Protein AF-0000000074166575 (afdb_homodimer)

Secondary structure (DSSP, 8-state):
--HHHHHHHHHHTT-EEETTEEEEEETTEEEEE-SS-EEEE-HHHHHHGGGSHHHHHHHIIIIII--TT-HHHHHHHHHTTTTTS-HHHHHHHHHH-EEEEETTEEEEEEE-SSTT-EEEEEEEGGGTTS-GGGSEEE--TTHHHHHTTB-TT--B-SSTTSS-PPPSEEEEEE-HHHHHHHHHHHSTTHHHHHHHHHTT------HHHHHHH--GGGGGGGG--HHHHHHHHHHHSSTTT-SSEE---SBTTB--SS-----SSEE-S--HHHHHHHHHHHHHHTSPPEEEEEEE-HHHHHHHHHHHHHHHTT-GGGS-TT-TTSTT-HHHHHHHHHHHEETTEETT--SSGGGGTTSTT-----/--HHHHHHHHHHTT-EEETTEEEEEETTEEEEE-SS-EEEE-HHHHHGGGGSHHHHHHHIIIIII--TT-HHHHHHHHHTTTTTS-HHHHHHHHHH-EEEEETTEEEEEEE-SSTT-EEEEEEEGGGTTS-GGGSEEE--TTHHHHHTTB-TT--B-S-TTSS----SEEEEEE-HHHHHHHHHHHSTTHHHHHHHHHTT------HHHHHHH--GGGGGGGG--HHHHHHHHHHHSSTTT-SSEE---SBTTB--SS-----SSEE-S--HHHHHHHHHHHHHHTSPPEEEEEEE-HHHHHHHHHHHHHHHTT-GGGS-TT-TTSTT-HHHHHHHHHHHEETTEETT--SSGGGGTTSS------

Solvent-accessible surface area (backbone atoms only — not comparable to full-atom values): 39426 Å² total; per-residue (Å²): 130,53,64,34,57,49,50,53,52,37,22,66,63,85,31,43,81,46,86,62,27,35,30,34,63,52,96,90,32,30,41,41,34,41,96,87,42,80,47,77,28,46,74,73,57,49,41,70,46,36,78,35,68,51,46,22,46,44,44,32,49,62,64,72,64,32,57,84,93,33,44,65,44,54,48,57,36,56,55,62,34,56,88,79,41,57,60,70,59,36,53,56,37,22,74,81,42,32,72,41,72,57,83,64,29,27,37,34,36,26,63,32,92,52,87,54,38,58,25,32,33,39,28,30,45,91,49,67,82,53,59,69,89,79,28,55,74,42,69,56,42,75,57,36,53,68,57,56,42,28,27,81,86,67,44,74,44,90,52,63,47,30,82,51,76,42,72,65,43,30,39,41,82,21,44,73,69,47,45,53,47,28,46,36,48,49,37,67,59,36,59,52,45,34,40,28,44,75,70,71,58,57,75,62,42,23,43,54,62,56,28,66,68,38,57,81,90,44,34,58,31,56,68,46,47,71,69,57,46,44,23,46,41,60,30,50,44,27,56,91,45,19,39,39,14,50,68,45,26,49,39,99,87,40,75,58,95,52,75,34,45,81,32,90,30,61,29,38,45,82,47,71,67,54,51,57,46,38,33,54,50,30,60,59,66,69,51,66,74,42,82,43,69,34,64,36,25,53,68,53,53,51,23,54,52,36,35,49,48,28,44,41,64,70,40,51,84,76,49,50,80,84,44,52,82,42,48,47,13,39,50,44,34,24,29,47,40,59,71,35,39,54,98,41,29,61,49,55,38,50,75,53,70,81,72,62,66,74,71,72,67,80,66,78,80,115,132,53,64,34,58,48,51,52,54,36,22,66,62,85,32,42,81,47,86,64,30,36,29,34,64,53,96,91,32,31,42,41,34,40,96,88,41,80,47,77,27,47,76,74,57,49,40,69,47,36,78,34,69,54,46,22,46,44,43,34,49,62,64,72,65,32,58,81,95,33,43,66,44,53,48,57,37,57,57,62,35,54,87,80,42,57,60,69,60,36,54,56,38,21,74,80,44,33,73,41,74,58,83,66,30,27,37,32,37,27,64,30,92,51,87,54,36,56,25,32,33,39,29,30,46,90,49,66,82,54,60,69,88,79,28,53,75,42,71,56,42,73,56,35,52,68,58,56,42,27,26,82,83,66,43,74,44,91,53,64,48,31,82,52,75,41,70,65,44,32,40,40,81,20,44,72,69,48,44,54,48,28,47,36,50,48,38,69,60,36,59,52,44,34,41,28,46,75,70,72,61,57,75,60,43,22,42,54,62,56,28,65,69,37,56,80,88,46,35,58,32,57,69,46,46,71,69,56,46,44,23,46,41,60,30,51,42,27,59,89,46,18,38,39,14,49,65,45,27,48,39,99,86,41,75,56,96,51,75,35,44,82,32,89,30,60,29,38,46,83,48,72,67,54,51,56,46,38,32,52,51,31,61,58,66,69,50,66,72,41,83,44,68,33,66,37,26,53,68,52,53,51,23,54,51,37,34,51,48,27,45,40,64,70,40,53,85,76,49,52,79,82,44,51,82,43,48,48,14,39,50,44,32,24,29,48,40,58,70,35,40,52,99,39,29,63,49,56,38,49,75,54,73,80,72,62,64,74,71,71,69,78,65,77,81,116

InterPro domains:
  IPR041181 DR2241 stabilising domain [PF18069] (87-198)
  IPR041346 DR2241, 4Fe-4S iron-sulfur cluster binding domain [PF18009] (199-280)
  IPR055772 Domain of unknown function DUF7348 [PF24039] (4-66)

Foldseek 3Di:
DALLVVQLVQQDPVWDDDLQWTWHADPQAIFTTGPVDTDHDHSVVSSVCSLPLRSLQRCCLCPVVNDPLALLSVVVCVQLVVPNDGSVVSLVCQCVWGWDDAQQKIKTWHDDPDRSFIWIKIFGNVCPPPDQVQAAEDAALVVLLVQQQAACVRHGDPDLQFNRGHHRYMYTRYGSVRVVSNVCSSPNCQSVQLSCVVVVRRAADAPCRVQCPDDDLLVLLNQQDQVLVLVLCQLAQEVNHGLAFEPHANDPVHHRPHGRYDHSGHDRYDDPVSSVVSSVSSVVVVDDDDDDDADDDPLLVVLVVQLVVCVSSVNLVVDDQPPLVRSNRPVVVVVLCVPAQDPQGGNNPHPDVVVPPPPPPPPPPD/DALLVVQLVQQDPVWDDDLQWTWHADDQAIFTTGPVDTDHDHSVVSSVCSLPLRSLQRCCLCPVVNDPLALLSVVVCVQLCVVNDGSVVSLVCQCVWGWDDAQQKIKTWHDDPDRSFIWIKIFGNVCPPPDQVQAAEDAALVVLLVQQQAACVRHGDPDLQFNRGHHRYMYTRYGSVRVVSNCCSSPNCQSVQLSCVVVVNRAADAPCNVQCPDDDLLVLLNVQDQVLVLVLCQLAQEVNHGLAFEPHANDPPHHRPHGRYDHSGHDRYDDPVSSVVSSVSSVVVVDDDDDDDADDDPLLVVLVVQLVVCVSSVNLVVDDQPPCVRSNRPVVVVVLCVPAQDPQGGNNPHPDVVVPPPPPPPPPPD

Radius of gyration: 37.26 Å; Cα contacts (8 Å, |Δi|>4): 1292; chains: 2; bounding box: 88×114×81 Å

pLDDT: mean 93.64, std 10.97, range [21.59, 98.81]

Sequence (732 aa):
MSVADALVDAAGADGIDFDGLTVAAGDDGYQFRTPDTDAVLTAADLREHADSPYVTNWYYWEHDIGGHDTPRRAFLRWLEGGDDRPVPERYDALDSGHTRHWGELAVTVTHGDAAGSRRYDVRHADDVDADTDTLATYTDPRDARELVKHDDDDGYRPLSTAPSLPHGWAFTDLDGGALVDTIDYVYPATVANWHREREGSLDVDHWADVADRQTGIYGIVSDLDEDALEWAAEACCVDSQCLKRREWDRDEDDALDVPRGDGEFPCREPCSLFVAAARKFTTLEREDTREYTFELTPAEKEQIEDIIGAVADDRTDDIREADVYEGANRYRTRFLRAKRMDDHGLSGTPTYPEDHDDDDDDGDHHMSVADALVDAAGADGIDFDGLTVAAGDDGYQFRTPDTDAVLTAADLREHADSPYVTNWYYWEHDIGGHDTPRRAFLRWLEGGDDRPVPERYDALDSGHTRHWGELAVTVTHGDAAGSRRYDVRHADDVDADTDTLATYTDPRDARELVKHDDDDGYRPLSTAPSLPHGWAFTDLDGGALVDTIDYVYPATVANWHREREGSLDVDHWADVADRQTGIYGIVSDLDEDALEWAAEACCVDSQCLKRREWDRDEDDALDVPRGDGEFPCREPCSLFVAAARKFTTLEREDTREYTFELTPAEKEQIEDIIGAVADDRTDDIREADVYEGANRYRTRFLRAKRMDDHGLSGTPTYPEDHDDDDDDGDHH

Nearest PDB structures (foldseek):
  2jh3-assembly1_C  TM=8.469E-01  e=3.448E-14  Deinococcus radiodurans
  2jh3-assembly2_D  TM=7.159E-01  e=1.005E-13  Deinococcus radiodurans
  8chv-assembly1_D  TM=2.233E-01  e=3.964E+00  Homo sapiens
  1ei5-assembly1_A  TM=3.226E-01  e=6.961E+00  Brucella anthropi
  2jh3-assembly1_C  TM=8.453E-01  e=2.343E-14  Deinococcus radiodurans

Structure (mmCIF, N/CA/C/O backbone):
data_AF-0000000074166575-model_v1
#
loop_
_entity.id
_entity.type
_entity.pdbx_description
1 polymer 'Uncharacterized protein'
#
loop_
_atom_site.group_PDB
_atom_site.id
_atom_site.type_symbol
_atom_site.label_atom_id
_atom_site.label_alt_id
_atom_site.label_comp_id
_atom_site.label_asym_id
_atom_site.label_entity_id
_atom_site.label_seq_id
_atom_site.pdbx_PDB_ins_code
_atom_site.Cartn_x
_atom_site.Cartn_y
_atom_site.Cartn_z
_atom_site.occupancy
_atom_site.B_iso_or_equiv
_atom_site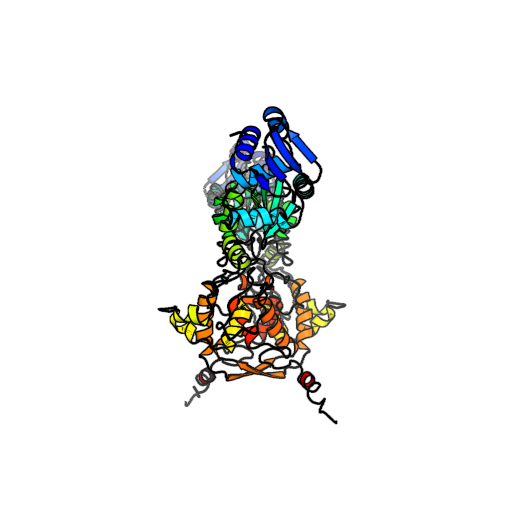.auth_seq_id
_atom_site.auth_comp_id
_atom_site.auth_asym_id
_atom_site.auth_atom_id
_atom_site.pdbx_PDB_model_num
ATOM 1 N N . MET A 1 1 ? 28.484 44.938 8.938 1 78.62 1 MET A N 1
ATOM 2 C CA . MET A 1 1 ? 28.781 45.625 10.18 1 78.62 1 MET A CA 1
ATOM 3 C C . MET A 1 1 ? 28.969 44.656 11.328 1 78.62 1 MET A C 1
ATOM 5 O O . MET A 1 1 ? 28.219 43.688 11.445 1 78.62 1 MET A O 1
ATOM 9 N N . SER A 1 2 ? 29.969 44.75 12.023 1 91.31 2 SER A N 1
ATOM 10 C CA . SER A 1 2 ? 30.25 43.875 13.141 1 91.31 2 SER A CA 1
ATOM 11 C C . SER A 1 2 ? 29.234 44.062 14.273 1 91.31 2 SER A C 1
ATOM 13 O O . SER A 1 2 ? 28.578 45.094 14.344 1 91.31 2 SER A O 1
ATOM 15 N N . VAL A 1 3 ? 29.109 43.094 15.117 1 94.88 3 VAL A N 1
ATOM 16 C CA . VAL A 1 3 ? 28.188 43.156 16.25 1 94.88 3 VAL A CA 1
ATOM 17 C C . VAL A 1 3 ? 28.562 44.312 17.156 1 94.88 3 VAL A C 1
ATOM 19 O O . VAL A 1 3 ? 27.688 45.062 17.625 1 94.88 3 VAL A O 1
ATOM 22 N N . ALA A 1 4 ? 29.844 44.5 17.312 1 95.19 4 ALA A N 1
ATOM 23 C CA . ALA A 1 4 ? 30.344 45.562 18.188 1 95.19 4 ALA A CA 1
ATOM 24 C C . ALA A 1 4 ? 29.969 46.938 17.625 1 95.19 4 ALA A C 1
ATOM 26 O O . ALA A 1 4 ? 29.531 47.812 18.359 1 95.19 4 ALA A O 1
ATOM 27 N N . ASP A 1 5 ? 30.203 47.062 16.359 1 94.88 5 ASP A N 1
ATOM 28 C CA . ASP A 1 5 ? 29.891 48.344 15.727 1 94.88 5 ASP A CA 1
ATOM 29 C C . ASP A 1 5 ? 28.391 48.625 15.773 1 94.88 5 ASP A C 1
ATOM 31 O O . ASP A 1 5 ? 27.969 49.75 16.047 1 94.88 5 ASP A O 1
ATOM 35 N N . ALA A 1 6 ? 27.672 47.594 15.547 1 95.44 6 ALA A N 1
ATOM 36 C CA . ALA A 1 6 ? 26.219 47.75 15.578 1 95.44 6 ALA A CA 1
ATOM 37 C C . ALA A 1 6 ? 25.734 48.125 16.969 1 95.44 6 ALA A C 1
ATOM 39 O O . ALA A 1 6 ? 24.812 48.906 17.125 1 95.44 6 ALA A O 1
ATOM 40 N N . LEU A 1 7 ? 26.312 47.562 17.984 1 95.94 7 LEU A N 1
ATOM 41 C CA . LEU A 1 7 ? 25.969 47.781 19.375 1 95.94 7 LEU A CA 1
ATOM 42 C C . LEU A 1 7 ? 26.172 49.25 19.75 1 95.94 7 LEU A C 1
ATOM 44 O O . LEU A 1 7 ? 25.266 49.906 20.281 1 95.94 7 LEU A O 1
ATOM 48 N N . VAL A 1 8 ? 27.281 49.781 19.359 1 94.5 8 VAL A N 1
ATOM 49 C CA . VAL A 1 8 ? 27.609 51.156 19.703 1 94.5 8 VAL A CA 1
ATOM 50 C C . VAL A 1 8 ? 26.703 52.094 18.906 1 94.5 8 VAL A C 1
ATOM 52 O O . VAL A 1 8 ? 26.219 53.094 19.453 1 94.5 8 VAL A O 1
ATOM 55 N N . ASP A 1 9 ? 26.578 51.812 17.688 1 94.5 9 ASP A N 1
ATOM 56 C CA . ASP A 1 9 ? 25.734 52.625 16.828 1 94.5 9 ASP A CA 1
ATOM 57 C C . ASP A 1 9 ? 24.312 52.719 17.375 1 94.5 9 ASP A C 1
ATOM 59 O O . ASP A 1 9 ? 23.75 53.812 17.469 1 94.5 9 ASP A O 1
ATOM 63 N N . ALA A 1 10 ? 23.766 51.625 17.75 1 95.19 10 ALA A N 1
ATOM 64 C CA . ALA A 1 10 ? 22.391 51.562 18.25 1 95.19 10 ALA A CA 1
ATOM 65 C C . ALA A 1 10 ? 22.281 52.25 19.609 1 95.19 10 ALA A C 1
ATOM 67 O O . ALA A 1 10 ? 21.281 52.906 19.891 1 95.19 10 ALA A O 1
ATOM 68 N N . ALA A 1 11 ? 23.25 52.062 20.406 1 93.19 11 ALA A N 1
ATOM 69 C CA . ALA A 1 11 ? 23.281 52.688 21.734 1 93.19 11 ALA A CA 1
ATOM 70 C C . ALA A 1 11 ? 23.266 54.188 21.609 1 93.19 11 ALA A C 1
ATOM 72 O O . ALA A 1 11 ? 22.625 54.875 22.422 1 93.19 11 ALA A O 1
ATOM 73 N N . GLY A 1 12 ? 23.969 54.719 20.656 1 90.31 12 GLY A N 1
ATOM 74 C CA . GLY A 1 12 ? 24.062 56.156 20.469 1 90.31 12 GLY A CA 1
ATOM 75 C C . GLY A 1 12 ? 22.844 56.75 19.781 1 90.31 12 GLY A C 1
ATOM 76 O O . GLY A 1 12 ? 22.625 57.938 19.844 1 90.31 12 GLY A O 1
ATOM 77 N N . ALA A 1 13 ? 22.219 55.969 19.156 1 92.31 13 ALA A N 1
ATOM 78 C CA . ALA A 1 13 ? 21.031 56.438 18.422 1 92.31 13 ALA A CA 1
ATOM 79 C C . ALA A 1 13 ? 19.781 56.344 19.312 1 92.31 13 ALA A C 1
ATOM 81 O O . ALA A 1 13 ? 19.578 57.219 20.172 1 92.31 13 ALA A O 1
ATOM 82 N N . ASP A 1 14 ? 18.984 55.312 19.266 1 91.19 14 ASP A N 1
ATOM 83 C CA . ASP A 1 14 ? 17.688 55.219 19.922 1 91.19 14 ASP A CA 1
ATOM 84 C C . ASP A 1 14 ? 17.766 54.312 21.156 1 91.19 14 ASP A C 1
ATOM 86 O O . ASP A 1 14 ? 16.781 54.156 21.891 1 91.19 14 ASP A O 1
ATOM 90 N N . GLY A 1 15 ? 18.969 53.812 21.312 1 95.69 15 GLY A N 1
ATOM 91 C CA . GLY A 1 15 ? 19.109 52.875 22.406 1 95.69 15 GLY A CA 1
ATOM 92 C C . GLY A 1 15 ? 18.609 51.469 22.078 1 95.69 15 GLY A C 1
ATOM 93 O O . GLY A 1 15 ? 18.078 51.25 20.984 1 95.69 15 GLY A O 1
ATOM 94 N N . ILE A 1 16 ? 18.859 50.562 22.938 1 97.06 16 ILE A N 1
ATOM 95 C CA . ILE A 1 16 ? 18.453 49.156 22.766 1 97.06 16 ILE A CA 1
ATOM 96 C C . ILE A 1 16 ? 17.594 48.719 23.953 1 97.06 16 ILE A C 1
ATOM 98 O O . ILE A 1 16 ? 17.953 48.969 25.109 1 97.06 16 ILE A O 1
ATOM 102 N N . ASP A 1 17 ? 16.453 48.312 23.812 1 97 17 ASP A N 1
ATOM 103 C CA . ASP A 1 17 ? 15.602 47.594 24.75 1 97 17 ASP A CA 1
ATOM 104 C C . ASP A 1 17 ? 15.039 46.312 24.141 1 97 17 ASP A C 1
ATOM 106 O O . ASP A 1 17 ? 14.055 46.375 23.391 1 97 17 ASP A O 1
ATOM 110 N N . PHE A 1 18 ? 15.734 45.156 24.484 1 96.38 18 PHE A N 1
ATOM 111 C CA . PHE A 1 18 ? 15.398 43.938 23.766 1 96.38 18 PHE A CA 1
ATOM 112 C C . PHE A 1 18 ? 15.711 42.719 24.625 1 96.38 18 PHE A C 1
ATOM 114 O O . PHE A 1 18 ? 16.875 42.406 24.906 1 96.38 18 PHE A O 1
ATOM 121 N N . ASP A 1 19 ? 14.703 41.938 25 1 95.69 19 ASP A N 1
ATOM 122 C CA . ASP A 1 19 ? 14.789 40.656 25.672 1 95.69 19 ASP A CA 1
ATOM 123 C C . ASP A 1 19 ? 15.719 40.719 26.875 1 95.69 19 ASP A C 1
ATOM 125 O O . ASP A 1 19 ? 16.609 39.875 27.031 1 95.69 19 ASP A O 1
ATOM 129 N N . GLY A 1 20 ? 15.57 41.781 27.656 1 95.06 20 GLY A N 1
ATOM 130 C CA . GLY A 1 20 ? 16.312 41.875 28.891 1 95.06 20 GLY A CA 1
ATOM 131 C C . GLY A 1 20 ? 17.578 42.719 28.766 1 95.06 20 GLY A C 1
ATOM 132 O O . GLY A 1 20 ? 18.234 43 29.766 1 95.06 20 GLY A O 1
ATOM 133 N N . LEU A 1 21 ? 17.922 43.094 27.516 1 97.38 21 LEU A N 1
ATOM 134 C CA . LEU A 1 21 ? 19.047 44 27.266 1 97.38 21 LEU A CA 1
ATOM 135 C C . LEU A 1 21 ? 18.562 45.438 27.141 1 97.38 21 LEU A C 1
ATOM 137 O O . LEU A 1 21 ? 17.656 45.719 26.359 1 97.38 21 LEU A O 1
ATOM 141 N N . THR A 1 22 ? 19.219 46.312 27.922 1 97.94 22 THR A N 1
ATOM 142 C CA . THR A 1 22 ? 18.984 47.719 27.734 1 97.94 22 THR A CA 1
ATOM 143 C C . THR A 1 22 ? 20.328 48.469 27.641 1 97.94 22 THR A C 1
ATOM 145 O O . THR A 1 22 ? 21.219 48.281 28.453 1 97.94 22 THR A O 1
ATOM 148 N N . VAL A 1 23 ? 20.438 49.25 26.625 1 97.62 23 VAL A N 1
ATOM 149 C CA . VAL A 1 23 ? 21.625 50.094 26.422 1 97.62 23 VAL A CA 1
ATOM 150 C C . VAL A 1 23 ? 21.188 51.5 26.047 1 97.62 23 VAL A C 1
ATOM 152 O O . VAL A 1 23 ? 20.375 51.688 25.125 1 97.62 23 VAL A O 1
ATOM 155 N N . ALA A 1 24 ? 21.641 52.438 26.688 1 95.12 24 ALA A N 1
ATOM 156 C CA . ALA A 1 24 ? 21.281 53.812 26.375 1 95.12 24 ALA A CA 1
ATOM 157 C C . ALA A 1 24 ? 22.469 54.781 26.609 1 95.12 24 ALA A C 1
ATOM 159 O O . ALA A 1 24 ? 23.266 54.562 27.5 1 95.12 24 ALA A O 1
ATOM 160 N N . ALA A 1 25 ? 22.5 55.781 25.781 1 92.94 25 ALA A N 1
ATOM 161 C CA . ALA A 1 25 ? 23.516 56.781 25.938 1 92.94 25 ALA A CA 1
ATOM 162 C C . ALA A 1 25 ? 23.188 57.719 27.094 1 92.94 25 ALA A C 1
ATOM 164 O O . ALA A 1 25 ? 22.031 58.094 27.297 1 92.94 25 ALA A O 1
ATOM 165 N N . GLY A 1 26 ? 24.219 58.031 27.922 1 87.94 26 GLY A N 1
ATOM 166 C CA . GLY A 1 26 ? 24.094 58.969 29 1 87.94 26 GLY A CA 1
ATOM 167 C C . GLY A 1 26 ? 25.234 59.969 29.047 1 87.94 26 GLY A C 1
ATOM 168 O O . GLY A 1 26 ? 26.109 59.969 28.172 1 87.94 26 GLY A O 1
ATOM 169 N N . ASP A 1 27 ? 25.281 60.844 30.062 1 88.5 27 ASP A N 1
ATOM 170 C CA . ASP A 1 27 ? 26.266 61.938 30.203 1 88.5 27 ASP A CA 1
ATOM 171 C C . ASP A 1 27 ? 27.656 61.344 30.406 1 88.5 27 ASP A C 1
ATOM 173 O O . ASP A 1 27 ? 28.641 61.906 29.891 1 88.5 27 ASP A O 1
ATOM 177 N N . ASP A 1 28 ? 27.797 60.281 31.094 1 90.12 28 ASP A N 1
ATOM 178 C CA . ASP A 1 28 ? 29.094 59.75 31.5 1 90.12 28 ASP A CA 1
ATOM 179 C C . ASP A 1 28 ? 29.484 58.531 30.641 1 90.12 28 ASP A C 1
ATOM 181 O O . ASP A 1 28 ? 30.5 57.875 30.891 1 90.12 28 ASP A O 1
ATOM 185 N N . GLY A 1 29 ? 28.625 58.219 29.609 1 93.38 29 GLY A N 1
ATOM 186 C CA . GLY A 1 29 ? 28.859 57.062 28.781 1 93.38 29 GLY A CA 1
ATOM 187 C C . GLY A 1 29 ? 27.578 56.344 28.391 1 93.38 29 GLY A C 1
ATOM 188 O O . GLY A 1 29 ? 26.562 56.969 28.109 1 93.38 29 GLY A O 1
ATOM 189 N N . TYR A 1 30 ? 27.719 54.969 28.281 1 96.31 30 TYR A N 1
ATOM 190 C CA . TYR A 1 30 ? 26.578 54.156 27.922 1 96.31 30 TYR A CA 1
ATOM 191 C C . TYR A 1 30 ? 26.125 53.312 29.094 1 96.31 30 TYR A C 1
ATOM 193 O O . TYR A 1 30 ? 26.922 52.562 29.688 1 96.31 30 TYR A O 1
ATOM 201 N N . GLN A 1 31 ? 24.875 53.469 29.484 1 96.56 31 GLN A N 1
ATOM 202 C CA . GLN A 1 31 ? 24.312 52.562 30.484 1 96.56 31 GLN A CA 1
ATOM 203 C C . GLN A 1 31 ? 23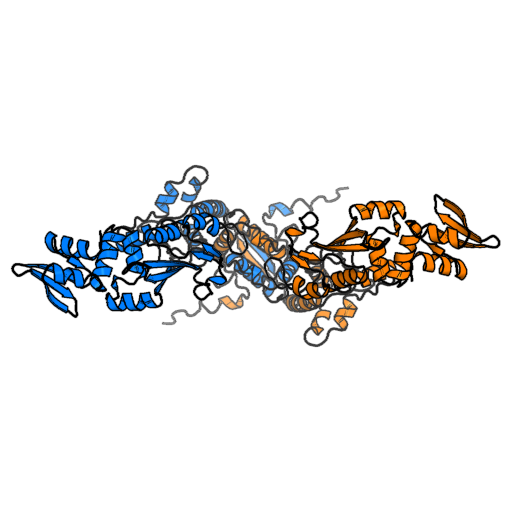.984 51.188 29.891 1 96.56 31 GLN A C 1
ATOM 205 O O . GLN A 1 31 ? 23.203 51.094 28.938 1 96.56 31 GLN A O 1
ATOM 210 N N . PHE A 1 32 ? 24.641 50.094 30.312 1 96.94 32 PHE A N 1
ATOM 211 C CA . PHE A 1 32 ? 24.453 48.719 29.875 1 96.94 32 PHE A CA 1
ATOM 212 C C . PHE A 1 32 ? 23.812 47.875 30.984 1 96.94 32 PHE A C 1
ATOM 214 O O . PHE A 1 32 ? 24.375 47.75 32.062 1 96.94 32 PHE A O 1
ATOM 221 N N . ARG A 1 33 ? 22.562 47.344 30.688 1 97.5 33 ARG A N 1
ATOM 222 C CA . ARG A 1 33 ? 21.844 46.594 31.703 1 97.5 33 ARG A CA 1
ATOM 223 C C . ARG A 1 33 ? 21.344 45.281 31.156 1 97.5 33 ARG A C 1
ATOM 225 O O . ARG A 1 33 ? 20.797 45.219 30.047 1 97.5 33 ARG A O 1
ATOM 232 N N . THR A 1 34 ? 21.625 44.156 31.828 1 97 34 THR A N 1
ATOM 233 C CA . THR A 1 34 ? 21.031 42.844 31.734 1 97 34 THR A CA 1
ATOM 234 C C . THR A 1 34 ? 20.531 42.375 33.094 1 97 34 THR A C 1
ATOM 236 O O . THR A 1 34 ? 20.75 43.062 34.125 1 97 34 THR A O 1
ATOM 239 N N . PRO A 1 35 ? 19.781 41.344 33.219 1 94.5 35 PRO A N 1
ATOM 240 C CA . PRO A 1 35 ? 19.344 40.875 34.562 1 94.5 35 PRO A CA 1
ATOM 241 C C . PRO A 1 35 ? 20.5 40.688 35.531 1 94.5 35 PRO A C 1
ATOM 243 O O . PRO A 1 35 ? 20.328 40.844 36.75 1 94.5 35 PRO A O 1
ATOM 246 N N . ASP A 1 36 ? 21.734 40.5 34.969 1 92.69 36 ASP A N 1
ATOM 247 C CA . ASP A 1 36 ? 22.859 40.188 35.844 1 92.69 36 ASP A CA 1
ATOM 248 C C . ASP A 1 36 ? 23.875 41.312 35.875 1 92.69 36 ASP A C 1
ATOM 250 O O . ASP A 1 36 ? 24.812 41.312 36.688 1 92.69 36 ASP A O 1
ATOM 254 N N . THR A 1 37 ? 23.75 42.219 34.969 1 93.44 37 THR A N 1
ATOM 255 C CA . THR A 1 37 ? 24.766 43.281 34.812 1 93.44 37 THR A CA 1
ATOM 256 C C . THR A 1 37 ? 24.109 44.656 34.75 1 93.44 37 THR A C 1
ATOM 258 O O . THR A 1 37 ? 23.094 44.844 34.094 1 93.44 37 THR A O 1
ATOM 261 N N . ASP A 1 38 ? 24.594 45.625 35.531 1 95.94 38 ASP A N 1
ATOM 262 C CA . ASP A 1 38 ? 24.234 47.031 35.5 1 95.94 38 ASP A CA 1
ATOM 263 C C . ASP A 1 38 ? 25.469 47.938 35.625 1 95.94 38 ASP A C 1
ATOM 265 O O . ASP A 1 38 ? 26.047 48.062 36.688 1 95.94 38 ASP A O 1
ATOM 269 N N . ALA A 1 39 ? 25.906 48.5 34.438 1 96 39 ALA A N 1
ATOM 270 C CA . ALA A 1 39 ? 27.172 49.25 34.438 1 96 39 ALA A CA 1
ATOM 271 C C . ALA A 1 39 ? 27.109 50.406 33.469 1 96 39 ALA A C 1
ATOM 273 O O . ALA A 1 39 ? 26.328 50.406 32.5 1 96 39 ALA A O 1
ATOM 274 N N . VAL A 1 40 ? 27.844 51.406 33.75 1 96.12 40 VAL A N 1
ATOM 275 C CA . VAL A 1 40 ? 28.078 52.531 32.844 1 96.12 40 VAL A CA 1
ATOM 276 C C . VAL A 1 40 ? 29.406 52.312 32.125 1 96.12 40 VAL A C 1
ATOM 278 O O . VAL A 1 40 ? 30.453 52.156 32.75 1 96.12 40 VAL A O 1
ATOM 281 N N . LEU A 1 41 ? 29.312 52.281 30.828 1 95.75 41 LEU A N 1
ATOM 282 C CA . LEU A 1 41 ? 30.469 51.875 30.047 1 95.75 41 LEU A CA 1
ATOM 283 C C . LEU A 1 41 ? 30.859 52.938 29.047 1 95.75 41 LEU A C 1
ATOM 285 O O . LEU A 1 41 ? 30.016 53.688 28.547 1 95.75 41 LEU A O 1
ATOM 289 N N . THR A 1 42 ? 32.188 53.062 28.734 1 94.75 42 THR A N 1
ATOM 290 C CA . THR A 1 42 ? 32.656 53.844 27.594 1 94.75 42 THR A CA 1
ATOM 291 C C . THR A 1 42 ? 32.312 53.094 26.281 1 94.75 42 THR A C 1
ATOM 293 O O . THR A 1 42 ? 31.922 51.938 26.297 1 94.75 42 THR A O 1
ATOM 296 N N . ALA A 1 43 ? 32.5 53.812 25.203 1 92.81 43 ALA A N 1
ATOM 297 C CA . ALA A 1 43 ? 32.281 53.188 23.906 1 92.81 43 ALA A CA 1
ATOM 298 C C . ALA A 1 43 ? 33.219 52 23.703 1 92.81 43 ALA A C 1
ATOM 300 O O . ALA A 1 43 ? 32.781 50.969 23.141 1 92.81 43 ALA A O 1
ATOM 301 N N . ALA A 1 44 ? 34.438 52.094 24.062 1 94.12 44 ALA A N 1
ATOM 302 C CA . ALA A 1 44 ? 35.406 51.031 23.938 1 94.12 44 ALA A CA 1
ATOM 303 C C . ALA A 1 44 ? 35 49.812 24.766 1 94.12 44 ALA A C 1
ATOM 305 O O . ALA A 1 44 ? 35.125 48.688 24.312 1 94.12 44 ALA A O 1
ATOM 306 N N . ASP A 1 45 ? 34.531 50.062 26 1 94.75 45 ASP A N 1
ATOM 307 C CA . ASP A 1 45 ? 34.156 49 26.906 1 94.75 45 ASP A CA 1
ATOM 308 C C . ASP A 1 45 ? 32.875 48.312 26.406 1 94.75 45 ASP A C 1
ATOM 310 O O . ASP A 1 45 ? 32.688 47.094 26.594 1 94.75 45 ASP A O 1
ATOM 314 N N . LEU A 1 46 ? 32.031 49.125 25.891 1 95.75 46 LEU A N 1
ATOM 315 C CA . LEU A 1 46 ? 30.766 48.625 25.359 1 95.75 46 LEU A CA 1
ATOM 316 C C . LEU A 1 46 ? 31.031 47.594 24.25 1 95.75 46 LEU A C 1
ATOM 318 O O . LEU A 1 46 ? 30.375 46.562 24.156 1 95.75 46 LEU A O 1
ATOM 322 N N . ARG A 1 47 ? 32.031 47.812 23.391 1 95.69 47 ARG A N 1
ATOM 323 C CA . ARG A 1 47 ? 32.406 46.938 22.312 1 95.69 47 ARG A CA 1
ATOM 324 C C . ARG A 1 47 ? 32.875 45.562 22.859 1 95.69 47 ARG A C 1
ATOM 326 O O . ARG A 1 47 ? 32.656 44.531 22.219 1 95.69 47 ARG A O 1
ATOM 333 N N . GLU A 1 48 ? 33.344 45.562 24.016 1 93.81 48 GLU A N 1
ATOM 334 C CA . GLU A 1 48 ? 33.875 44.344 24.625 1 93.81 48 GLU A CA 1
ATOM 335 C C . GLU A 1 48 ? 32.719 43.438 25.078 1 93.81 48 GLU A C 1
ATOM 337 O O . GLU A 1 48 ? 32.906 42.25 25.312 1 93.81 48 GLU A O 1
ATOM 342 N N . HIS A 1 49 ? 31.547 44 25.188 1 94.88 49 HIS A N 1
ATOM 343 C CA . HIS A 1 49 ? 30.391 43.219 25.594 1 94.88 49 HIS A CA 1
ATOM 344 C C . HIS A 1 49 ? 29.656 42.656 24.391 1 94.88 49 HIS A C 1
ATOM 346 O O . HIS A 1 49 ? 28.562 42.094 24.531 1 94.88 49 HIS A O 1
ATOM 352 N N . ALA A 1 50 ? 30.281 42.75 23.219 1 94.38 50 ALA A N 1
ATOM 353 C CA . ALA A 1 50 ? 29.656 42.281 21.969 1 94.38 50 ALA A CA 1
ATOM 354 C C . ALA A 1 50 ? 29.422 40.781 21.984 1 94.38 50 ALA A C 1
ATOM 356 O O . ALA A 1 50 ? 28.547 40.281 21.266 1 94.38 50 ALA A O 1
ATOM 357 N N . ASP A 1 51 ? 30.109 40.094 22.844 1 93.44 51 ASP A N 1
ATOM 358 C CA . ASP A 1 51 ? 30.016 38.625 22.875 1 93.44 51 ASP A CA 1
ATOM 359 C C . ASP A 1 51 ? 28.953 38.188 23.875 1 93.44 51 ASP A C 1
ATOM 361 O O . ASP A 1 51 ? 28.672 36.969 23.984 1 93.44 51 ASP A O 1
ATOM 365 N N . SER A 1 52 ? 28.359 39.188 24.594 1 94.88 52 SER A N 1
ATOM 366 C CA . SER A 1 52 ? 27.281 38.844 25.516 1 94.88 52 SER A CA 1
ATOM 367 C C . SER A 1 52 ? 26.125 38.156 24.797 1 94.88 52 SER A C 1
ATOM 369 O O . SER A 1 52 ? 25.75 38.562 23.688 1 94.88 52 SER A O 1
ATOM 371 N N . PRO A 1 53 ? 25.578 37.062 25.438 1 95.81 53 PRO A N 1
ATOM 372 C CA . PRO A 1 53 ? 24.422 36.406 24.828 1 95.81 53 PRO A CA 1
ATOM 373 C C . PRO A 1 53 ? 23.281 37.375 24.562 1 95.81 53 PRO A C 1
ATOM 375 O O . PRO A 1 53 ? 22.562 37.25 23.562 1 95.81 53 PRO A O 1
ATOM 378 N N . TYR A 1 54 ? 23.094 38.344 25.391 1 97.12 54 TYR A N 1
ATOM 379 C CA . TYR A 1 54 ? 22.031 39.344 25.203 1 97.12 54 TYR A CA 1
ATOM 380 C C . TYR A 1 54 ? 22.297 40.188 23.969 1 97.12 54 TYR A C 1
ATOM 382 O O . TYR A 1 54 ? 21.375 40.531 23.234 1 97.12 54 TYR A O 1
ATOM 390 N N . VAL A 1 55 ? 23.547 40.531 23.766 1 97.12 55 VAL A N 1
ATOM 391 C CA . VAL A 1 55 ? 23.906 41.406 22.641 1 97.12 55 VAL A CA 1
ATOM 392 C C . VAL A 1 55 ? 23.828 40.625 21.344 1 97.12 55 VAL A C 1
ATOM 394 O O . VAL A 1 55 ? 23.266 41.094 20.359 1 97.12 55 VAL A O 1
ATOM 397 N N . THR A 1 56 ? 24.391 39.406 21.312 1 97 56 THR A N 1
ATOM 398 C CA . THR A 1 56 ? 24.344 38.594 20.109 1 97 56 THR A CA 1
ATOM 399 C C . THR A 1 56 ? 22.891 38.25 19.766 1 97 56 THR A C 1
ATOM 401 O O . THR A 1 56 ? 22.531 38.125 18.594 1 97 56 THR A O 1
ATOM 404 N N . ASN A 1 57 ? 22.047 38 20.797 1 97 57 ASN A N 1
ATOM 405 C CA . ASN A 1 57 ? 20.625 37.781 20.578 1 97 57 ASN A CA 1
ATOM 406 C C . ASN A 1 57 ? 19.953 38.969 19.906 1 97 57 ASN A C 1
ATOM 408 O O . ASN A 1 57 ? 19.25 38.812 18.922 1 97 57 ASN A O 1
ATOM 412 N N . TRP A 1 58 ? 20.219 40.094 20.5 1 96.75 58 TRP A N 1
ATOM 413 C CA . TRP A 1 58 ? 19.688 41.344 19.906 1 96.75 58 TRP A CA 1
ATOM 414 C C . TRP A 1 58 ? 20.125 41.469 18.453 1 96.75 58 TRP A C 1
ATOM 416 O O . TRP A 1 58 ? 19.297 41.781 17.578 1 96.75 58 TRP A O 1
ATOM 426 N N . TYR A 1 59 ? 21.344 41.281 18.188 1 96.88 59 TYR A N 1
ATOM 427 C CA . TYR A 1 59 ? 21.891 41.469 16.844 1 96.88 59 TYR A CA 1
ATOM 428 C C . TYR A 1 59 ? 21.25 40.5 15.867 1 96.88 59 TYR A C 1
ATOM 430 O O . TYR A 1 59 ? 20.875 40.875 14.758 1 96.88 59 TYR A O 1
ATOM 438 N N . TYR A 1 60 ? 21.109 39.25 16.25 1 96.56 60 TYR A N 1
ATOM 439 C CA . TYR A 1 60 ? 20.5 38.219 15.406 1 96.56 60 TYR A CA 1
ATOM 440 C C . TYR A 1 60 ? 19.094 38.625 14.984 1 96.56 60 TYR A C 1
ATOM 442 O O . TYR A 1 60 ? 18.75 38.562 13.805 1 96.56 60 TYR A O 1
ATOM 450 N N . TRP A 1 61 ? 18.312 39.031 15.922 1 96.56 61 TRP A N 1
ATOM 451 C CA . TRP A 1 61 ? 16.906 39.281 15.641 1 96.56 61 TRP A CA 1
ATOM 452 C C . TRP A 1 61 ? 16.734 40.625 14.93 1 96.56 61 TRP A C 1
ATOM 454 O O . TRP A 1 61 ? 15.914 40.75 14.016 1 96.56 61 TRP A O 1
ATOM 464 N N . GLU A 1 62 ? 17.516 41.594 15.266 1 95.56 62 GLU A N 1
ATOM 465 C CA . GLU A 1 62 ? 17.297 42.938 14.742 1 95.56 62 GLU A CA 1
ATOM 466 C C . GLU A 1 62 ? 18.062 43.125 13.43 1 95.56 62 GLU A C 1
ATOM 468 O O . GLU A 1 62 ? 17.609 43.906 12.57 1 95.56 62 GLU A O 1
ATOM 473 N N . HIS A 1 63 ? 19.109 42.469 13.242 1 93.94 63 HIS A N 1
ATOM 474 C CA . HIS A 1 63 ? 19.938 42.75 12.078 1 93.94 63 HIS A CA 1
ATOM 475 C C . HIS A 1 63 ? 19.906 41.562 11.109 1 93.94 63 HIS A C 1
ATOM 477 O O . HIS A 1 63 ? 19.734 41.75 9.898 1 93.94 63 HIS A O 1
ATOM 483 N N . ASP A 1 64 ? 20.125 40.406 11.617 1 93.94 64 ASP A N 1
ATOM 484 C CA . ASP A 1 64 ? 20.172 39.25 10.719 1 93.94 64 ASP A CA 1
ATOM 485 C C . ASP A 1 64 ? 18.766 38.906 10.195 1 93.94 64 ASP A C 1
ATOM 487 O O . ASP A 1 64 ? 18.594 38.625 9.008 1 93.94 64 ASP A O 1
ATOM 491 N N . ILE A 1 65 ? 17.781 38.844 11.125 1 95.5 65 ILE A N 1
ATOM 492 C CA . ILE A 1 65 ? 16.438 38.438 10.75 1 95.5 65 ILE A CA 1
ATOM 493 C C . ILE A 1 65 ? 15.609 39.656 10.328 1 95.5 65 ILE A C 1
ATOM 495 O O . ILE A 1 65 ? 15.078 39.688 9.211 1 95.5 65 ILE A O 1
ATOM 499 N N . GLY A 1 66 ? 15.664 40.656 11.172 1 95.5 66 GLY A N 1
ATOM 500 C CA . GLY A 1 66 ? 14.812 41.812 10.922 1 95.5 66 GLY A CA 1
ATOM 501 C C . GLY A 1 66 ? 13.352 41.438 10.773 1 95.5 66 GLY A C 1
ATOM 502 O O . GLY A 1 66 ? 12.852 40.531 11.438 1 95.5 66 GLY A O 1
ATOM 503 N N . GLY A 1 67 ? 12.523 42.281 10.094 1 94.69 67 GLY A N 1
ATOM 504 C CA . GLY A 1 67 ? 11.148 42.031 9.703 1 94.69 67 GLY A CA 1
ATOM 505 C C . GLY A 1 67 ? 10.188 41.969 10.883 1 94.69 67 GLY A C 1
ATOM 506 O O . GLY A 1 67 ? 9.469 41 11.055 1 94.69 67 GLY A O 1
ATOM 507 N N . HIS A 1 68 ? 10.188 42.969 11.672 1 94 68 HIS A N 1
ATOM 508 C CA . HIS A 1 68 ? 9.25 43.062 12.789 1 94 68 HIS A CA 1
ATOM 509 C C . HIS A 1 68 ? 7.82 42.844 12.32 1 94 68 HIS A C 1
ATOM 511 O O . HIS A 1 68 ? 7.426 43.312 11.25 1 94 68 HIS A O 1
ATOM 517 N N . ASP A 1 69 ? 7.094 42.062 13.039 1 93.75 69 ASP A N 1
ATOM 518 C CA . ASP A 1 69 ? 5.668 41.781 12.859 1 93.75 69 ASP A CA 1
ATOM 519 C C . ASP A 1 69 ? 5.422 40.938 11.617 1 93.75 69 ASP A C 1
ATOM 521 O O . ASP A 1 69 ? 4.289 40.844 11.141 1 93.75 69 ASP A O 1
ATOM 525 N N . THR A 1 70 ? 6.453 40.375 11.039 1 97.38 70 THR A N 1
ATOM 526 C CA . THR A 1 70 ? 6.301 39.469 9.906 1 97.38 70 THR A CA 1
ATOM 527 C C . THR A 1 70 ? 6.094 38.031 10.383 1 97.38 70 THR A C 1
ATOM 529 O O . THR A 1 70 ? 6.543 37.656 11.469 1 97.38 70 THR A O 1
ATOM 532 N N . PRO A 1 71 ? 5.414 37.188 9.547 1 98.06 71 PRO A N 1
ATOM 533 C CA . PRO A 1 71 ? 5.238 35.781 9.891 1 98.06 71 PRO A CA 1
ATOM 534 C C . PRO A 1 71 ? 6.562 35.062 10.078 1 98.06 71 PRO A C 1
ATOM 536 O O . PRO A 1 71 ? 6.699 34.219 10.984 1 98.06 71 PRO A O 1
ATOM 539 N N . ARG A 1 72 ? 7.559 35.344 9.242 1 98.06 72 ARG A N 1
ATOM 540 C CA . ARG A 1 72 ? 8.859 34.688 9.312 1 98.06 72 ARG A CA 1
ATOM 541 C C . ARG A 1 72 ? 9.508 34.906 10.68 1 98.06 72 ARG A C 1
ATOM 543 O O . ARG A 1 72 ? 9.898 33.938 11.336 1 98.06 72 ARG A O 1
ATOM 550 N N . ARG A 1 73 ? 9.633 36.156 11.125 1 97.38 73 ARG A N 1
ATOM 551 C CA . ARG A 1 73 ? 10.273 36.469 12.398 1 97.38 73 ARG A CA 1
ATOM 552 C C . ARG A 1 73 ? 9.516 35.844 13.562 1 97.38 73 ARG A C 1
ATOM 554 O O . ARG A 1 73 ? 10.133 35.25 14.461 1 97.38 73 ARG A O 1
ATOM 561 N N . ALA A 1 74 ? 8.172 36.031 13.531 1 97.31 74 ALA A N 1
ATOM 562 C CA . ALA A 1 74 ? 7.348 35.469 14.602 1 97.31 74 ALA A CA 1
ATOM 563 C C . ALA A 1 74 ? 7.539 33.969 14.711 1 97.31 74 ALA A C 1
ATOM 565 O O . ALA A 1 74 ? 7.648 33.438 15.812 1 97.31 74 ALA A O 1
ATOM 566 N N . PHE A 1 75 ? 7.57 33.281 13.617 1 98.38 75 PHE A N 1
ATOM 567 C CA . PHE A 1 75 ? 7.723 31.828 13.57 1 98.38 75 PHE A CA 1
ATOM 568 C C . PHE A 1 75 ? 9.078 31.406 14.125 1 98.38 75 PHE A C 1
ATOM 570 O O . PHE A 1 75 ? 9.164 30.484 14.938 1 98.38 75 PHE A O 1
ATOM 577 N N . LEU A 1 76 ? 10.109 32.031 13.602 1 98.06 76 LEU A N 1
ATOM 578 C CA . LEU A 1 76 ? 11.453 31.703 14.07 1 98.06 76 LEU A CA 1
ATOM 579 C C . LEU A 1 76 ? 11.57 31.938 15.578 1 98.06 76 LEU A C 1
ATOM 581 O O . LEU A 1 76 ? 12.211 31.141 16.281 1 98.06 76 LEU A O 1
ATOM 585 N N . ARG A 1 77 ? 11.016 33.031 16.094 1 96.56 77 ARG A N 1
ATOM 586 C CA . ARG A 1 77 ? 11.031 33.281 17.531 1 96.56 77 ARG A CA 1
ATOM 587 C C . ARG A 1 77 ? 10.273 32.219 18.297 1 96.56 77 ARG A C 1
ATOM 589 O O . ARG A 1 77 ? 10.719 31.766 19.359 1 96.56 77 ARG A O 1
ATOM 596 N N . TRP A 1 78 ? 9.133 31.828 17.703 1 96.88 78 TRP A N 1
ATOM 597 C CA . TRP A 1 78 ? 8.336 30.766 18.312 1 96.88 78 TRP A CA 1
ATOM 598 C C . TRP A 1 78 ? 9.133 29.469 18.391 1 96.88 78 TRP A C 1
ATOM 600 O O . TRP A 1 78 ? 9.094 28.766 19.391 1 96.88 78 TRP A O 1
ATOM 610 N N . LEU A 1 79 ? 9.906 29.094 17.391 1 96.81 79 LEU A N 1
ATOM 611 C CA . LEU A 1 79 ? 10.688 27.859 17.312 1 96.81 79 LEU A CA 1
ATOM 612 C C . LEU A 1 79 ? 11.695 27.781 18.453 1 96.81 79 LEU A C 1
ATOM 614 O O . LEU A 1 79 ? 12.008 26.703 18.938 1 96.81 79 LEU A O 1
ATOM 618 N N . GLU A 1 80 ? 12.242 28.938 18.859 1 93.88 80 GLU A N 1
ATOM 619 C CA . GLU A 1 80 ? 13.281 28.922 19.875 1 93.88 80 GLU A CA 1
ATOM 620 C C . GLU A 1 80 ? 12.695 29.188 21.266 1 93.88 80 GLU A C 1
ATOM 622 O O . GLU A 1 80 ? 13.43 29.281 22.25 1 93.88 80 GLU A O 1
ATOM 627 N N . GLY A 1 81 ? 11.352 29.406 21.344 1 90.69 81 GLY A N 1
ATOM 628 C CA . GLY A 1 81 ? 10.719 29.719 22.609 1 90.69 81 GLY A CA 1
ATOM 629 C C . GLY A 1 81 ? 10.969 31.125 23.078 1 90.69 81 GLY A C 1
ATOM 630 O O . GLY A 1 81 ? 11.141 31.375 24.281 1 90.69 81 GLY A O 1
ATOM 631 N N . GLY A 1 82 ? 11.07 32 22.219 1 83.69 82 GLY A N 1
ATOM 632 C CA . GLY A 1 82 ? 11.461 33.375 22.484 1 83.69 82 GLY A CA 1
ATOM 633 C C . GLY A 1 82 ? 10.555 34.062 23.5 1 83.69 82 GLY A C 1
ATOM 634 O O . GLY A 1 82 ? 11.008 34.906 24.266 1 83.69 82 GLY A O 1
ATOM 635 N N . ASP A 1 83 ? 9.367 33.688 23.562 1 82.75 83 ASP A N 1
ATOM 636 C CA . ASP A 1 83 ? 8.438 34.344 24.469 1 82.75 83 ASP A CA 1
ATOM 637 C C . ASP A 1 83 ? 8.383 33.656 25.812 1 82.75 83 ASP A C 1
ATOM 639 O O . ASP A 1 83 ? 7.938 34.219 26.812 1 82.75 83 ASP A O 1
ATOM 643 N N . ASP A 1 84 ? 8.891 32.531 25.859 1 84.88 84 ASP A N 1
ATOM 644 C CA . ASP A 1 84 ? 8.688 31.703 27.031 1 84.88 84 ASP A CA 1
ATOM 645 C C . ASP A 1 84 ? 9.969 31.609 27.859 1 84.88 84 ASP A C 1
ATOM 647 O O . ASP A 1 84 ? 9.914 31.359 29.062 1 84.88 84 ASP A O 1
ATOM 651 N N . ARG A 1 85 ? 11.117 31.828 27.219 1 89.12 85 ARG A N 1
ATOM 652 C CA . ARG A 1 85 ? 12.391 31.578 27.891 1 89.12 85 ARG A CA 1
ATOM 653 C C . ARG A 1 85 ? 13.266 32.844 27.844 1 89.12 85 ARG A C 1
ATOM 655 O O . ARG A 1 85 ? 13.336 33.531 26.828 1 89.12 85 ARG A O 1
ATOM 662 N N . PRO A 1 86 ? 13.953 33.031 29.031 1 93 86 PRO A N 1
ATOM 663 C CA . PRO A 1 86 ? 14.969 34.094 28.969 1 93 86 PRO A CA 1
ATOM 664 C C . PRO A 1 86 ? 16.141 33.719 28.062 1 93 86 PRO A C 1
ATOM 666 O O . PRO A 1 86 ? 16.328 32.531 27.734 1 93 86 PRO A O 1
ATOM 669 N N . VAL A 1 87 ? 16.938 34.719 27.688 1 95.81 87 VAL A N 1
ATOM 670 C CA . VAL A 1 87 ? 17.984 34.562 26.688 1 95.81 87 VAL A CA 1
ATOM 671 C C . VAL A 1 87 ? 18.984 33.5 27.109 1 95.81 87 VAL A C 1
ATOM 673 O O . VAL A 1 87 ? 19.312 32.594 26.328 1 95.81 87 VAL A O 1
ATOM 676 N N . PRO A 1 88 ? 19.453 33.469 28.391 1 94.56 88 PRO A N 1
ATOM 677 C CA . PRO A 1 88 ? 20.438 32.469 28.75 1 94.56 88 PRO A CA 1
ATOM 678 C C . PRO A 1 88 ? 19.891 31.047 28.656 1 94.56 88 PRO A C 1
ATOM 680 O O . PRO A 1 88 ? 20.594 30.141 28.203 1 94.56 88 PRO A O 1
ATOM 683 N N . GLU A 1 89 ? 18.656 30.875 29.062 1 94.81 89 GLU A N 1
ATOM 684 C CA . GLU A 1 89 ? 18.031 29.562 28.969 1 94.81 89 GLU A CA 1
ATOM 685 C C . GLU A 1 89 ? 17.859 29.125 27.516 1 94.81 89 GLU A C 1
ATOM 687 O O . GLU A 1 89 ? 18.031 27.953 27.188 1 94.81 89 GLU A O 1
ATOM 692 N N . ARG A 1 90 ? 17.469 30.031 26.656 1 95.5 90 ARG A N 1
ATOM 693 C CA . ARG A 1 90 ? 17.344 29.734 25.234 1 95.5 90 ARG A CA 1
ATOM 694 C C . ARG A 1 90 ? 18.688 29.344 24.625 1 95.5 90 ARG A C 1
ATOM 696 O O . ARG A 1 90 ? 18.766 28.375 23.875 1 95.5 90 ARG A O 1
ATOM 703 N N . TYR A 1 91 ? 19.703 30.047 24.984 1 95.81 91 TYR A N 1
ATOM 704 C CA . TYR A 1 91 ? 21.031 29.766 24.469 1 95.81 91 TYR A CA 1
ATOM 705 C C . TYR A 1 91 ? 21.516 28.391 24.922 1 95.81 91 TYR A C 1
ATOM 707 O O . TYR A 1 91 ? 22.156 27.656 24.172 1 95.81 91 TYR A O 1
ATOM 715 N N . ASP A 1 92 ? 21.203 28.078 26.219 1 95.56 92 ASP A N 1
ATOM 716 C CA . ASP A 1 92 ? 21.531 26.75 26.719 1 95.56 92 ASP A CA 1
ATOM 717 C C . ASP A 1 92 ? 20.844 25.672 25.891 1 95.56 92 ASP A C 1
ATOM 719 O O . ASP A 1 92 ? 21.469 24.656 25.547 1 95.56 92 ASP A O 1
ATOM 723 N N . ALA A 1 93 ? 19.578 25.891 25.578 1 95.5 93 ALA A N 1
ATOM 724 C CA . ALA A 1 93 ? 18.812 24.938 24.781 1 95.5 93 ALA A CA 1
ATOM 725 C C . ALA A 1 93 ? 19.406 24.781 23.391 1 95.5 93 ALA A C 1
ATOM 727 O O . ALA A 1 93 ? 19.359 23.688 22.812 1 95.5 93 ALA A O 1
ATOM 728 N N . LEU A 1 94 ? 20 25.844 22.797 1 96.44 94 LEU A N 1
ATOM 729 C CA . LEU A 1 94 ? 20.562 25.812 21.453 1 96.44 94 LEU A CA 1
ATOM 730 C C . LEU A 1 94 ? 21.844 24.969 21.422 1 96.44 94 LEU A C 1
ATOM 732 O O . LEU A 1 94 ? 22.266 24.531 20.344 1 96.44 94 LEU A O 1
ATOM 736 N N . ASP A 1 95 ? 22.516 24.828 22.578 1 95.62 95 ASP A N 1
ATOM 737 C CA . ASP A 1 95 ? 23.766 24.062 22.641 1 95.62 95 ASP A CA 1
ATOM 738 C C . ASP A 1 95 ? 23.547 22.625 22.172 1 95.62 95 ASP A C 1
ATOM 740 O O . ASP A 1 95 ? 24.328 22.094 21.391 1 95.62 95 ASP A O 1
ATOM 744 N N . SER A 1 96 ? 22.438 22.094 22.656 1 93.81 96 SER A N 1
ATOM 745 C CA . SER A 1 96 ? 22.141 20.719 22.312 1 93.81 96 SER A CA 1
ATOM 746 C C . SER A 1 96 ? 21.062 20.641 21.234 1 93.81 96 SER A C 1
ATOM 748 O O . SER A 1 96 ? 20.812 19.578 20.656 1 93.81 96 SER A O 1
ATOM 750 N N . GLY A 1 97 ? 20.453 21.719 21 1 96.5 97 GLY A N 1
ATOM 751 C CA . GLY A 1 97 ? 19.391 21.766 20.016 1 96.5 97 GLY A CA 1
ATOM 752 C C . GLY A 1 97 ? 18 21.781 20.641 1 96.5 97 GLY A C 1
ATOM 753 O O . GLY A 1 97 ? 17.719 21.031 21.562 1 96.5 97 GLY A O 1
ATOM 754 N N . HIS A 1 98 ? 17.219 22.688 20.219 1 96.94 98 HIS A N 1
ATOM 755 C CA . HIS A 1 98 ? 15.812 22.781 20.625 1 96.94 98 HIS A CA 1
ATOM 756 C C . HIS A 1 98 ? 14.883 22.406 19.484 1 96.94 98 HIS A C 1
ATOM 758 O O . HIS A 1 98 ? 14.953 22.984 18.391 1 96.94 98 HIS A O 1
ATOM 764 N N . THR A 1 99 ? 14 21.406 19.75 1 97.88 99 THR A N 1
ATOM 765 C CA . THR A 1 99 ? 13.156 20.875 18.688 1 97.88 99 THR A CA 1
ATOM 766 C C . THR A 1 99 ? 11.695 21.219 18.938 1 97.88 99 THR A C 1
ATOM 768 O O . THR A 1 99 ? 11.211 21.125 20.062 1 97.88 99 THR A O 1
ATOM 771 N N . ARG A 1 100 ? 10.984 21.703 17.938 1 97.38 100 ARG A N 1
ATOM 772 C CA . ARG A 1 100 ? 9.531 21.844 17.922 1 97.38 100 ARG A CA 1
ATOM 773 C C . ARG A 1 100 ? 8.938 21.172 16.688 1 97.38 100 ARG A C 1
ATOM 775 O O . ARG A 1 100 ? 9.633 20.953 15.695 1 97.38 100 ARG A O 1
ATOM 782 N N . HIS A 1 101 ? 7.684 20.906 16.828 1 98 101 HIS A N 1
ATOM 783 C CA . HIS A 1 101 ? 7.027 20.188 15.734 1 98 101 HIS A CA 1
ATOM 784 C C . HIS A 1 101 ? 6.051 21.094 14.992 1 98 101 HIS A C 1
ATOM 786 O O . HIS A 1 101 ? 5.469 22 15.586 1 98 101 HIS A O 1
ATOM 792 N N . TRP A 1 102 ? 5.941 20.906 13.75 1 98.44 102 TRP A N 1
ATOM 793 C CA . TRP A 1 102 ? 5.035 21.578 12.82 1 98.44 102 TRP A CA 1
ATOM 794 C C . TRP A 1 102 ? 4.438 20.594 11.828 1 98.44 102 TRP A C 1
ATOM 796 O O . TRP A 1 102 ? 5.074 20.234 10.836 1 98.44 102 TRP A O 1
ATOM 806 N N . GLY A 1 103 ? 3.135 20.203 12.133 1 98.12 103 GLY A N 1
ATOM 807 C CA . GLY A 1 103 ? 2.637 19.047 11.406 1 98.12 103 GLY A CA 1
ATOM 808 C C . GLY A 1 103 ? 3.467 17.797 11.625 1 98.12 103 GLY A C 1
ATOM 809 O O . GLY A 1 103 ? 3.684 17.391 12.773 1 98.12 103 GLY A O 1
ATOM 810 N N . GLU A 1 104 ? 3.941 17.266 10.508 1 98.56 104 GLU A N 1
ATOM 811 C CA . GLU A 1 104 ? 4.77 16.062 10.602 1 98.56 104 GLU A CA 1
ATOM 812 C C . GLU A 1 104 ? 6.254 16.406 10.523 1 98.56 104 GLU A C 1
ATOM 814 O O . GLU A 1 104 ? 7.086 15.531 10.273 1 98.56 104 GLU A O 1
ATOM 819 N N . LEU A 1 105 ? 6.586 17.656 10.766 1 98.81 105 LEU A N 1
ATOM 820 C CA . LEU A 1 105 ? 7.977 18.078 10.742 1 98.81 105 LEU A CA 1
ATOM 821 C C . LEU A 1 105 ? 8.523 18.25 12.156 1 98.81 105 LEU A C 1
ATOM 823 O O . LEU A 1 105 ? 7.812 18.734 13.039 1 98.81 105 LEU A O 1
ATOM 827 N N . ALA A 1 106 ? 9.727 17.844 12.312 1 98.81 106 ALA A N 1
ATOM 828 C CA . ALA A 1 106 ? 10.539 18.234 13.461 1 98.81 106 ALA A CA 1
ATOM 829 C C . ALA A 1 106 ? 11.57 19.297 13.07 1 98.81 106 ALA A C 1
ATOM 831 O O . ALA A 1 106 ? 12.398 19.062 12.195 1 98.81 106 ALA A O 1
ATOM 832 N N . VAL A 1 107 ? 11.492 20.391 13.664 1 98.69 107 VAL A N 1
ATOM 833 C CA . VAL A 1 107 ? 12.406 21.484 13.398 1 98.69 107 VAL A CA 1
ATOM 834 C C . VAL A 1 107 ? 13.328 21.703 14.602 1 98.69 107 VAL A C 1
ATOM 836 O O . VAL A 1 107 ? 12.859 21.938 15.711 1 98.69 107 VAL A O 1
ATOM 839 N N . THR A 1 108 ? 14.625 21.562 14.344 1 98.5 108 THR A N 1
ATOM 840 C CA . THR A 1 108 ? 15.609 21.734 15.406 1 98.5 108 THR A CA 1
ATOM 841 C C . THR A 1 108 ? 16.453 22.984 15.164 1 98.5 108 THR A C 1
ATOM 843 O O . THR A 1 108 ? 16.953 23.203 14.062 1 98.5 108 THR A O 1
ATOM 846 N N . VAL A 1 109 ? 16.625 23.828 16.188 1 98.06 109 VAL A N 1
ATOM 847 C CA . VAL A 1 109 ? 17.453 25.031 16.094 1 98.06 109 VAL A CA 1
ATOM 848 C C . VAL A 1 109 ? 18.688 24.859 16.984 1 98.06 109 VAL A C 1
ATOM 850 O O . VAL A 1 109 ? 18.594 24.406 18.109 1 98.06 109 VAL A O 1
ATOM 853 N N . THR A 1 110 ? 19.828 25.156 16.422 1 98 110 THR A N 1
ATOM 854 C CA . THR A 1 110 ? 21.109 25.172 17.125 1 98 110 THR A CA 1
ATOM 855 C C . THR A 1 110 ? 21.875 26.453 16.844 1 98 110 THR A C 1
ATOM 857 O O . THR A 1 110 ? 21.422 27.297 16.047 1 98 110 THR A O 1
ATOM 860 N N . HIS A 1 111 ? 23 26.594 17.594 1 97.31 111 HIS A N 1
ATOM 861 C CA . HIS A 1 111 ? 23.891 27.719 17.281 1 97.31 111 HIS A CA 1
ATOM 862 C C . HIS A 1 111 ? 24.469 27.578 15.883 1 97.31 111 HIS A C 1
ATOM 864 O O . HIS A 1 111 ? 24.828 26.484 15.453 1 97.31 111 HIS A O 1
ATOM 870 N N . GLY A 1 112 ? 24.484 28.703 15.203 1 95.88 112 GLY A N 1
ATOM 871 C CA . GLY A 1 112 ? 25.188 28.719 13.938 1 95.88 112 GLY A CA 1
ATOM 872 C C . GLY A 1 112 ? 26.703 28.844 14.086 1 95.88 112 GLY A C 1
ATOM 873 O O . GLY A 1 112 ? 27.219 28.75 15.195 1 95.88 112 GLY A O 1
ATOM 874 N N . ASP A 1 113 ? 27.312 29.016 12.961 1 91.88 113 ASP A N 1
ATOM 875 C CA . ASP A 1 113 ? 28.781 29.109 12.953 1 91.88 113 ASP A CA 1
ATOM 876 C C . ASP A 1 113 ? 29.25 30.453 13.508 1 91.88 113 ASP A C 1
ATOM 878 O O . ASP A 1 113 ? 30.234 30.516 14.242 1 91.88 113 ASP A O 1
ATOM 882 N N . ALA A 1 114 ? 28.531 31.516 13.094 1 90.81 114 ALA A N 1
ATOM 883 C CA . ALA A 1 114 ? 28.859 32.844 13.609 1 90.81 114 ALA A CA 1
ATOM 884 C C . ALA A 1 114 ? 28.25 33.062 14.992 1 90.81 114 ALA A C 1
ATOM 886 O O . ALA A 1 114 ? 27.172 32.531 15.297 1 90.81 114 ALA A O 1
ATOM 887 N N . ALA A 1 115 ? 28.875 33.812 15.805 1 87.69 115 ALA A N 1
ATOM 888 C CA . ALA A 1 115 ? 28.391 34.094 17.156 1 87.69 115 ALA A CA 1
ATOM 889 C C . ALA A 1 115 ? 26.984 34.688 17.109 1 87.69 115 ALA A C 1
ATOM 891 O O . ALA A 1 115 ? 26.75 35.656 16.406 1 87.69 115 ALA A O 1
ATOM 892 N N . GLY A 1 116 ? 26.156 33.969 17.844 1 92.62 116 GLY A N 1
ATOM 893 C CA . GLY A 1 116 ? 24.797 34.469 17.984 1 92.62 116 GLY A CA 1
ATOM 894 C C . GLY A 1 116 ? 23.891 34.031 16.844 1 92.62 116 GLY A C 1
ATOM 895 O O . GLY A 1 116 ? 22.672 34.25 16.906 1 92.62 116 GLY A O 1
ATOM 896 N N . SER A 1 117 ? 24.484 33.438 15.812 1 95.5 117 SER A N 1
ATOM 897 C CA . SER A 1 117 ? 23.672 33 14.68 1 95.5 117 SER A CA 1
ATOM 898 C C . SER A 1 117 ? 22.953 31.703 15 1 95.5 117 SER A C 1
ATOM 900 O O . SER A 1 117 ? 23.188 31.094 16.047 1 95.5 117 SER A O 1
ATOM 902 N N . ARG A 1 118 ? 22.016 31.375 14.148 1 97.81 118 ARG A N 1
ATOM 903 C CA . ARG A 1 118 ? 21.266 30.125 14.305 1 97.81 118 ARG A CA 1
ATOM 904 C C . ARG A 1 118 ? 21.422 29.25 13.07 1 97.81 118 ARG A C 1
ATOM 906 O O . ARG A 1 118 ? 21.688 29.734 11.977 1 97.81 118 ARG A O 1
ATOM 913 N N . ARG A 1 119 ? 21.297 27.984 13.32 1 97.88 119 ARG A N 1
ATOM 914 C CA . ARG A 1 119 ? 21.188 26.953 12.297 1 97.88 119 ARG A CA 1
ATOM 915 C C . ARG A 1 119 ? 19.953 26.094 12.5 1 97.88 119 ARG A C 1
ATOM 917 O O . ARG A 1 119 ? 19.609 25.75 13.633 1 97.88 119 ARG A O 1
ATOM 924 N N . TYR A 1 120 ? 19.297 25.797 11.391 1 98.5 120 TYR A N 1
ATOM 925 C CA . TYR A 1 120 ? 18.062 25.047 11.477 1 98.5 120 TYR A CA 1
ATOM 926 C C . TYR A 1 120 ? 18.141 23.75 10.688 1 98.5 120 TYR A C 1
ATOM 928 O O . TYR A 1 120 ? 18.719 23.719 9.602 1 98.5 120 TYR A O 1
ATOM 936 N N . ASP A 1 121 ? 17.562 22.734 11.273 1 98.19 121 ASP A N 1
ATOM 937 C CA . ASP A 1 121 ? 17.391 21.438 10.625 1 98.19 121 ASP A CA 1
ATOM 938 C C . ASP A 1 121 ? 15.938 21 10.633 1 98.19 121 ASP A C 1
ATOM 940 O O . ASP A 1 121 ? 15.227 21.203 11.617 1 98.19 121 ASP A O 1
ATOM 944 N N . VAL A 1 122 ? 15.5 20.469 9.516 1 98.69 122 VAL A N 1
ATOM 945 C CA . VAL A 1 122 ? 14.125 19.984 9.367 1 98.69 122 VAL A CA 1
ATOM 946 C C . VAL A 1 122 ? 14.133 18.531 8.906 1 98.69 122 VAL A C 1
ATOM 948 O O . VAL A 1 122 ? 14.906 18.156 8.031 1 98.69 122 VAL A O 1
ATOM 951 N N . ARG A 1 123 ? 13.375 17.719 9.492 1 98.69 123 ARG A N 1
ATOM 952 C CA . ARG A 1 123 ? 13.18 16.344 9.078 1 98.69 123 ARG A CA 1
ATOM 953 C C . ARG A 1 123 ? 11.805 15.836 9.508 1 98.69 123 ARG A C 1
ATOM 955 O O . ARG A 1 123 ? 11.031 16.562 10.133 1 98.69 123 ARG A O 1
ATOM 962 N N . HIS A 1 124 ? 11.422 14.68 9.016 1 98.75 124 HIS A N 1
ATOM 963 C CA . HIS A 1 124 ? 10.164 14.094 9.477 1 98.75 124 HIS A CA 1
ATOM 964 C C . HIS A 1 124 ? 10.188 13.859 10.984 1 98.75 124 HIS A C 1
ATOM 966 O O . HIS A 1 124 ? 11.203 13.445 11.539 1 98.75 124 HIS A O 1
ATOM 972 N N . ALA A 1 125 ? 9.109 14.117 11.664 1 98.5 125 ALA A N 1
ATOM 973 C CA . ALA A 1 125 ? 9 13.977 13.117 1 98.5 125 ALA A CA 1
ATOM 974 C C . ALA A 1 125 ? 9.391 12.57 13.562 1 98.5 125 ALA A C 1
ATOM 976 O O . ALA A 1 125 ? 10 12.391 14.617 1 98.5 125 ALA A O 1
ATOM 977 N N . ASP A 1 126 ? 9.062 11.555 12.766 1 97.75 126 ASP A N 1
ATOM 978 C CA . ASP A 1 126 ? 9.375 10.164 13.094 1 97.75 126 ASP A CA 1
ATOM 979 C C . ASP A 1 126 ? 10.875 9.898 12.977 1 97.75 126 ASP A C 1
ATOM 981 O O . ASP A 1 126 ? 11.375 8.891 13.484 1 97.75 126 ASP A O 1
ATOM 985 N N . ASP A 1 127 ? 11.57 10.758 12.266 1 98.12 127 ASP A N 1
ATOM 986 C CA . ASP A 1 127 ? 13 10.57 12.039 1 98.12 127 ASP A CA 1
ATOM 987 C C . ASP A 1 127 ? 13.828 11.484 12.938 1 98.12 127 ASP A C 1
ATOM 989 O O . ASP A 1 127 ? 15.016 11.703 12.695 1 98.12 127 ASP A O 1
ATOM 993 N N . VAL A 1 128 ? 13.227 12.047 13.953 1 97.31 128 VAL A N 1
ATOM 994 C CA . VAL A 1 128 ? 13.844 13.086 14.773 1 97.31 128 VAL A CA 1
ATOM 995 C C . VAL A 1 128 ? 15.109 12.539 15.43 1 97.31 128 VAL A C 1
ATOM 997 O O . VAL A 1 128 ? 16.094 13.258 15.57 1 97.31 128 VAL A O 1
ATOM 1000 N N . ASP A 1 129 ? 15.156 11.258 15.742 1 96.12 129 ASP A N 1
ATOM 1001 C CA . ASP A 1 129 ? 16.281 10.664 16.453 1 96.12 129 ASP A CA 1
ATOM 1002 C C . ASP A 1 129 ? 17.203 9.906 15.516 1 96.12 129 ASP A C 1
ATOM 1004 O O . ASP A 1 129 ? 18.219 9.336 15.938 1 96.12 129 ASP A O 1
ATOM 1008 N N . ALA A 1 130 ? 16.844 9.875 14.289 1 96.62 130 ALA A N 1
ATOM 1009 C CA . ALA A 1 130 ? 17.656 9.148 13.32 1 96.62 130 ALA A CA 1
ATOM 1010 C C . ALA A 1 130 ? 19 9.836 13.117 1 96.62 130 ALA A C 1
ATOM 1012 O O . ALA A 1 130 ? 19.078 11.07 13.102 1 96.62 130 ALA A O 1
ATOM 1013 N N . ASP A 1 131 ? 20.047 9.055 12.906 1 96.69 131 ASP A N 1
ATOM 1014 C CA . ASP A 1 131 ? 21.344 9.602 12.539 1 96.69 131 ASP A CA 1
ATOM 1015 C C . ASP A 1 131 ? 21.297 10.289 11.172 1 96.69 131 ASP A C 1
ATOM 1017 O O . ASP A 1 131 ? 20.828 9.695 10.195 1 96.69 131 ASP A O 1
ATOM 1021 N N . THR A 1 132 ? 21.781 11.469 11.117 1 95.75 132 THR A N 1
ATOM 1022 C CA . THR A 1 132 ? 21.719 12.258 9.898 1 95.75 132 THR A CA 1
ATOM 1023 C C . THR A 1 132 ? 22.391 11.531 8.742 1 95.75 132 THR A C 1
ATOM 1025 O O . THR A 1 132 ? 21.984 11.672 7.586 1 95.75 132 THR A O 1
ATOM 1028 N N . ASP A 1 133 ? 23.359 10.656 9.055 1 95.25 133 ASP A N 1
ATOM 1029 C CA . ASP A 1 133 ? 24.109 9.938 8.023 1 95.25 133 ASP A CA 1
ATOM 1030 C C . ASP A 1 133 ? 23.219 8.898 7.336 1 95.25 133 ASP A C 1
ATOM 1032 O O . ASP A 1 133 ? 23.547 8.422 6.246 1 95.25 133 ASP A O 1
ATOM 1036 N N . THR A 1 134 ? 22.141 8.562 7.984 1 95.94 134 THR A N 1
ATOM 1037 C CA . THR A 1 134 ? 21.25 7.551 7.434 1 95.94 134 THR A CA 1
ATOM 1038 C C . THR A 1 134 ? 20.141 8.195 6.609 1 95.94 134 THR A C 1
ATOM 1040 O O . THR A 1 134 ? 19.328 7.5 5.988 1 95.94 134 THR A O 1
ATOM 1043 N N . LEU A 1 135 ? 20.078 9.523 6.543 1 98 135 LEU A N 1
ATOM 1044 C CA . LEU A 1 135 ? 19.047 10.273 5.84 1 98 135 LEU A CA 1
ATOM 1045 C C . LEU A 1 135 ? 19.609 10.93 4.582 1 98 135 LEU A C 1
ATOM 1047 O O . LEU A 1 135 ? 20.797 11.258 4.527 1 98 135 LEU A O 1
ATOM 1051 N N . ALA A 1 136 ? 18.812 11.016 3.533 1 97.81 136 ALA A N 1
ATOM 1052 C CA . ALA A 1 136 ? 19.172 11.867 2.4 1 97.81 136 ALA A CA 1
ATOM 1053 C C . ALA A 1 136 ? 19.188 13.336 2.807 1 97.81 136 ALA A C 1
ATOM 1055 O O . ALA A 1 136 ? 18.172 13.891 3.215 1 97.81 136 ALA A O 1
ATOM 1056 N N . THR A 1 137 ? 20.281 14.047 2.695 1 98.31 137 THR A N 1
ATOM 1057 C CA . THR A 1 137 ? 20.438 15.398 3.211 1 98.31 137 THR A CA 1
ATOM 1058 C C . THR A 1 137 ? 20.312 16.422 2.086 1 98.31 137 THR A C 1
ATOM 1060 O O . THR A 1 137 ? 20.812 16.203 0.984 1 98.31 137 THR A O 1
ATOM 1063 N N . TYR A 1 138 ? 19.609 17.516 2.318 1 98.31 138 TYR A N 1
ATOM 1064 C CA . TYR A 1 138 ? 19.406 18.625 1.398 1 98.31 138 TYR A CA 1
ATOM 1065 C C . TYR A 1 138 ? 19.781 19.953 2.057 1 98.31 138 TYR A C 1
ATOM 1067 O O . TYR A 1 138 ? 19.672 20.094 3.279 1 98.31 138 TYR A O 1
ATOM 1075 N N . THR A 1 139 ? 20.203 20.953 1.262 1 97.5 139 THR A N 1
ATOM 1076 C CA . THR A 1 139 ? 20.516 22.266 1.804 1 97.5 139 THR A CA 1
ATOM 1077 C C . THR A 1 139 ? 19.75 23.344 1.044 1 97.5 139 THR A C 1
ATOM 1079 O O . THR A 1 139 ? 19.703 24.5 1.476 1 97.5 139 THR A O 1
ATOM 1082 N N . ASP A 1 140 ? 19.156 23 -0.059 1 98.06 140 ASP A N 1
ATOM 1083 C CA . ASP A 1 140 ? 18.344 23.938 -0.847 1 98.06 140 ASP A CA 1
ATOM 1084 C C . ASP A 1 140 ? 16.844 23.719 -0.579 1 98.06 140 ASP A C 1
ATOM 1086 O O . ASP A 1 140 ? 16.297 22.688 -0.922 1 98.06 140 ASP A O 1
ATOM 1090 N N . PRO A 1 141 ? 16.234 24.781 -0.077 1 98.25 141 PRO A N 1
ATOM 1091 C CA . PRO A 1 141 ? 14.805 24.641 0.216 1 98.25 141 PRO A CA 1
ATOM 1092 C C . PRO A 1 141 ? 14 24.188 -0.995 1 98.25 141 PRO A C 1
ATOM 1094 O O . PRO A 1 141 ? 12.969 23.516 -0.838 1 98.25 141 PRO A O 1
ATOM 1097 N N . ARG A 1 142 ? 14.383 24.484 -2.23 1 97.56 142 ARG A N 1
ATOM 1098 C CA . ARG A 1 142 ? 13.617 24.188 -3.438 1 97.56 142 ARG A CA 1
ATOM 1099 C C . ARG A 1 142 ? 13.484 22.688 -3.656 1 97.56 142 ARG A C 1
ATOM 1101 O O . ARG A 1 142 ? 12.578 22.234 -4.363 1 97.56 142 ARG A O 1
ATOM 1108 N N . ASP A 1 143 ? 14.32 21.891 -3.062 1 97.69 143 ASP A N 1
ATOM 1109 C CA . ASP A 1 143 ? 14.289 20.438 -3.195 1 97.69 143 ASP A CA 1
ATOM 1110 C C . ASP A 1 143 ? 13.055 19.859 -2.523 1 97.69 143 ASP A C 1
ATOM 1112 O O . ASP A 1 143 ? 12.617 18.75 -2.861 1 97.69 143 ASP A O 1
ATOM 1116 N N . ALA A 1 144 ? 12.523 20.641 -1.595 1 98.12 144 ALA A N 1
ATOM 1117 C CA . ALA A 1 144 ? 11.352 20.172 -0.862 1 98.12 144 ALA A CA 1
ATOM 1118 C C . ALA A 1 144 ? 10.141 20.031 -1.786 1 98.12 144 ALA A C 1
ATOM 1120 O O . ALA A 1 144 ? 9.289 19.156 -1.576 1 98.12 144 ALA A O 1
ATOM 1121 N N . ARG A 1 145 ? 10.086 20.844 -2.848 1 95.31 145 ARG A N 1
ATOM 1122 C CA . ARG A 1 145 ? 8.938 20.859 -3.75 1 95.31 145 ARG A CA 1
ATOM 1123 C C . ARG A 1 145 ? 8.711 19.484 -4.379 1 95.31 145 ARG A C 1
ATOM 1125 O O . ARG A 1 145 ? 7.582 18.984 -4.391 1 95.31 145 ARG A O 1
ATOM 1132 N N . GLU A 1 146 ? 9.797 18.906 -4.875 1 95.12 146 GLU A N 1
ATOM 1133 C CA . GLU A 1 146 ? 9.695 17.594 -5.516 1 95.12 146 GLU A CA 1
ATOM 1134 C C . GLU A 1 146 ? 9.586 16.484 -4.48 1 95.12 146 GLU A C 1
ATOM 1136 O O . GLU A 1 146 ? 8.844 15.516 -4.676 1 95.12 146 GLU A O 1
ATOM 1141 N N . LEU A 1 147 ? 10.211 16.641 -3.408 1 96.19 147 LEU A N 1
ATOM 1142 C CA . LEU A 1 147 ? 10.312 15.625 -2.365 1 96.19 147 LEU A CA 1
ATOM 1143 C C . LEU A 1 147 ? 8.938 15.297 -1.793 1 96.19 147 LEU A C 1
ATOM 1145 O O . LEU A 1 147 ? 8.633 14.133 -1.531 1 96.19 147 LEU A O 1
ATOM 1149 N N . VAL A 1 148 ? 8.07 16.297 -1.661 1 96.81 148 VAL A N 1
ATOM 1150 C CA . VAL A 1 148 ? 6.855 16.109 -0.878 1 96.81 148 VAL A CA 1
ATOM 1151 C C . VAL A 1 148 ? 5.691 15.75 -1.806 1 96.81 148 VAL A C 1
ATOM 1153 O O . VAL A 1 148 ? 4.551 15.617 -1.357 1 96.81 148 VAL A O 1
ATOM 1156 N N . LYS A 1 149 ? 5.93 15.539 -3.078 1 95.62 149 LYS A N 1
ATOM 1157 C CA . LYS A 1 149 ? 4.871 15.258 -4.047 1 95.62 149 LYS A CA 1
ATOM 1158 C C . LYS A 1 149 ? 4.34 13.836 -3.883 1 95.62 149 LYS A C 1
ATOM 1160 O O . LYS A 1 149 ? 3.227 13.531 -4.312 1 95.62 149 LYS A O 1
ATOM 1165 N N . HIS A 1 150 ? 5.195 12.93 -3.33 1 95.25 150 HIS A N 1
ATOM 1166 C CA . HIS A 1 150 ? 4.824 11.523 -3.176 1 95.25 150 HIS A CA 1
ATOM 1167 C C . HIS A 1 150 ? 5.082 11.039 -1.753 1 95.25 150 HIS A C 1
ATOM 1169 O O . HIS A 1 150 ? 5.945 11.578 -1.057 1 95.25 150 HIS A O 1
ATOM 1175 N N . ASP A 1 151 ? 4.305 10.086 -1.323 1 94.44 151 ASP A N 1
ATOM 1176 C CA . ASP A 1 151 ? 4.508 9.508 -0 1 94.44 151 ASP A CA 1
ATOM 1177 C C . ASP A 1 151 ? 5.5 8.344 -0.058 1 94.44 151 ASP A C 1
ATOM 1179 O O . ASP A 1 151 ? 6.176 8.148 -1.07 1 94.44 151 ASP A O 1
ATOM 1183 N N . ASP A 1 152 ? 5.695 7.637 1.038 1 92.5 152 ASP A N 1
ATOM 1184 C CA . ASP A 1 152 ? 6.699 6.582 1.146 1 92.5 152 ASP A CA 1
ATOM 1185 C C . ASP A 1 152 ? 6.395 5.43 0.19 1 92.5 152 ASP A C 1
ATOM 1187 O O . ASP A 1 152 ? 7.297 4.691 -0.209 1 92.5 152 ASP A O 1
ATOM 1191 N N . ASP A 1 153 ? 5.133 5.238 -0.237 1 84.94 153 ASP A N 1
ATOM 1192 C CA . ASP A 1 153 ? 4.719 4.168 -1.139 1 84.94 153 ASP A CA 1
ATOM 1193 C C . ASP A 1 153 ? 4.625 4.668 -2.578 1 84.94 153 ASP A C 1
ATOM 1195 O O . ASP A 1 153 ? 3.98 4.039 -3.418 1 84.94 153 ASP A O 1
ATOM 1199 N N . ASP A 1 154 ? 5.086 5.875 -2.855 1 87.69 154 ASP A N 1
ATOM 1200 C CA . ASP A 1 154 ? 5.145 6.527 -4.16 1 87.69 154 ASP A CA 1
ATOM 1201 C C . ASP A 1 154 ? 3.754 6.961 -4.617 1 87.69 154 ASP A C 1
ATOM 1203 O O . ASP A 1 154 ? 3.523 7.164 -5.812 1 87.69 154 ASP A O 1
ATOM 1207 N N . GLY A 1 155 ? 2.818 6.988 -3.744 1 89.44 155 GLY A N 1
ATOM 1208 C CA . GLY A 1 155 ? 1.515 7.562 -4.039 1 89.44 155 GLY A CA 1
ATOM 1209 C C . GLY A 1 155 ? 1.541 9.078 -4.137 1 89.44 155 GLY A C 1
ATOM 1210 O O . GLY A 1 155 ? 2.213 9.742 -3.352 1 89.44 155 GLY A O 1
ATOM 1211 N N . TYR A 1 156 ? 0.896 9.562 -5.062 1 92.56 156 TYR A N 1
ATOM 1212 C CA . TYR A 1 156 ? 0.805 11.008 -5.234 1 92.56 156 TYR A CA 1
ATOM 1213 C C . TYR A 1 156 ? 0.049 11.641 -4.074 1 92.56 156 TYR A C 1
ATOM 1215 O O . TYR A 1 156 ? -0.972 11.117 -3.625 1 92.56 156 TYR A O 1
ATOM 1223 N N . ARG A 1 157 ? 0.569 12.789 -3.602 1 94.88 157 ARG A N 1
ATOM 1224 C CA . ARG A 1 157 ? -0.03 13.523 -2.49 1 94.88 157 ARG A CA 1
ATOM 1225 C C . ARG A 1 157 ? -0.717 14.789 -2.98 1 94.88 157 ARG A C 1
ATOM 1227 O O . ARG A 1 157 ? -0.108 15.859 -3.006 1 94.88 157 ARG A O 1
ATOM 1234 N N . PRO A 1 158 ? -2 14.727 -3.201 1 92.38 158 PRO A N 1
ATOM 1235 C CA . PRO A 1 158 ? -2.684 15.93 -3.695 1 92.38 158 PRO A CA 1
ATOM 1236 C C . PRO A 1 158 ? -2.873 16.984 -2.615 1 92.38 158 PRO A C 1
ATOM 1238 O O . PRO A 1 158 ? -3.004 18.172 -2.926 1 92.38 158 PRO A O 1
ATOM 1241 N N . LEU A 1 159 ? -2.986 16.578 -1.383 1 95.31 159 LEU A N 1
ATOM 1242 C CA . LEU A 1 159 ? -3.104 17.469 -0.23 1 95.31 159 LEU A CA 1
ATOM 1243 C C . LEU A 1 159 ? -1.788 17.547 0.539 1 95.31 159 LEU A C 1
ATOM 1245 O O . LEU A 1 159 ? -1.392 16.562 1.185 1 95.31 159 LEU A O 1
ATOM 1249 N N . SER A 1 160 ? -1.156 18.656 0.52 1 96.19 160 SER A N 1
ATOM 1250 C CA . SER A 1 160 ? 0.155 18.797 1.143 1 96.19 160 SER A CA 1
ATOM 1251 C C . SER A 1 160 ? 0.08 18.578 2.65 1 96.19 160 SER A C 1
ATOM 1253 O O . SER A 1 160 ? 1.059 18.156 3.27 1 96.19 160 SER A O 1
ATOM 1255 N N . THR A 1 161 ? -1.054 18.812 3.215 1 97.5 161 THR A N 1
ATOM 1256 C CA . THR A 1 161 ? -1.179 18.734 4.668 1 97.5 161 THR A CA 1
ATOM 1257 C C . THR A 1 161 ? -1.829 17.406 5.082 1 97.5 161 THR A C 1
ATOM 1259 O O . THR A 1 161 ? -2.287 17.266 6.215 1 97.5 161 THR A O 1
ATOM 1262 N N . ALA A 1 162 ? -1.984 16.469 4.121 1 96.12 162 ALA A N 1
ATOM 1263 C CA . ALA A 1 162 ? -2.326 15.109 4.527 1 96.12 162 ALA A CA 1
ATOM 1264 C C . ALA A 1 162 ? -1.222 14.5 5.387 1 96.12 162 ALA A C 1
ATOM 1266 O O . ALA A 1 162 ? -0.042 14.812 5.203 1 96.12 162 ALA A O 1
ATOM 1267 N N . PRO A 1 163 ? -1.565 13.703 6.352 1 96.56 163 PRO A N 1
ATOM 1268 C CA . PRO A 1 163 ? -0.551 13.078 7.207 1 96.56 163 PRO A CA 1
ATOM 1269 C C . PRO A 1 163 ? 0.163 11.914 6.527 1 96.56 163 PRO A C 1
ATOM 1271 O O . PRO A 1 163 ? 0.108 10.781 7.012 1 96.56 163 PRO A O 1
ATOM 1274 N N . SER A 1 164 ? 0.809 12.18 5.406 1 95.88 164 SER A N 1
ATOM 1275 C CA . SER A 1 164 ? 1.481 11.164 4.609 1 95.88 164 SER A CA 1
ATOM 1276 C C . SER A 1 164 ? 2.83 11.656 4.098 1 95.88 164 SER A C 1
ATOM 1278 O O . SER A 1 164 ? 3.289 11.242 3.033 1 95.88 164 SER A O 1
ATOM 1280 N N . LEU A 1 165 ? 3.4 12.609 4.832 1 97.94 165 LEU A N 1
ATOM 1281 C CA . LEU A 1 165 ? 4.711 13.133 4.457 1 97.94 165 LEU A CA 1
ATOM 1282 C C . LEU A 1 165 ? 5.742 12.008 4.391 1 97.94 165 LEU A C 1
ATOM 1284 O O . LEU A 1 165 ? 5.793 11.156 5.281 1 97.94 165 LEU A O 1
ATOM 1288 N N . PRO A 1 166 ? 6.543 11.969 3.293 1 97.81 166 PRO A N 1
ATOM 1289 C CA . PRO A 1 166 ? 7.531 10.891 3.193 1 97.81 166 PRO A CA 1
ATOM 1290 C C . PRO A 1 166 ? 8.641 11.016 4.234 1 97.81 166 PRO A C 1
ATOM 1292 O O . PRO A 1 166 ? 8.914 12.109 4.73 1 97.81 166 PRO A O 1
ATOM 1295 N N . HIS A 1 167 ? 9.273 9.906 4.621 1 97.81 167 HIS A N 1
ATOM 1296 C CA . HIS A 1 167 ? 10.344 9.82 5.609 1 97.81 167 HIS A CA 1
ATOM 1297 C C . HIS A 1 167 ? 11.719 9.773 4.938 1 97.81 167 HIS A C 1
ATOM 1299 O O . HIS A 1 167 ? 11.812 9.828 3.709 1 97.81 167 HIS A O 1
ATOM 1305 N N . GLY A 1 168 ? 12.773 9.82 5.684 1 97.69 168 GLY A N 1
ATOM 1306 C CA . GLY A 1 168 ? 14.102 9.461 5.199 1 97.69 168 GLY A CA 1
ATOM 1307 C C . GLY A 1 168 ? 14.883 10.648 4.676 1 97.69 168 GLY A C 1
ATOM 1308 O O . GLY A 1 168 ? 15.812 10.484 3.883 1 97.69 168 GLY A O 1
ATOM 1309 N N . TRP A 1 169 ? 14.547 11.82 5.027 1 98.56 169 TRP A N 1
ATOM 1310 C CA . TRP A 1 169 ? 15.25 13 4.531 1 98.56 169 TRP A CA 1
ATOM 1311 C C . TRP A 1 169 ? 15.5 13.992 5.656 1 98.56 169 TRP A C 1
ATOM 1313 O O . TRP A 1 169 ? 14.891 13.906 6.723 1 98.56 169 TRP A O 1
ATOM 1323 N N . ALA A 1 170 ? 16.453 14.883 5.453 1 98.69 170 ALA A N 1
ATOM 1324 C CA . ALA A 1 170 ? 16.719 16 6.355 1 98.69 170 ALA A CA 1
ATOM 1325 C C . ALA A 1 170 ? 17.234 17.219 5.586 1 98.69 170 ALA A C 1
ATOM 1327 O O . ALA A 1 170 ? 18.078 17.094 4.703 1 98.69 170 ALA A O 1
ATOM 1328 N N . PHE A 1 171 ? 16.672 18.328 5.734 1 98.81 171 PHE A N 1
ATOM 1329 C CA . PHE A 1 171 ? 17.266 19.609 5.348 1 98.81 171 PHE A CA 1
ATOM 1330 C C . PHE A 1 171 ? 18.141 20.156 6.461 1 98.81 171 PHE A C 1
ATOM 1332 O O . PHE A 1 171 ? 17.672 20.359 7.586 1 98.81 171 PHE A O 1
ATOM 1339 N N . THR A 1 172 ? 19.375 20.391 6.145 1 98.19 172 THR A N 1
ATOM 1340 C CA . THR A 1 172 ? 20.344 20.766 7.172 1 98.19 172 THR A CA 1
ATOM 1341 C C . THR A 1 172 ? 21 22.094 6.832 1 98.19 172 THR A C 1
ATOM 1343 O O . THR A 1 172 ? 20.906 22.578 5.699 1 98.19 172 THR A O 1
ATOM 1346 N N . ASP A 1 173 ? 21.516 22.734 7.883 1 97 173 ASP A N 1
ATOM 1347 C CA . ASP A 1 173 ? 22.344 23.938 7.762 1 97 173 ASP A CA 1
ATOM 1348 C C . ASP A 1 173 ? 21.547 25.078 7.125 1 97 173 ASP A C 1
ATOM 1350 O O . ASP A 1 173 ? 22.078 25.812 6.281 1 97 173 ASP A O 1
ATOM 1354 N N . LEU A 1 174 ? 20.297 25.188 7.531 1 98.38 174 LEU A N 1
ATOM 1355 C CA . LEU A 1 174 ? 19.469 26.266 7.008 1 98.38 174 LEU A CA 1
ATOM 1356 C C . LEU A 1 174 ? 19.578 27.516 7.867 1 98.38 174 LEU A C 1
ATOM 1358 O O . LEU A 1 174 ? 19.672 27.422 9.094 1 98.38 174 LEU A O 1
ATOM 1362 N N . ASP A 1 175 ? 19.578 28.656 7.238 1 97.56 175 ASP A N 1
ATOM 1363 C CA . ASP A 1 175 ? 19.344 29.875 8.016 1 97.56 175 ASP A CA 1
ATOM 1364 C C . ASP A 1 175 ? 17.844 30.141 8.188 1 97.56 175 ASP A C 1
ATOM 1366 O O . ASP A 1 175 ? 17.016 29.359 7.723 1 97.56 175 ASP A O 1
ATOM 1370 N N . GLY A 1 176 ? 17.484 31.188 8.844 1 97.44 176 GLY A N 1
ATOM 1371 C CA . GLY A 1 176 ? 16.094 31.469 9.164 1 97.44 176 GLY A CA 1
ATOM 1372 C C . GLY A 1 176 ? 15.203 31.578 7.938 1 97.44 176 GLY A C 1
ATOM 1373 O O . GLY A 1 176 ? 14.125 31 7.895 1 97.44 176 GLY A O 1
ATOM 1374 N N . GLY A 1 177 ? 15.625 32.344 6.988 1 97.56 177 GLY A N 1
ATOM 1375 C CA . GLY A 1 177 ? 14.859 32.5 5.758 1 97.56 177 GLY A CA 1
ATOM 1376 C C . GLY A 1 177 ? 14.656 31.188 5.016 1 97.56 177 GLY A C 1
ATOM 1377 O O . GLY A 1 177 ? 13.539 30.875 4.598 1 97.56 177 GLY A O 1
ATOM 1378 N N . ALA A 1 178 ? 15.711 30.438 4.871 1 98.25 178 ALA A N 1
ATOM 1379 C CA . ALA A 1 178 ? 15.656 29.156 4.164 1 98.25 178 ALA A CA 1
ATOM 1380 C C . ALA A 1 178 ? 14.75 28.172 4.887 1 98.25 178 ALA A C 1
ATOM 1382 O O . ALA A 1 178 ? 14.062 27.359 4.246 1 98.25 178 ALA A O 1
ATOM 1383 N N . LEU A 1 179 ? 14.781 28.219 6.191 1 98.69 179 LEU A N 1
ATOM 1384 C CA . LEU A 1 179 ? 13.906 27.344 6.969 1 98.69 179 LEU A CA 1
ATOM 1385 C C . LEU A 1 179 ? 12.438 27.625 6.664 1 98.69 179 LEU A C 1
ATOM 1387 O O . LEU A 1 179 ? 11.672 26.703 6.367 1 98.69 179 LEU A O 1
ATOM 1391 N N . VAL A 1 180 ? 12.086 28.859 6.707 1 98.69 180 VAL A N 1
ATOM 1392 C CA . VAL A 1 180 ? 10.688 29.234 6.5 1 98.69 180 VAL A CA 1
ATOM 1393 C C . VAL A 1 180 ? 10.273 28.906 5.066 1 98.69 180 VAL A C 1
ATOM 1395 O O . VAL A 1 180 ? 9.156 28.453 4.828 1 98.69 180 VAL A O 1
ATOM 1398 N N . ASP A 1 181 ? 11.211 29.094 4.125 1 98.44 181 ASP A N 1
ATOM 1399 C CA . ASP A 1 181 ? 10.953 28.703 2.742 1 98.44 181 ASP A CA 1
ATOM 1400 C C . ASP A 1 181 ? 10.68 27.203 2.639 1 98.44 181 ASP A C 1
ATOM 1402 O O . ASP A 1 181 ? 9.75 26.781 1.952 1 98.44 181 ASP A O 1
ATOM 1406 N N . THR A 1 182 ? 11.523 26.438 3.309 1 98.81 182 THR A N 1
ATOM 1407 C CA . THR A 1 182 ? 11.375 24.984 3.293 1 98.81 182 THR A CA 1
ATOM 1408 C C . THR A 1 182 ? 10 24.578 3.82 1 98.81 182 THR A C 1
ATOM 1410 O O . THR A 1 182 ? 9.297 23.781 3.199 1 98.81 182 THR A O 1
ATOM 1413 N N . ILE A 1 183 ? 9.586 25.188 4.93 1 98.69 183 ILE A N 1
ATOM 1414 C CA . ILE A 1 183 ? 8.289 24.891 5.527 1 98.69 183 ILE A CA 1
ATOM 1415 C C . ILE A 1 183 ? 7.172 25.266 4.551 1 98.69 183 ILE A C 1
ATOM 1417 O O . ILE A 1 183 ? 6.203 24.516 4.395 1 98.69 183 ILE A O 1
ATOM 1421 N N . ASP A 1 184 ? 7.355 26.344 3.865 1 98.38 184 ASP A N 1
ATOM 1422 C CA . ASP A 1 184 ? 6.328 26.797 2.934 1 98.38 184 ASP A CA 1
ATOM 1423 C C . ASP A 1 184 ? 6.219 25.859 1.732 1 98.38 184 ASP A C 1
ATOM 1425 O O . ASP A 1 184 ? 5.137 25.672 1.175 1 98.38 184 ASP A O 1
ATOM 1429 N N . TYR A 1 185 ? 7.332 25.312 1.315 1 98.25 185 TYR A N 1
ATOM 1430 C CA . TYR A 1 185 ? 7.285 24.344 0.227 1 98.25 185 TYR A CA 1
ATOM 1431 C C . TYR A 1 185 ? 6.59 23.062 0.668 1 98.25 185 TYR A C 1
ATOM 1433 O O . TYR A 1 185 ? 5.883 22.438 -0.12 1 98.25 185 TYR A O 1
ATOM 1441 N N . VAL A 1 186 ? 6.699 22.672 1.971 1 98.56 186 VAL A N 1
ATOM 1442 C CA . VAL A 1 186 ? 6.109 21.453 2.5 1 98.56 186 VAL A CA 1
ATOM 1443 C C . VAL A 1 186 ? 4.637 21.688 2.832 1 98.56 186 VAL A C 1
ATOM 1445 O O . VAL A 1 186 ? 3.771 20.891 2.443 1 98.56 186 VAL A O 1
ATOM 1448 N N . TYR A 1 187 ? 4.406 22.812 3.559 1 98.38 187 TYR A N 1
ATOM 1449 C CA . TYR A 1 187 ? 3.066 23.219 3.971 1 98.38 187 TYR A CA 1
ATOM 1450 C C . TYR A 1 187 ? 2.787 24.672 3.57 1 98.38 187 TYR A C 1
ATOM 1452 O O . TYR A 1 187 ? 2.881 25.578 4.398 1 98.38 187 TYR A O 1
ATOM 1460 N N . PRO A 1 188 ? 2.314 24.875 2.391 1 97.56 188 PRO A N 1
ATOM 1461 C CA . PRO A 1 188 ? 2.131 26.234 1.891 1 97.56 188 PRO A CA 1
ATOM 1462 C C . PRO A 1 188 ? 1.183 27.062 2.76 1 97.56 188 PRO A C 1
ATOM 1464 O O . PRO A 1 188 ? 0.12 26.578 3.154 1 97.56 188 PRO A O 1
ATOM 1467 N N . ALA A 1 189 ? 1.656 28.25 3.117 1 97.44 189 ALA A N 1
ATOM 1468 C CA . ALA A 1 189 ? 0.866 29.312 3.727 1 97.44 189 ALA A CA 1
ATOM 1469 C C . ALA A 1 189 ? 0.564 29 5.191 1 97.44 189 ALA A C 1
ATOM 1471 O O . ALA A 1 189 ? -0.172 29.75 5.848 1 97.44 189 ALA A O 1
ATOM 1472 N N . THR A 1 190 ? 1.057 27.922 5.738 1 98.44 190 THR A N 1
ATOM 1473 C CA . THR A 1 190 ? 0.707 27.547 7.105 1 98.44 190 THR A CA 1
ATOM 1474 C C . THR A 1 190 ? 1.306 28.531 8.109 1 98.44 190 THR A C 1
ATOM 1476 O O . THR A 1 190 ? 0.647 28.922 9.07 1 98.44 190 THR A O 1
ATOM 1479 N N . VAL A 1 191 ? 2.529 28.969 7.867 1 98.56 191 VAL A N 1
ATOM 1480 C CA . VAL A 1 191 ? 3.174 29.906 8.773 1 98.56 191 VAL A CA 1
ATOM 1481 C C . VAL A 1 191 ? 2.441 31.25 8.727 1 98.56 191 VAL A C 1
ATOM 1483 O O . VAL A 1 191 ? 2.162 31.844 9.773 1 98.56 191 VAL A O 1
ATOM 1486 N N . ALA A 1 192 ? 2.17 31.719 7.539 1 98.31 192 ALA A N 1
ATOM 1487 C CA . ALA A 1 192 ? 1.456 32.969 7.375 1 98.31 192 ALA A CA 1
ATOM 1488 C C . ALA A 1 192 ? 0.106 32.938 8.086 1 98.31 192 ALA A C 1
ATOM 1490 O O . ALA A 1 192 ? -0.243 33.875 8.82 1 98.31 192 ALA A O 1
ATOM 1491 N N . ASN A 1 193 ? -0.638 31.906 7.875 1 98.44 193 ASN A N 1
ATOM 1492 C CA . ASN A 1 193 ? -1.964 31.797 8.477 1 98.44 193 ASN A CA 1
ATOM 1493 C C . ASN A 1 193 ? -1.884 31.656 9.992 1 98.44 193 ASN A C 1
ATOM 1495 O O . ASN A 1 193 ? -2.723 32.188 10.711 1 98.44 193 ASN A O 1
ATOM 1499 N N . TRP A 1 194 ? -0.973 30.906 10.461 1 98.38 194 TRP A N 1
ATOM 1500 C CA . TRP A 1 194 ? -0.73 30.797 11.898 1 98.38 194 TRP A CA 1
ATOM 1501 C C . TRP A 1 194 ? -0.458 32.156 12.508 1 98.38 194 TRP A C 1
ATOM 1503 O O . TRP A 1 194 ? -1.006 32.5 13.562 1 98.38 194 TRP A O 1
ATOM 1513 N N . HIS A 1 195 ? 0.394 32.938 11.867 1 98.38 195 HIS A N 1
ATOM 1514 C CA . HIS A 1 195 ? 0.718 34.281 12.352 1 98.38 195 HIS A CA 1
ATOM 1515 C C . HIS A 1 195 ? -0.519 35.156 12.367 1 98.38 195 HIS A C 1
ATOM 1517 O O . HIS A 1 195 ? -0.76 35.875 13.344 1 98.38 195 HIS A O 1
ATOM 1523 N N . ARG A 1 196 ? -1.298 35.125 11.289 1 98 196 ARG A N 1
ATOM 1524 C CA . ARG A 1 196 ? -2.525 35.906 11.227 1 98 196 ARG A CA 1
ATOM 1525 C C . ARG A 1 196 ? -3.457 35.562 12.383 1 98 196 ARG A C 1
ATOM 1527 O O . ARG A 1 196 ? -4.09 36.438 12.969 1 98 196 ARG A O 1
ATOM 1534 N N . GLU A 1 197 ? -3.596 34.312 12.625 1 97.88 197 GLU A N 1
ATOM 1535 C CA . GLU A 1 197 ? -4.43 33.875 13.742 1 97.88 197 GLU A CA 1
ATOM 1536 C C . GLU A 1 197 ? -3.932 34.438 15.062 1 97.88 197 GLU A C 1
ATOM 1538 O O . GLU A 1 197 ? -4.723 34.938 15.859 1 97.88 197 GLU A O 1
ATOM 1543 N N . ARG A 1 198 ? -2.691 34.344 15.328 1 95.69 198 ARG A N 1
ATOM 1544 C CA . ARG A 1 198 ? -2.082 34.844 16.562 1 95.69 198 ARG A CA 1
ATOM 1545 C C . ARG A 1 198 ? -2.328 36.344 16.719 1 95.69 198 ARG A C 1
ATOM 1547 O O . ARG A 1 198 ? -2.49 36.844 17.828 1 95.69 198 ARG A O 1
ATOM 1554 N N . GLU A 1 199 ? -2.311 37.031 15.594 1 96.69 199 GLU A N 1
ATOM 1555 C CA . GLU A 1 199 ? -2.523 38.469 15.609 1 96.69 199 GLU A CA 1
ATOM 1556 C C . GLU A 1 199 ? -4.012 38.812 15.656 1 96.69 199 GLU A C 1
ATOM 1558 O O . GLU A 1 199 ? -4.387 39.969 15.672 1 96.69 199 GLU A O 1
ATOM 1563 N N . GLY A 1 200 ? -4.879 37.812 15.586 1 96.62 200 GLY A N 1
ATOM 1564 C CA . GLY A 1 200 ? -6.316 38.062 15.609 1 96.62 200 GLY A CA 1
ATOM 1565 C C . GLY A 1 200 ? -6.859 38.531 14.281 1 96.62 200 GLY A C 1
ATOM 1566 O O . GLY A 1 200 ? -7.906 39.188 14.242 1 96.62 200 GLY A O 1
ATOM 1567 N N . SER A 1 201 ? -6.105 38.25 13.211 1 96.94 201 SER A N 1
ATOM 1568 C CA . SER A 1 201 ? -6.496 38.781 11.914 1 96.94 201 SER A CA 1
ATOM 1569 C C . SER A 1 201 ? -6.723 37.688 10.891 1 96.94 201 SER A C 1
ATOM 1571 O O . SER A 1 201 ? -6.703 37.938 9.688 1 96.94 201 SER A O 1
ATOM 1573 N N . LEU A 1 202 ? -6.855 36.469 11.352 1 97.62 202 LEU A N 1
ATOM 1574 C CA . LEU A 1 202 ? -7.098 35.375 10.422 1 97.62 202 LEU A CA 1
ATOM 1575 C C . LEU A 1 202 ? -8.406 35.594 9.672 1 97.62 202 LEU A C 1
ATOM 1577 O O . LEU A 1 202 ? -9.461 35.75 10.289 1 97.62 202 LEU A O 1
ATOM 1581 N N . ASP A 1 203 ? -8.383 35.688 8.352 1 97 203 ASP A N 1
ATOM 1582 C CA . ASP A 1 203 ? -9.57 35.812 7.516 1 97 203 ASP A CA 1
ATOM 1583 C C . ASP A 1 203 ? -10.141 34.438 7.176 1 97 203 ASP A C 1
ATOM 1585 O O . ASP A 1 203 ? -9.547 33.688 6.398 1 97 203 ASP A O 1
ATOM 1589 N N . VAL A 1 204 ? -11.234 34.125 7.742 1 97.94 204 VAL A N 1
ATOM 1590 C CA . VAL A 1 204 ? -11.867 32.812 7.551 1 97.94 204 VAL A CA 1
ATOM 1591 C C . VAL A 1 204 ? -12.961 32.938 6.492 1 97.94 204 VAL A C 1
ATOM 1593 O O . VAL A 1 204 ? -13.828 33.812 6.574 1 97.94 204 VAL A O 1
ATOM 1596 N N . ASP A 1 205 ? -12.906 32.156 5.391 1 98.12 205 ASP A N 1
ATOM 1597 C CA . ASP A 1 205 ? -13.977 31.969 4.41 1 98.12 205 ASP A CA 1
ATOM 1598 C C . ASP A 1 205 ? -14.789 30.719 4.699 1 98.12 205 ASP A C 1
ATOM 1600 O O . ASP A 1 205 ? -14.289 29.594 4.531 1 98.12 205 ASP A O 1
ATOM 1604 N N . HIS A 1 206 ? -16.031 30.953 5.133 1 98.38 206 HIS A N 1
ATOM 1605 C CA . HIS A 1 206 ? -16.891 29.828 5.473 1 98.38 206 HIS A CA 1
ATOM 1606 C C . HIS A 1 206 ? -17.438 29.156 4.219 1 98.38 206 HIS A C 1
ATOM 1608 O O . HIS A 1 206 ? -17.25 29.656 3.109 1 98.38 206 HIS A O 1
ATOM 1614 N N . TRP A 1 207 ? -18.047 27.969 4.398 1 98.44 207 TRP A N 1
ATOM 1615 C CA . TRP A 1 207 ? -18.5 27.141 3.285 1 98.44 207 TRP A CA 1
ATOM 1616 C C . TRP A 1 207 ? -19.469 27.906 2.389 1 98.44 207 TRP A C 1
ATOM 1618 O O . TRP A 1 207 ? -19.344 27.875 1.163 1 98.44 207 TRP A O 1
ATOM 1628 N N . ALA A 1 208 ? -20.438 28.594 2.996 1 97.75 208 ALA A N 1
ATOM 1629 C CA . ALA A 1 208 ? -21.453 29.297 2.229 1 97.75 208 ALA A CA 1
ATOM 1630 C C . ALA A 1 208 ? -20.812 30.234 1.212 1 97.75 208 ALA A C 1
ATOM 1632 O O . ALA A 1 208 ? -21.219 30.266 0.047 1 97.75 208 ALA A O 1
ATOM 1633 N N . ASP A 1 209 ? -19.812 31.016 1.632 1 97.19 209 ASP A N 1
ATOM 1634 C CA . ASP A 1 209 ? -19.125 31.953 0.76 1 97.19 209 ASP A CA 1
ATOM 1635 C C . ASP A 1 209 ? -18.359 31.234 -0.338 1 97.19 209 ASP A C 1
ATOM 1637 O O . ASP A 1 209 ? -18.406 31.625 -1.507 1 97.19 209 ASP A O 1
ATOM 1641 N N . VAL A 1 210 ? -17.578 30.188 0.075 1 97.62 210 VAL A N 1
ATOM 1642 C CA . VAL A 1 210 ? -16.75 29.438 -0.863 1 97.62 210 VAL A CA 1
ATOM 1643 C C . VAL A 1 210 ? -17.641 28.75 -1.897 1 97.62 210 VAL A C 1
ATOM 1645 O O . VAL A 1 210 ? -17.344 28.781 -3.096 1 97.62 210 VAL A O 1
ATOM 1648 N N . ALA A 1 211 ? -18.734 28.109 -1.437 1 97.75 211 ALA A N 1
ATOM 1649 C CA . ALA A 1 211 ? -19.641 27.391 -2.322 1 97.75 211 ALA A CA 1
ATOM 1650 C C . ALA A 1 211 ? -20.297 28.344 -3.326 1 97.75 211 ALA A C 1
ATOM 1652 O O . ALA A 1 211 ? -20.406 28.016 -4.512 1 97.75 211 ALA A O 1
ATOM 1653 N N . ASP A 1 212 ? -20.672 29.516 -2.908 1 95.56 212 ASP A N 1
ATOM 1654 C CA . ASP A 1 212 ? -21.375 30.484 -3.734 1 95.56 212 ASP A CA 1
ATOM 1655 C C . ASP A 1 212 ? -20.484 31 -4.863 1 95.56 212 ASP A C 1
ATOM 1657 O O . ASP A 1 212 ? -20.969 31.391 -5.922 1 95.56 212 ASP A O 1
ATOM 1661 N N . ARG A 1 213 ? -19.219 30.969 -4.66 1 95.62 213 ARG A N 1
ATOM 1662 C CA . ARG A 1 213 ? -18.297 31.516 -5.641 1 95.62 213 ARG A CA 1
ATOM 1663 C C . ARG A 1 213 ? -17.938 30.484 -6.703 1 95.62 213 ARG A C 1
ATOM 1665 O O . ARG A 1 213 ? -17.312 30.812 -7.711 1 95.62 213 ARG A O 1
ATOM 1672 N N . GLN A 1 214 ? -18.297 29.25 -6.355 1 94.88 214 GLN A N 1
ATOM 1673 C CA . GLN A 1 214 ? -17.953 28.203 -7.324 1 94.88 214 GLN A CA 1
ATOM 1674 C C . GLN A 1 214 ? -18.75 28.375 -8.609 1 94.88 214 GLN A C 1
ATOM 1676 O O . GLN A 1 214 ? -19.906 28.812 -8.586 1 94.88 214 GLN A O 1
ATOM 1681 N N . THR A 1 215 ? -18.203 28.109 -9.812 1 93.75 215 THR A N 1
ATOM 1682 C CA . THR A 1 215 ? -18.844 28.203 -11.117 1 93.75 215 THR A CA 1
ATOM 1683 C C . THR A 1 215 ? -18.609 26.938 -11.922 1 93.75 215 THR A C 1
ATOM 1685 O O . THR A 1 215 ? -17.906 26.016 -11.469 1 93.75 215 THR A O 1
ATOM 1688 N N . GLY A 1 216 ? -19.234 26.844 -13.109 1 94.44 216 GLY A N 1
ATOM 1689 C CA . GLY A 1 216 ? -19.062 25.688 -13.961 1 94.44 216 GLY A CA 1
ATOM 1690 C C . GLY A 1 216 ? -19.547 24.391 -13.32 1 94.44 216 GLY A C 1
ATOM 1691 O O . GLY A 1 216 ? -20.656 24.344 -12.789 1 94.44 216 GLY A O 1
ATOM 1692 N N . ILE A 1 217 ? -18.656 23.297 -13.391 1 91.5 217 ILE A N 1
ATOM 1693 C CA . ILE A 1 217 ? -19.047 21.984 -12.914 1 91.5 217 ILE A CA 1
ATOM 1694 C C . ILE A 1 217 ? -19.078 21.969 -11.391 1 91.5 217 ILE A C 1
ATOM 1696 O O . ILE A 1 217 ? -19.719 21.109 -10.781 1 91.5 217 ILE A O 1
ATOM 1700 N N . TYR A 1 218 ? -18.484 22.938 -10.711 1 94.19 218 TYR A N 1
ATOM 1701 C CA . TYR A 1 218 ? -18.438 23 -9.258 1 94.19 218 TYR A CA 1
ATOM 1702 C C . TYR A 1 218 ? -19.594 23.844 -8.719 1 94.19 218 TYR A C 1
ATOM 1704 O O . TYR A 1 218 ? -19.828 23.875 -7.508 1 94.19 218 TYR A O 1
ATOM 1712 N N . GLY A 1 219 ? -20.328 24.438 -9.586 1 96 219 GLY A N 1
ATOM 1713 C CA . GLY A 1 219 ? -21.422 25.297 -9.164 1 96 219 GLY A CA 1
ATOM 1714 C C . GLY A 1 219 ? -22.469 24.562 -8.336 1 96 219 GLY A C 1
ATOM 1715 O O . GLY A 1 219 ? -23.109 25.156 -7.477 1 96 219 GLY A O 1
ATOM 1716 N N . ILE A 1 220 ? -22.547 23.297 -8.484 1 96.38 220 ILE A N 1
ATOM 1717 C CA . ILE A 1 220 ? -23.594 22.5 -7.867 1 96.38 220 ILE A CA 1
ATOM 1718 C C . ILE A 1 220 ? -23.328 22.359 -6.371 1 96.38 220 ILE A C 1
ATOM 1720 O O . ILE A 1 220 ? -24.219 21.953 -5.609 1 96.38 220 ILE A O 1
ATOM 1724 N N . VAL A 1 221 ? -22.141 22.672 -5.836 1 97.19 221 VAL A N 1
ATOM 1725 C CA . VAL A 1 221 ? -21.766 22.391 -4.457 1 97.19 221 VAL A CA 1
ATOM 1726 C C . VAL A 1 221 ? -22.578 23.234 -3.5 1 97.19 221 VAL A C 1
ATOM 1728 O O . VAL A 1 221 ? -22.719 22.906 -2.318 1 97.19 221 VAL A O 1
ATOM 1731 N N . SER A 1 222 ? -23.125 24.328 -3.998 1 96.19 222 SER A N 1
ATOM 1732 C CA . SER A 1 222 ? -23.969 25.172 -3.16 1 96.19 222 SER A CA 1
ATOM 1733 C C . SER A 1 222 ? -25.234 24.453 -2.74 1 96.19 222 SER A C 1
ATOM 1735 O O . SER A 1 222 ? -25.922 24.875 -1.807 1 96.19 222 SER A O 1
ATOM 1737 N N . ASP A 1 223 ? -25.562 23.375 -3.395 1 95.75 223 ASP A N 1
ATOM 1738 C CA . ASP A 1 223 ? -26.766 22.609 -3.109 1 95.75 223 ASP A CA 1
ATOM 1739 C C . ASP A 1 223 ? -26.531 21.594 -1.992 1 95.75 223 ASP A C 1
ATOM 1741 O O . ASP A 1 223 ? -27.453 20.922 -1.549 1 95.75 223 ASP A O 1
ATOM 1745 N N . LEU A 1 224 ? -25.297 21.469 -1.548 1 96.31 224 LEU A N 1
ATOM 1746 C CA . LEU A 1 224 ? -25.016 20.531 -0.467 1 96.31 224 LEU A CA 1
ATOM 1747 C C . LEU A 1 224 ? -25.734 20.953 0.815 1 96.31 224 LEU A C 1
ATOM 1749 O O . LEU A 1 224 ? -25.5 22.047 1.335 1 96.31 224 LEU A O 1
ATOM 1753 N N . ASP A 1 225 ? -26.578 20.141 1.332 1 93.81 225 ASP A N 1
ATOM 1754 C CA . ASP A 1 225 ? -27.375 20.531 2.486 1 93.81 225 ASP A CA 1
ATOM 1755 C C . ASP A 1 225 ? -26.562 20.438 3.777 1 93.81 225 ASP A C 1
ATOM 1757 O O . ASP A 1 225 ? -25.406 20.016 3.758 1 93.81 225 ASP A O 1
ATOM 1761 N N . GLU A 1 226 ? -27.156 20.812 4.836 1 94.75 226 GLU A N 1
ATOM 1762 C CA . GLU A 1 226 ? -26.453 21 6.109 1 94.75 226 GLU A CA 1
ATOM 1763 C C . GLU A 1 226 ? -25.906 19.672 6.629 1 94.75 226 GLU A C 1
ATOM 1765 O O . GLU A 1 226 ? -24.734 19.594 7.008 1 94.75 226 GLU A O 1
ATOM 1770 N N . ASP A 1 227 ? -26.719 18.641 6.664 1 95.75 227 ASP A N 1
ATOM 1771 C CA . ASP A 1 227 ? -26.266 17.344 7.16 1 95.75 227 ASP A CA 1
ATOM 1772 C C . ASP A 1 227 ? -25.125 16.797 6.309 1 95.75 227 ASP A C 1
ATOM 1774 O O . ASP A 1 227 ? -24.125 16.328 6.844 1 95.75 227 ASP A O 1
ATOM 1778 N N . ALA A 1 228 ? -25.312 16.891 5 1 96.81 228 ALA A N 1
ATOM 1779 C CA . ALA A 1 228 ? -24.312 16.391 4.074 1 96.81 228 ALA A CA 1
ATOM 1780 C C . ALA A 1 228 ? -22.984 17.141 4.238 1 96.81 228 ALA A C 1
ATOM 1782 O O . ALA A 1 228 ? -21.906 16.562 4.094 1 96.81 228 ALA A O 1
ATOM 1783 N N . LEU A 1 229 ? -23.094 18.406 4.496 1 97.94 229 LEU A N 1
ATOM 1784 C CA . LEU A 1 229 ? -21.891 19.203 4.734 1 97.94 229 LEU A CA 1
ATOM 1785 C C . LEU A 1 229 ? -21.141 18.688 5.961 1 97.94 229 LEU A C 1
ATOM 1787 O O . LEU A 1 229 ? -19.906 18.609 5.949 1 97.94 229 LEU A O 1
ATOM 1791 N N . GLU A 1 230 ? -21.844 18.375 6.984 1 97.62 230 GLU A N 1
ATOM 1792 C CA . GLU A 1 230 ? -21.219 17.844 8.188 1 97.62 230 GLU A CA 1
ATOM 1793 C C . GLU A 1 230 ? -20.547 16.5 7.922 1 97.62 230 GLU A C 1
ATOM 1795 O O . GLU A 1 230 ? -19.422 16.25 8.359 1 97.62 230 GLU A O 1
ATOM 1800 N N . TRP A 1 231 ? -21.25 15.641 7.168 1 97.56 231 TRP A N 1
ATOM 1801 C CA . TRP A 1 231 ? -20.641 14.367 6.797 1 97.56 231 TRP A CA 1
ATOM 1802 C C . TRP A 1 231 ? -19.391 14.578 5.961 1 97.56 231 TRP A C 1
ATOM 1804 O O . TRP A 1 231 ? -18.406 13.859 6.121 1 97.56 231 TRP A O 1
ATOM 1814 N N . ALA A 1 232 ? -19.438 15.555 5.062 1 97.75 232 ALA A N 1
ATOM 1815 C CA . ALA A 1 232 ? -18.297 15.867 4.211 1 97.75 232 ALA A CA 1
ATOM 1816 C C . ALA A 1 232 ? -17.109 16.328 5.047 1 97.75 232 ALA A C 1
ATOM 1818 O O . ALA A 1 232 ? -15.969 15.898 4.82 1 97.75 232 ALA A O 1
ATOM 1819 N N . ALA A 1 233 ? -17.359 17.203 5.973 1 98.12 233 ALA A N 1
ATOM 1820 C CA . ALA A 1 233 ? -16.297 17.688 6.852 1 98.12 233 ALA A CA 1
ATOM 1821 C C . ALA A 1 233 ? -15.703 16.547 7.672 1 98.12 233 ALA A C 1
ATOM 1823 O O . ALA A 1 233 ? -14.484 16.453 7.84 1 98.12 233 ALA A O 1
ATOM 1824 N N . GLU A 1 234 ? -16.578 15.695 8.195 1 97.06 234 GLU A N 1
ATOM 1825 C CA . GLU A 1 234 ? -16.125 14.531 8.945 1 97.06 234 GLU A CA 1
ATOM 1826 C C . GLU A 1 234 ? -15.281 13.602 8.07 1 97.06 234 GLU A C 1
ATOM 1828 O O . GLU A 1 234 ? -14.328 12.977 8.555 1 97.06 234 GLU A O 1
ATOM 1833 N N . ALA A 1 235 ? -15.602 13.539 6.832 1 96.31 235 ALA A N 1
ATOM 1834 C CA . ALA A 1 235 ? -14.898 12.672 5.887 1 96.31 235 ALA A CA 1
ATOM 1835 C C . ALA A 1 235 ? -13.523 13.227 5.539 1 96.31 235 ALA A C 1
ATOM 1837 O O . ALA A 1 235 ? -12.57 12.469 5.34 1 96.31 235 ALA A O 1
ATOM 1838 N N . CYS A 1 236 ? -13.375 14.578 5.531 1 96.69 236 CYS A N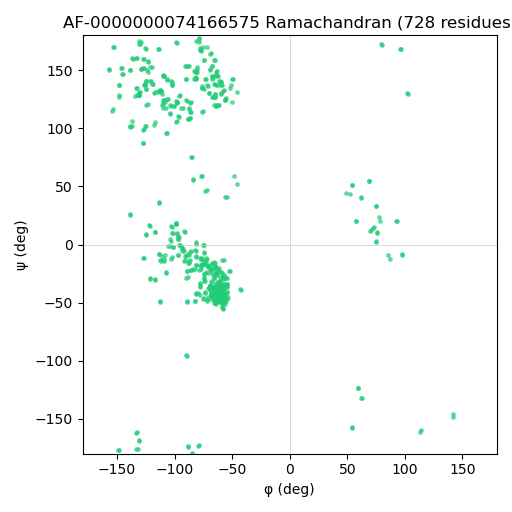 1
ATOM 1839 C CA . CYS A 1 236 ? -12.211 15.156 4.859 1 96.69 236 CYS A CA 1
ATOM 1840 C C . CYS A 1 236 ? -11.375 15.984 5.828 1 96.69 236 CYS A C 1
ATOM 1842 O O . CYS A 1 236 ? -10.18 16.156 5.621 1 96.69 236 CYS A O 1
ATOM 1844 N N . CYS A 1 237 ? -12.031 16.531 6.809 1 97.5 237 CYS A N 1
ATOM 1845 C CA . CYS A 1 237 ? -11.406 17.625 7.535 1 97.5 237 CYS A CA 1
ATOM 1846 C C . CYS A 1 237 ? -11.102 17.219 8.977 1 97.5 237 CYS A C 1
ATOM 1848 O O . CYS A 1 237 ? -11.227 18.031 9.891 1 97.5 237 CYS A O 1
ATOM 1850 N N . VAL A 1 238 ? -10.719 15.992 9.289 1 96 238 VAL A N 1
ATOM 1851 C CA . VAL A 1 238 ? -10.336 15.5 10.602 1 96 238 VAL A CA 1
ATOM 1852 C C . VAL A 1 238 ? -8.852 15.125 10.602 1 96 238 VAL A C 1
ATOM 1854 O O . VAL A 1 238 ? -8.227 15.039 9.547 1 96 238 VAL A O 1
ATOM 1857 N N . ASP A 1 239 ? -8.266 14.891 11.758 1 96 239 ASP A N 1
ATOM 1858 C CA . ASP A 1 239 ? -6.824 14.773 11.938 1 96 239 ASP A CA 1
ATOM 1859 C C . ASP A 1 239 ? -6.258 13.625 11.117 1 96 239 ASP A C 1
ATOM 1861 O O . ASP A 1 239 ? -5.129 13.703 10.625 1 96 239 ASP A O 1
ATOM 1865 N N . SER A 1 240 ? -7.078 12.602 10.938 1 94.69 240 SER A N 1
ATOM 1866 C CA . SER A 1 240 ? -6.59 11.445 10.188 1 94.69 240 SER A CA 1
ATOM 1867 C C . SER A 1 240 ? -6.469 11.758 8.703 1 94.69 240 SER A C 1
ATOM 1869 O O . SER A 1 240 ? -5.832 11.008 7.953 1 94.69 240 SER A O 1
ATOM 1871 N N . GLN A 1 241 ? -7.047 12.93 8.266 1 94.75 241 GLN A N 1
ATOM 1872 C CA . GLN A 1 241 ? -7.055 13.25 6.84 1 94.75 241 GLN A CA 1
ATOM 1873 C C . GLN A 1 241 ? -6.254 14.516 6.555 1 94.75 241 GLN A C 1
ATOM 1875 O O . GLN A 1 241 ? -5.715 14.688 5.461 1 94.75 241 GLN A O 1
ATOM 1880 N N . CYS A 1 242 ? -6.23 15.383 7.488 1 97.44 242 CYS A N 1
ATOM 1881 C CA . CYS A 1 242 ? -5.594 16.688 7.289 1 97.44 242 CYS A CA 1
ATOM 1882 C C . CYS A 1 242 ? -5.004 17.203 8.594 1 97.44 242 CYS A C 1
ATOM 1884 O O . CYS A 1 242 ? -5.66 17.172 9.641 1 97.44 242 CYS A O 1
ATOM 1886 N N . LEU A 1 243 ? -3.779 17.766 8.484 1 98.25 243 LEU A N 1
ATOM 1887 C CA . LEU A 1 243 ? -3.047 18.219 9.664 1 98.25 243 LEU A CA 1
ATOM 1888 C C . LEU A 1 243 ? -3.529 19.594 10.117 1 98.25 243 LEU A C 1
ATOM 1890 O O . LEU A 1 243 ? -3.193 20.031 11.211 1 98.25 243 LEU A O 1
ATOM 1894 N N . LYS A 1 244 ? -4.324 20.25 9.32 1 98.25 244 LYS A N 1
ATOM 1895 C CA . LYS A 1 244 ? -4.82 21.578 9.672 1 98.25 244 LYS A CA 1
ATOM 1896 C C . LYS A 1 244 ? -6 21.484 10.633 1 98.25 244 LYS A C 1
ATOM 1898 O O . LYS A 1 244 ? -6.75 20.5 10.609 1 98.25 244 LYS A O 1
ATOM 1903 N N . ARG A 1 245 ? -6.152 22.5 11.445 1 98.5 245 ARG A N 1
ATOM 1904 C CA . ARG A 1 245 ? -7.332 22.688 12.289 1 98.5 245 ARG A CA 1
ATOM 1905 C C . ARG A 1 245 ? -8.375 23.547 11.586 1 98.5 245 ARG A C 1
ATOM 1907 O O . ARG A 1 245 ? -8.109 24.719 11.273 1 98.5 245 ARG A O 1
ATOM 1914 N N . ARG A 1 246 ? -9.539 23 11.336 1 98.56 246 ARG A N 1
ATOM 1915 C CA . ARG A 1 246 ? -10.57 23.703 10.57 1 98.56 246 ARG A CA 1
ATOM 1916 C C . ARG A 1 246 ? -11.102 24.906 11.344 1 98.56 246 ARG A C 1
ATOM 1918 O O . ARG A 1 246 ? -11.523 24.781 12.492 1 98.56 246 ARG A O 1
ATOM 1925 N N . GLU A 1 247 ? -11.086 26.062 10.711 1 98.38 247 GLU A N 1
ATOM 1926 C CA . GLU A 1 247 ? -11.625 27.266 11.336 1 98.38 247 GLU A CA 1
ATOM 1927 C C . GLU A 1 247 ? -12.93 27.688 10.664 1 98.38 247 GLU A C 1
ATOM 1929 O O . GLU A 1 247 ? -13.68 28.5 11.219 1 98.38 247 GLU A O 1
ATOM 1934 N N . TRP A 1 248 ? -13.234 27.141 9.508 1 98.31 248 TRP A N 1
ATOM 1935 C CA . TRP A 1 248 ? -14.453 27.516 8.789 1 98.31 248 TRP A CA 1
ATOM 1936 C C . TRP A 1 248 ? -15.617 26.609 9.195 1 98.31 248 TRP A C 1
ATOM 1938 O O . TRP A 1 248 ? -15.406 25.516 9.711 1 98.31 248 TRP A O 1
ATOM 1948 N N . ASP A 1 249 ? -16.844 27.125 9.07 1 98.38 249 ASP A N 1
ATOM 1949 C CA . ASP A 1 249 ? -18.109 26.453 9.328 1 98.38 249 ASP A CA 1
ATOM 1950 C C . ASP A 1 249 ? -19.078 26.656 8.164 1 98.38 249 ASP A C 1
ATOM 1952 O O . ASP A 1 249 ? -18.672 26.891 7.031 1 98.38 249 ASP A O 1
ATOM 1956 N N . ARG A 1 250 ? -20.297 26.297 8.414 1 98.19 250 ARG A N 1
ATOM 1957 C CA . ARG A 1 250 ? -21.266 26.562 7.359 1 98.19 250 ARG A CA 1
ATOM 1958 C C . ARG A 1 250 ? -21.297 28.047 7.016 1 98.19 250 ARG A C 1
ATOM 1960 O O . ARG A 1 250 ? -21.172 28.422 5.848 1 98.19 250 ARG A O 1
ATOM 1967 N N . ASP A 1 251 ? -21.516 28.891 7.949 1 96.69 251 ASP A N 1
ATOM 1968 C CA . ASP A 1 251 ? -21.391 30.344 7.918 1 96.69 251 ASP A CA 1
ATOM 1969 C C . ASP A 1 251 ? -20.984 30.891 9.281 1 96.69 251 ASP A C 1
ATOM 1971 O O . ASP A 1 251 ? -20.688 30.125 10.203 1 96.69 251 ASP A O 1
ATOM 1975 N N . GLU A 1 252 ? -20.906 32.188 9.398 1 95.06 252 GLU A N 1
ATOM 1976 C CA . GLU A 1 252 ? -20.391 32.812 10.609 1 95.06 252 GLU A CA 1
ATOM 1977 C C . GLU A 1 252 ? -21.25 32.469 11.82 1 95.06 252 GLU A C 1
ATOM 1979 O O . GLU A 1 252 ? -20.75 32.406 12.945 1 95.06 252 GLU A O 1
ATOM 1984 N N . ASP A 1 253 ? -22.516 32.094 11.633 1 96.44 253 ASP A N 1
ATOM 1985 C CA . ASP A 1 253 ? -23.469 31.938 12.734 1 96.44 253 ASP A CA 1
ATOM 1986 C C . ASP A 1 253 ? -23.812 30.469 12.938 1 96.44 253 ASP A C 1
ATOM 1988 O O . ASP A 1 253 ? -24.484 30.109 13.906 1 96.44 253 ASP A O 1
ATOM 1992 N N . ASP A 1 254 ? -23.422 29.656 12.07 1 97 254 ASP A N 1
ATOM 1993 C CA . ASP A 1 254 ? -23.812 28.25 12.109 1 97 254 ASP A CA 1
ATOM 1994 C C . ASP A 1 254 ? -22.578 27.344 12.086 1 97 254 ASP A C 1
ATOM 1996 O O . ASP A 1 254 ? -22.062 27.016 11.016 1 97 254 ASP A O 1
ATOM 2000 N N . ALA A 1 255 ? -22.219 26.828 13.234 1 97 255 ALA A N 1
ATOM 2001 C CA . ALA A 1 255 ? -21.031 25.984 13.383 1 97 255 ALA A CA 1
ATOM 2002 C C . ALA A 1 255 ? -21.328 24.547 12.992 1 97 255 ALA A C 1
ATOM 2004 O O . ALA A 1 255 ? -22.438 24.047 13.227 1 97 255 ALA A O 1
ATOM 2005 N N . LEU A 1 256 ? -20.359 23.891 12.359 1 97.12 256 LEU A N 1
ATOM 2006 C CA . LEU A 1 256 ? -20.484 22.469 12.07 1 97.12 256 LEU A CA 1
ATOM 2007 C C . LEU A 1 256 ? -20.25 21.641 13.336 1 97.12 256 LEU A C 1
ATOM 2009 O O . LEU A 1 256 ? -19.359 21.953 14.133 1 97.12 256 LEU A O 1
ATOM 2013 N N . ASP A 1 257 ? -21.078 20.688 13.57 1 95.38 257 ASP A N 1
ATOM 2014 C CA . ASP A 1 257 ? -20.922 19.797 14.719 1 95.38 257 ASP A CA 1
ATOM 2015 C C . ASP A 1 257 ? -19.953 18.656 14.398 1 95.38 257 ASP A C 1
ATOM 2017 O O . ASP A 1 257 ? -20.312 17.484 14.469 1 95.38 257 ASP A O 1
ATOM 2021 N N . VAL A 1 258 ? -18.734 18.922 13.984 1 96 258 VAL A N 1
ATOM 2022 C CA . VAL A 1 258 ? -17.625 18.031 13.656 1 96 258 VAL A CA 1
ATOM 2023 C C . VAL A 1 258 ? -16.344 18.547 14.32 1 96 258 VAL A C 1
ATOM 2025 O O . VAL A 1 258 ? -16.094 19.75 14.344 1 96 258 VAL A O 1
ATOM 2028 N N . PRO A 1 259 ? -15.555 17.656 14.961 1 94.69 259 PRO A N 1
ATOM 2029 C CA . PRO A 1 259 ? -14.281 18.109 15.539 1 94.69 259 PRO A CA 1
ATOM 2030 C C . PRO A 1 259 ? -13.445 18.922 14.555 1 94.69 259 PRO A C 1
ATOM 2032 O O . PRO A 1 259 ? -13.391 18.594 13.367 1 94.69 259 PRO A O 1
ATOM 2035 N N . ARG A 1 260 ? -12.797 19.891 14.977 1 96.94 260 ARG A N 1
ATOM 2036 C CA . ARG A 1 260 ? -12.07 20.812 14.117 1 96.94 260 ARG A CA 1
ATOM 2037 C C . ARG A 1 260 ? -10.656 20.328 13.852 1 96.94 260 ARG A C 1
ATOM 2039 O O . ARG A 1 260 ? -10.008 20.766 12.906 1 96.94 260 ARG A O 1
ATOM 2046 N N . GLY A 1 261 ? -10.188 19.375 14.648 1 95.81 261 GLY A N 1
ATOM 2047 C CA . GLY A 1 261 ? -8.797 18.953 14.57 1 95.81 261 GLY A CA 1
ATOM 2048 C C . GLY A 1 261 ? -7.906 19.625 15.586 1 95.81 261 GLY A C 1
ATOM 2049 O O . GLY A 1 261 ? -8.297 20.625 16.203 1 95.81 261 GLY A O 1
ATOM 2050 N N . ASP A 1 262 ? -6.688 19.125 15.734 1 94.88 262 ASP A N 1
ATOM 2051 C CA . ASP A 1 262 ? -5.766 19.594 16.781 1 94.88 262 ASP A CA 1
ATOM 2052 C C . ASP A 1 262 ? -4.52 20.219 16.156 1 94.88 262 ASP A C 1
ATOM 2054 O O . ASP A 1 262 ? -3.555 20.516 16.875 1 94.88 262 ASP A O 1
ATOM 2058 N N . GLY A 1 263 ? -4.566 20.422 14.922 1 95.56 263 GLY A N 1
ATOM 2059 C CA . GLY A 1 263 ? -3.387 20.938 14.242 1 95.56 263 GLY A CA 1
ATOM 2060 C C . GLY A 1 263 ? -2.982 22.312 14.711 1 95.56 263 GLY A C 1
ATOM 2061 O O . GLY A 1 263 ? -3.838 23.141 15.055 1 95.56 263 GLY A O 1
ATOM 2062 N N . GLU A 1 264 ? -1.663 22.625 14.672 1 94.94 264 GLU A N 1
ATOM 2063 C CA . GLU A 1 264 ? -1.119 23.906 15.109 1 94.94 264 GLU A CA 1
ATOM 2064 C C . GLU A 1 264 ? -1.526 25.031 14.156 1 94.94 264 GLU A C 1
ATOM 2066 O O . GLU A 1 264 ? -1.745 26.156 14.586 1 94.94 264 GLU A O 1
ATOM 2071 N N . PHE A 1 265 ? -1.591 24.672 12.875 1 96.38 265 PHE A N 1
ATOM 2072 C CA . PHE A 1 265 ? -1.913 25.719 11.914 1 96.38 265 PHE A CA 1
ATOM 2073 C C . PHE A 1 265 ? -3.338 25.562 11.398 1 96.38 265 PHE A C 1
ATOM 2075 O O . PHE A 1 265 ? -3.822 24.438 11.227 1 96.38 265 PHE A O 1
ATOM 2082 N N . PRO A 1 266 ? -4.047 26.703 11.195 1 98.44 266 PRO A N 1
ATOM 2083 C CA . PRO A 1 266 ? -5.477 26.734 10.883 1 98.44 266 PRO A CA 1
ATOM 2084 C C . PRO A 1 266 ? -5.766 26.516 9.398 1 98.44 266 PRO A C 1
ATOM 2086 O O . PRO A 1 266 ? -4.922 26.812 8.547 1 98.44 266 PRO A O 1
ATOM 2089 N N . CYS A 1 267 ? -6.867 25.938 9.125 1 98.5 267 CYS A N 1
ATOM 2090 C CA . CYS A 1 267 ? -7.492 25.906 7.805 1 98.5 267 CYS A CA 1
ATOM 2091 C C . CYS A 1 267 ? -8.562 26.969 7.676 1 98.5 267 CYS A C 1
ATOM 2093 O O . CYS A 1 267 ? -9.656 26.844 8.234 1 98.5 267 CYS A O 1
ATOM 2095 N N . ARG A 1 268 ? -8.32 27.984 6.969 1 98.06 268 ARG A N 1
ATOM 2096 C CA . ARG A 1 268 ? -9.164 29.172 7.004 1 98.06 268 ARG A CA 1
ATOM 2097 C C . ARG A 1 268 ? -10.273 29.094 5.961 1 98.06 268 ARG A C 1
ATOM 2099 O O . ARG A 1 268 ? -11.133 29.969 5.891 1 98.06 268 ARG A O 1
ATOM 2106 N N . GLU A 1 269 ? -10.211 28.109 5.055 1 98 269 GLU A N 1
ATOM 2107 C CA . GLU A 1 269 ? -11.211 27.953 4.004 1 98 269 GLU A CA 1
ATOM 2108 C C . GLU A 1 269 ? -11.258 26.516 3.48 1 98 269 GLU A C 1
ATOM 2110 O O . GLU A 1 269 ? -10.25 25.828 3.49 1 98 269 GLU A O 1
ATOM 2115 N N . PRO A 1 270 ? -12.492 26.062 3.004 1 97.75 270 PRO A N 1
ATOM 2116 C CA . PRO A 1 270 ? -12.516 24.766 2.32 1 97.75 270 PRO A CA 1
ATOM 2117 C C . PRO A 1 270 ? -11.539 24.703 1.147 1 97.75 270 PRO A C 1
ATOM 2119 O O . PRO A 1 270 ? -11.562 25.578 0.269 1 97.75 270 PRO A O 1
ATOM 2122 N N . CYS A 1 271 ? -10.703 23.734 1.155 1 97.12 271 CYS A N 1
ATOM 2123 C CA . CYS A 1 271 ? -9.664 23.656 0.135 1 97.12 271 CYS A CA 1
ATOM 2124 C C . CYS A 1 271 ? -10.219 23.062 -1.156 1 97.12 271 CYS A C 1
ATOM 2126 O O . CYS A 1 271 ? -11.375 22.641 -1.206 1 97.12 271 CYS A O 1
ATOM 2128 N N . SER A 1 272 ? -9.383 23.016 -2.225 1 94.5 272 SER A N 1
ATOM 2129 C CA . SER A 1 272 ? -9.805 22.547 -3.541 1 94.5 272 SER A CA 1
ATOM 2130 C C . SER A 1 272 ? -10.203 21.078 -3.504 1 94.5 272 SER A C 1
ATOM 2132 O O . SER A 1 272 ? -11.141 20.656 -4.195 1 94.5 272 SER A O 1
ATOM 2134 N N . LEU A 1 273 ? -9.531 20.281 -2.678 1 95.25 273 LEU A N 1
ATOM 2135 C CA . LEU A 1 273 ? -9.867 18.875 -2.557 1 95.25 273 LEU A CA 1
ATOM 2136 C C . LEU A 1 273 ? -11.242 18.688 -1.933 1 95.25 273 LEU A C 1
ATOM 2138 O O . LEU A 1 273 ? -12.031 17.859 -2.385 1 95.25 273 LEU A O 1
ATOM 2142 N N . PHE A 1 274 ? -11.555 19.484 -0.899 1 97.31 274 PHE A N 1
ATOM 2143 C CA . PHE A 1 274 ? -12.867 19.438 -0.27 1 97.31 274 PHE A CA 1
ATOM 2144 C C . PHE A 1 274 ? -13.961 19.812 -1.264 1 97.31 274 PHE A C 1
ATOM 2146 O O . PHE A 1 274 ? -15 19.156 -1.336 1 97.31 274 PHE A O 1
ATOM 2153 N N . VAL A 1 275 ? -13.719 20.859 -2.029 1 96.56 275 VAL A N 1
ATOM 2154 C CA . VAL A 1 275 ? -14.711 21.328 -2.996 1 96.56 275 VAL A CA 1
ATOM 2155 C C . VAL A 1 275 ? -14.953 20.25 -4.051 1 96.56 275 VAL A C 1
ATOM 2157 O O . VAL A 1 275 ? -16.094 19.984 -4.422 1 96.56 275 VAL A O 1
ATOM 2160 N N . ALA A 1 276 ? -13.891 19.656 -4.527 1 94.25 276 ALA A N 1
ATOM 2161 C CA . ALA A 1 276 ? -14.031 18.578 -5.496 1 94.25 276 ALA A CA 1
ATOM 2162 C C . ALA A 1 276 ? -14.844 17.422 -4.922 1 94.25 276 ALA A C 1
ATOM 2164 O O . ALA A 1 276 ? -15.734 16.891 -5.59 1 94.25 276 ALA A O 1
ATOM 2165 N N . ALA A 1 277 ? -14.547 17.031 -3.682 1 96.31 277 ALA A N 1
ATOM 2166 C CA . ALA A 1 277 ? -15.297 15.977 -3.012 1 96.31 277 ALA A CA 1
ATOM 2167 C C . ALA A 1 277 ? -16.766 16.359 -2.832 1 96.31 277 ALA A C 1
ATOM 2169 O O . ALA A 1 277 ? -17.656 15.555 -3.064 1 96.31 277 ALA A O 1
ATOM 2170 N N . ALA A 1 278 ? -16.953 17.625 -2.436 1 96.69 278 ALA A N 1
ATOM 2171 C CA . ALA A 1 278 ? -18.312 18.125 -2.207 1 96.69 278 ALA A CA 1
ATOM 2172 C C . ALA A 1 278 ? -19.156 18.031 -3.477 1 96.69 278 ALA A C 1
ATOM 2174 O O . ALA A 1 278 ? -20.359 17.797 -3.412 1 96.69 278 ALA A O 1
ATOM 2175 N N . ARG A 1 279 ? -18.547 18.281 -4.57 1 96.06 279 ARG A N 1
ATOM 2176 C CA . ARG A 1 279 ? -19.266 18.141 -5.824 1 96.06 279 ARG A CA 1
ATOM 2177 C C . ARG A 1 279 ? -19.844 16.734 -5.977 1 96.06 279 ARG A C 1
ATOM 2179 O O . ARG A 1 279 ? -21.031 16.578 -6.273 1 96.06 279 ARG A O 1
ATOM 2186 N N . LYS A 1 280 ? -18.969 15.75 -5.785 1 95.19 280 LYS A N 1
ATOM 2187 C CA . LYS A 1 280 ? -19.422 14.367 -5.875 1 95.19 280 LYS A CA 1
ATOM 2188 C C . LYS A 1 280 ? -20.5 14.07 -4.832 1 95.19 280 LYS A C 1
ATOM 2190 O O . LYS A 1 280 ? -21.516 13.445 -5.141 1 95.19 280 LYS A O 1
ATOM 2195 N N . PHE A 1 281 ? -20.359 14.555 -3.604 1 96.44 281 PHE A N 1
ATOM 2196 C CA . PHE A 1 281 ? -21.312 14.305 -2.525 1 96.44 281 PHE A CA 1
ATOM 2197 C C . PHE A 1 281 ? -22.656 14.922 -2.85 1 96.44 281 PHE A C 1
ATOM 2199 O O . PHE A 1 281 ? -23.703 14.336 -2.562 1 96.44 281 PHE A O 1
ATOM 2206 N N . THR A 1 282 ? -22.562 16.094 -3.445 1 96.25 282 THR A N 1
ATOM 2207 C CA . THR A 1 282 ? -23.797 16.75 -3.84 1 96.25 282 THR A CA 1
ATOM 2208 C C . THR A 1 282 ? -24.578 15.898 -4.848 1 96.25 282 THR A C 1
ATOM 2210 O O . THR A 1 282 ? -25.781 15.734 -4.73 1 96.25 282 THR A O 1
ATOM 2213 N N . THR A 1 283 ? -23.859 15.336 -5.809 1 94.75 283 THR A N 1
ATOM 2214 C CA . THR A 1 283 ? -24.469 14.477 -6.812 1 94.75 283 THR A CA 1
ATOM 2215 C C . THR A 1 283 ? -25.047 13.227 -6.168 1 94.75 283 THR A C 1
ATOM 2217 O O . THR A 1 283 ? -26.156 12.805 -6.504 1 94.75 283 THR A O 1
ATOM 2220 N N . LEU A 1 284 ? -24.406 12.672 -5.223 1 93.44 284 LEU A N 1
ATOM 2221 C CA . LEU A 1 284 ? -24.859 11.469 -4.527 1 93.44 284 LEU A CA 1
ATOM 2222 C C . LEU A 1 284 ? -26.125 11.75 -3.73 1 93.44 284 LEU A C 1
ATOM 2224 O O . LEU A 1 284 ? -27.031 10.906 -3.674 1 93.44 284 LEU A O 1
ATOM 2228 N N . GLU A 1 285 ? -26.234 12.922 -3.158 1 93.5 285 GLU A N 1
ATOM 2229 C CA . GLU A 1 285 ? -27.344 13.289 -2.285 1 93.5 285 GLU A CA 1
ATOM 2230 C C . GLU A 1 285 ? -28.609 13.555 -3.09 1 93.5 285 GLU A C 1
ATOM 2232 O O . GLU A 1 285 ? -29.703 13.648 -2.523 1 93.5 285 GLU A O 1
ATOM 2237 N N . ARG A 1 286 ? -28.484 13.547 -4.375 1 93.56 286 ARG A N 1
ATOM 2238 C CA . ARG A 1 286 ? -29.656 13.781 -5.219 1 93.56 286 ARG A CA 1
ATOM 2239 C C . ARG A 1 286 ? -30.484 12.516 -5.387 1 93.56 286 ARG A C 1
ATOM 2241 O O . ARG A 1 286 ? -31.641 12.57 -5.793 1 93.56 286 ARG A O 1
ATOM 2248 N N . GLU A 1 287 ? -29.891 11.414 -5.105 1 93.81 287 GLU A N 1
ATOM 2249 C CA . GLU A 1 287 ? -30.578 10.133 -5.246 1 93.81 287 GLU A CA 1
ATOM 2250 C C . GLU A 1 287 ? -31.453 9.844 -4.031 1 93.81 287 GLU A C 1
ATOM 2252 O O . GLU A 1 287 ? -31.062 10.117 -2.895 1 93.81 287 GLU A O 1
ATOM 2257 N N . ASP A 1 288 ? -32.656 9.211 -4.297 1 93.75 288 ASP A N 1
ATOM 2258 C CA . ASP A 1 288 ? -33.594 8.898 -3.219 1 93.75 288 ASP A CA 1
ATOM 2259 C C . ASP A 1 288 ? -33.188 7.609 -2.504 1 93.75 288 ASP A C 1
ATOM 2261 O O . ASP A 1 288 ? -32.719 6.664 -3.139 1 93.75 288 ASP A O 1
ATOM 2265 N N . THR A 1 289 ? -33.406 7.648 -1.215 1 94.81 289 THR A N 1
ATOM 2266 C CA . THR A 1 289 ? -33.125 6.465 -0.403 1 94.81 289 THR A CA 1
ATOM 2267 C C . THR A 1 289 ? -34.188 5.395 -0.651 1 94.81 289 THR A C 1
ATOM 2269 O O . THR A 1 289 ? -35.375 5.711 -0.839 1 94.81 289 THR A O 1
ATOM 2272 N N . ARG A 1 290 ? -33.719 4.121 -0.67 1 94.75 290 ARG A N 1
ATOM 2273 C CA . ARG A 1 290 ? -34.594 2.955 -0.798 1 94.75 290 ARG A CA 1
ATOM 2274 C C . ARG A 1 290 ? -34.219 1.882 0.22 1 94.75 290 ARG A C 1
ATOM 2276 O O . ARG A 1 290 ? -33.156 1.946 0.841 1 94.75 290 ARG A O 1
ATOM 2283 N N . GLU A 1 291 ? -35.188 0.987 0.446 1 95.31 291 GLU A N 1
ATOM 2284 C CA . GLU A 1 291 ? -34.938 -0.141 1.338 1 95.31 291 GLU A CA 1
ATOM 2285 C C . GLU A 1 291 ? -34.375 -1.34 0.571 1 95.31 291 GLU A C 1
ATOM 2287 O O . GLU A 1 291 ? -34.938 -1.724 -0.466 1 95.31 291 GLU A O 1
ATOM 2292 N N . TYR A 1 292 ? -33.25 -1.817 0.973 1 95.5 292 TYR A N 1
ATOM 2293 C CA . TYR A 1 292 ? -32.688 -3.041 0.436 1 95.5 292 TYR A CA 1
ATOM 2294 C C . TYR A 1 292 ? -32.625 -4.137 1.495 1 95.5 292 TYR A C 1
ATOM 2296 O O . TYR A 1 292 ? -32.219 -3.898 2.629 1 95.5 292 TYR A O 1
ATOM 2304 N N . THR A 1 293 ? -33.094 -5.328 1.166 1 95.38 293 THR A N 1
ATOM 2305 C CA . THR A 1 293 ? -33.031 -6.477 2.061 1 95.38 293 THR A CA 1
ATOM 2306 C C . THR A 1 293 ? -31.953 -7.457 1.602 1 95.38 293 THR A C 1
ATOM 2308 O O . THR A 1 293 ? -31.922 -7.859 0.437 1 95.38 293 THR A O 1
ATOM 2311 N N . PHE A 1 294 ? -31.047 -7.762 2.545 1 95.56 294 PHE A N 1
ATOM 2312 C CA . PHE A 1 294 ? -29.953 -8.688 2.254 1 95.56 294 PHE A CA 1
ATOM 2313 C C . PHE A 1 294 ? -30.031 -9.914 3.156 1 95.56 294 PHE A C 1
ATOM 2315 O O . PHE A 1 294 ? -30.375 -9.805 4.336 1 95.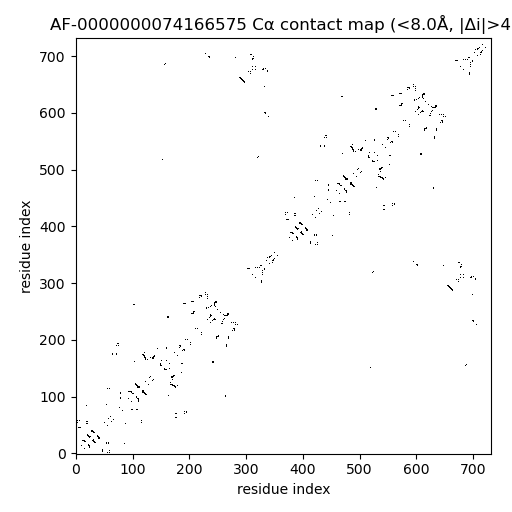56 294 PHE A O 1
ATOM 2322 N N . GLU A 1 295 ? -29.797 -11.078 2.598 1 95.75 295 GLU A N 1
ATOM 2323 C CA . GLU A 1 295 ? -29.594 -12.305 3.369 1 95.75 295 GLU A CA 1
ATOM 2324 C C . GLU A 1 295 ? -28.125 -12.484 3.727 1 95.75 295 GLU A C 1
ATOM 2326 O O . GLU A 1 295 ? -27.281 -12.711 2.85 1 95.75 295 GLU A O 1
ATOM 2331 N N . LEU A 1 296 ? -27.781 -12.289 5.008 1 96.69 296 LEU A N 1
ATOM 2332 C CA . LEU A 1 296 ? -26.422 -12.375 5.531 1 96.69 296 LEU A CA 1
ATOM 2333 C C . LEU A 1 296 ? -26.391 -13.094 6.875 1 96.69 296 LEU A C 1
ATOM 2335 O O . LEU A 1 296 ? -27.406 -13.117 7.59 1 96.69 296 LEU A O 1
ATOM 2339 N N . THR A 1 297 ? -25.297 -13.758 7.18 1 95.94 297 THR A N 1
ATOM 2340 C CA . THR A 1 297 ? -25.062 -14.133 8.57 1 95.94 297 THR A CA 1
ATOM 2341 C C . THR A 1 297 ? -24.641 -12.914 9.391 1 95.94 297 THR A C 1
ATOM 2343 O O . THR A 1 297 ? -24.188 -11.906 8.836 1 95.94 297 THR A O 1
ATOM 2346 N N . PRO A 1 298 ? -24.797 -12.969 10.742 1 95.19 298 PRO A N 1
ATOM 2347 C CA . PRO A 1 298 ? -24.312 -11.859 11.562 1 95.19 298 PRO A CA 1
ATOM 2348 C C . PRO A 1 298 ? -22.844 -11.555 11.32 1 95.19 298 PRO A C 1
ATOM 2350 O O . PRO A 1 298 ? -22.469 -10.383 11.211 1 95.19 298 PRO A O 1
ATOM 2353 N N . ALA A 1 299 ? -22.031 -12.562 11.18 1 95.81 299 ALA A N 1
ATOM 2354 C CA . ALA A 1 299 ? -20.609 -12.367 10.922 1 95.81 299 ALA A CA 1
ATOM 2355 C C . ALA A 1 299 ? -20.375 -11.68 9.578 1 95.81 299 ALA A C 1
ATOM 2357 O O . ALA A 1 299 ? -19.469 -10.867 9.438 1 95.81 299 ALA A O 1
ATOM 2358 N N . GLU A 1 300 ? -21.172 -12.047 8.586 1 97.06 300 GLU A N 1
ATOM 2359 C CA . GLU A 1 300 ? -21.062 -11.414 7.277 1 97.06 300 GLU A CA 1
ATOM 2360 C C . GLU A 1 300 ? -21.484 -9.945 7.332 1 97.06 300 GLU A C 1
ATOM 2362 O O . GLU A 1 300 ? -20.859 -9.094 6.695 1 97.06 300 GLU A O 1
ATOM 2367 N N . LYS A 1 301 ? -22.562 -9.633 8.031 1 97.06 301 LYS A N 1
ATOM 2368 C CA . LYS A 1 301 ? -23 -8.258 8.219 1 97.06 301 LYS A CA 1
ATOM 2369 C C . LYS A 1 301 ? -21.906 -7.418 8.883 1 97.06 301 LYS A C 1
ATOM 2371 O O . LYS A 1 301 ? -21.594 -6.328 8.406 1 97.06 301 LYS A O 1
ATOM 2376 N N . GLU A 1 302 ? -21.344 -7.965 9.914 1 96.75 302 GLU A N 1
ATOM 2377 C CA . GLU A 1 302 ? -20.25 -7.289 10.602 1 96.75 302 GLU A CA 1
ATOM 2378 C C . GLU A 1 302 ? -19.031 -7.152 9.688 1 96.75 302 GLU A C 1
ATOM 2380 O O . GLU A 1 302 ? -18.328 -6.145 9.727 1 96.75 302 GLU A O 1
ATOM 2385 N N . GLN A 1 303 ? -18.781 -8.188 8.891 1 97.5 303 GLN A N 1
ATOM 2386 C CA . GLN A 1 303 ? -17.641 -8.148 7.977 1 97.5 303 GLN A CA 1
ATOM 2387 C C . GLN A 1 303 ? -17.781 -7.004 6.98 1 97.5 303 GLN A C 1
ATOM 2389 O O . GLN A 1 303 ? -16.797 -6.32 6.684 1 97.5 303 GLN A O 1
ATOM 2394 N N . ILE A 1 304 ? -18.953 -6.809 6.418 1 97.44 304 ILE A N 1
ATOM 2395 C CA . ILE A 1 304 ? -19.188 -5.711 5.484 1 97.44 304 ILE A CA 1
ATOM 2396 C C . ILE A 1 304 ? -18.859 -4.383 6.156 1 97.44 304 ILE A C 1
ATOM 2398 O O . ILE A 1 304 ? -18.188 -3.527 5.57 1 97.44 304 ILE A O 1
ATOM 2402 N N . GLU A 1 305 ? -19.297 -4.246 7.387 1 97.75 305 GLU A N 1
ATOM 2403 C CA . GLU A 1 305 ? -19 -3.037 8.156 1 97.75 305 GLU A CA 1
ATOM 2404 C C . GLU A 1 305 ? -17.5 -2.891 8.398 1 97.75 305 GLU A C 1
ATOM 2406 O O . GLU A 1 305 ? -16.953 -1.79 8.297 1 97.75 305 GLU A O 1
ATOM 2411 N N . ASP A 1 306 ? -16.844 -4.012 8.734 1 97.44 306 ASP A N 1
ATOM 2412 C CA . ASP A 1 306 ? -15.391 -4.008 8.914 1 97.44 306 ASP A CA 1
ATOM 2413 C C . ASP A 1 306 ? -14.672 -3.584 7.637 1 97.44 306 ASP A C 1
ATOM 2415 O O . ASP A 1 306 ? -13.68 -2.857 7.691 1 97.44 306 ASP A O 1
ATOM 2419 N N . ILE A 1 307 ? -15.18 -4.098 6.48 1 98 307 ILE A N 1
ATOM 2420 C CA . ILE A 1 307 ? -14.586 -3.773 5.188 1 98 307 ILE A CA 1
ATOM 2421 C C . ILE A 1 307 ? -14.711 -2.275 4.922 1 98 307 ILE A C 1
ATOM 2423 O O . ILE A 1 307 ? -13.742 -1.62 4.543 1 98 307 ILE A O 1
ATOM 2427 N N . ILE A 1 308 ? -15.898 -1.689 5.141 1 97.69 308 ILE A N 1
ATOM 2428 C CA . ILE A 1 308 ? -16.125 -0.256 4.98 1 97.69 308 ILE A CA 1
ATOM 2429 C C . ILE A 1 308 ? -15.18 0.518 5.902 1 97.69 308 ILE A C 1
ATOM 2431 O O . ILE A 1 308 ? -14.516 1.465 5.469 1 97.69 308 ILE A O 1
ATOM 2435 N N . GLY A 1 309 ? -15.102 0.069 7.125 1 97.12 309 GLY A N 1
ATOM 2436 C CA . GLY A 1 309 ? -14.234 0.725 8.094 1 97.12 309 GLY A CA 1
ATOM 2437 C C . GLY A 1 309 ? -12.773 0.704 7.695 1 97.12 309 GLY A C 1
ATOM 2438 O O . GLY A 1 309 ? -12.078 1.713 7.824 1 97.12 309 GLY A O 1
ATOM 2439 N N . ALA A 1 310 ? -12.305 -0.448 7.262 1 97.06 310 ALA A N 1
ATOM 2440 C CA . ALA A 1 310 ? -10.906 -0.597 6.887 1 97.06 310 ALA A CA 1
ATOM 2441 C C . ALA A 1 310 ? -10.547 0.321 5.719 1 97.06 310 ALA A C 1
ATOM 2443 O O . ALA A 1 310 ? -9.469 0.917 5.695 1 97.06 310 ALA A O 1
ATOM 2444 N N . VAL A 1 311 ? -11.438 0.422 4.719 1 96.62 311 VAL A N 1
ATOM 2445 C CA . VAL A 1 311 ? -11.203 1.291 3.568 1 96.62 311 VAL A CA 1
ATOM 2446 C C . VAL A 1 311 ? -11.258 2.752 4.008 1 96.62 311 VAL A C 1
ATOM 2448 O O . VAL A 1 311 ? -10.406 3.555 3.627 1 96.62 311 VAL A O 1
ATOM 2451 N N . ALA A 1 312 ? -12.227 3.123 4.84 1 96.44 312 ALA A N 1
ATOM 2452 C CA . ALA A 1 312 ? -12.367 4.488 5.348 1 96.44 312 ALA A CA 1
ATOM 2453 C C . ALA A 1 312 ? -11.125 4.91 6.133 1 96.44 312 ALA A C 1
ATOM 2455 O O . ALA A 1 312 ? -10.703 6.066 6.059 1 96.44 312 ALA A O 1
ATOM 2456 N N . ASP A 1 313 ? -10.531 3.963 6.805 1 94.44 313 ASP A N 1
ATOM 2457 C CA . ASP A 1 313 ? -9.406 4.277 7.676 1 94.44 313 ASP A CA 1
ATOM 2458 C C . ASP A 1 313 ? -8.078 4.016 6.969 1 94.44 313 ASP A C 1
ATOM 2460 O O . ASP A 1 313 ? -7.012 4.125 7.578 1 94.44 313 ASP A O 1
ATOM 2464 N N . ASP A 1 314 ? -8.203 3.656 5.715 1 92.38 314 ASP A N 1
ATOM 2465 C CA . ASP A 1 314 ? -7.004 3.371 4.93 1 92.38 314 ASP A CA 1
ATOM 2466 C C . ASP A 1 314 ? -6.129 2.332 5.625 1 92.38 314 ASP A C 1
ATOM 2468 O O . ASP A 1 314 ? -4.926 2.541 5.793 1 92.38 314 ASP A O 1
ATOM 2472 N N . ARG A 1 315 ? -6.703 1.194 6.035 1 92.94 315 ARG A N 1
ATOM 2473 C CA . ARG A 1 315 ? -5.961 0.226 6.832 1 92.94 315 ARG A CA 1
ATOM 2474 C C . ARG A 1 315 ? -5.98 -1.152 6.18 1 92.94 315 ARG A C 1
ATOM 2476 O O . ARG A 1 315 ? -5.598 -2.146 6.805 1 92.94 315 ARG A O 1
ATOM 2483 N N . THR A 1 316 ? -6.461 -1.251 5.004 1 92.44 316 THR A N 1
ATOM 2484 C CA . THR A 1 316 ? -6.539 -2.559 4.363 1 92.44 316 THR A CA 1
ATOM 2485 C C . THR A 1 316 ? -5.152 -3.166 4.199 1 92.44 316 THR A C 1
ATOM 2487 O O . THR A 1 316 ? -4.973 -4.375 4.355 1 92.44 316 THR A O 1
ATOM 2490 N N . ASP A 1 317 ? -4.176 -2.344 3.973 1 87.44 317 ASP A N 1
ATOM 2491 C CA . ASP A 1 317 ? -2.816 -2.826 3.74 1 87.44 317 ASP A CA 1
ATOM 2492 C C . ASP A 1 317 ? -2.16 -3.271 5.043 1 87.44 317 ASP A C 1
ATOM 2494 O O . ASP A 1 317 ? -1.144 -3.969 5.027 1 87.44 317 ASP A O 1
ATOM 2498 N N . ASP A 1 318 ? -2.715 -2.854 6.16 1 89.25 318 ASP A N 1
ATOM 2499 C CA . ASP A 1 318 ? -2.188 -3.248 7.465 1 89.25 318 ASP A CA 1
ATOM 2500 C C . ASP A 1 318 ? -2.602 -4.676 7.812 1 89.25 318 ASP A C 1
ATOM 2502 O O . ASP A 1 318 ? -2.057 -5.273 8.742 1 89.25 318 ASP A O 1
ATOM 2506 N N . ILE A 1 319 ? -3.529 -5.148 7.031 1 92.56 319 ILE A N 1
ATOM 2507 C CA . ILE A 1 319 ? -4.035 -6.484 7.316 1 92.56 319 ILE A CA 1
ATOM 2508 C C . ILE A 1 319 ? -3.164 -7.527 6.617 1 92.56 319 ILE A C 1
ATOM 2510 O O . ILE A 1 319 ? -3.084 -7.551 5.387 1 92.56 319 ILE A O 1
ATOM 2514 N N . ARG A 1 320 ? -2.564 -8.344 7.402 1 90.56 320 ARG A N 1
ATOM 2515 C CA . ARG A 1 320 ? -1.683 -9.375 6.867 1 90.56 320 ARG A CA 1
ATOM 2516 C C . ARG A 1 320 ? -2.461 -10.367 6.016 1 90.56 320 ARG A C 1
ATOM 2518 O O . ARG A 1 320 ? -3.59 -10.734 6.355 1 90.56 320 ARG A O 1
ATOM 2525 N N . GLU A 1 321 ? -1.871 -10.852 5.023 1 86.75 321 GLU A N 1
ATOM 2526 C CA . GLU A 1 321 ? -2.5 -11.773 4.074 1 86.75 321 GLU A CA 1
ATOM 2527 C C . GLU A 1 321 ? -3.01 -13.023 4.773 1 86.75 321 GLU A C 1
ATOM 2529 O O . GLU A 1 321 ? -4.098 -13.516 4.465 1 86.75 321 GLU A O 1
ATOM 2534 N N . ALA A 1 322 ? -2.297 -13.477 5.742 1 87.38 322 ALA A N 1
ATOM 2535 C CA . ALA A 1 322 ? -2.631 -14.742 6.391 1 87.38 322 ALA A CA 1
ATOM 2536 C C . ALA A 1 322 ? -3.609 -14.531 7.543 1 87.38 322 ALA A C 1
ATOM 2538 O O . ALA A 1 322 ? -4.098 -15.492 8.141 1 87.38 322 ALA A O 1
ATOM 2539 N N . ASP A 1 323 ? -3.895 -13.297 7.922 1 91.5 323 ASP A N 1
ATOM 2540 C CA . ASP A 1 323 ? -4.793 -13.023 9.039 1 91.5 323 ASP A CA 1
ATOM 2541 C C . ASP A 1 323 ? -6.25 -13.008 8.586 1 91.5 323 ASP A C 1
ATOM 2543 O O . ASP A 1 323 ? -6.898 -11.961 8.586 1 91.5 323 ASP A O 1
ATOM 2547 N N . VAL A 1 324 ? -6.777 -14.148 8.352 1 92.06 324 VAL A N 1
ATOM 2548 C CA . VAL A 1 324 ? -8.109 -14.336 7.793 1 92.06 324 VAL A CA 1
ATOM 2549 C C . VAL A 1 324 ? -9.164 -14.055 8.859 1 92.06 324 VAL A C 1
ATOM 2551 O O . VAL A 1 324 ? -10.359 -14.039 8.57 1 92.06 324 VAL A O 1
ATOM 2554 N N . TYR A 1 325 ? -8.789 -13.703 10.07 1 92.19 325 TYR A N 1
ATOM 2555 C CA . TYR A 1 325 ? -9.727 -13.375 11.133 1 92.19 325 TYR A CA 1
ATOM 2556 C C . TYR A 1 325 ? -10.133 -11.906 11.062 1 92.19 325 TYR A C 1
ATOM 2558 O O . TYR A 1 325 ? -11.148 -11.508 11.648 1 92.19 325 TYR A O 1
ATOM 2566 N N . GLU A 1 326 ? -9.305 -11.094 10.422 1 94.5 326 GLU A N 1
ATOM 2567 C CA . GLU A 1 326 ? -9.672 -9.703 10.195 1 94.5 326 GLU A CA 1
ATOM 2568 C C . GLU A 1 326 ? -10.805 -9.594 9.172 1 94.5 326 GLU A C 1
ATOM 2570 O O . GLU A 1 326 ? -10.75 -10.211 8.109 1 94.5 326 GLU A O 1
ATOM 2575 N N . GLY A 1 327 ? -11.781 -8.883 9.484 1 95.69 327 GLY A N 1
ATOM 2576 C CA . GLY A 1 327 ? -12.961 -8.781 8.648 1 95.69 327 GLY A CA 1
ATOM 2577 C C . GLY A 1 327 ? -12.656 -8.281 7.246 1 95.69 327 GLY A C 1
ATOM 2578 O O . GLY A 1 327 ? -13.305 -8.703 6.281 1 95.69 327 GLY A O 1
ATOM 2579 N N . ALA A 1 328 ? -11.695 -7.434 7.16 1 97.06 328 ALA A N 1
ATOM 2580 C CA . ALA A 1 328 ? -11.367 -6.844 5.863 1 97.06 328 ALA A CA 1
ATOM 2581 C C . ALA A 1 328 ? -10.188 -7.562 5.215 1 97.06 328 ALA A C 1
ATOM 2583 O O . ALA A 1 328 ? -9.523 -7.012 4.328 1 97.06 328 ALA A O 1
ATOM 2584 N N . ASN A 1 329 ? -9.859 -8.812 5.684 1 96.81 329 ASN A N 1
ATOM 2585 C CA . ASN A 1 329 ? -8.859 -9.625 5.012 1 96.81 329 ASN A CA 1
ATOM 2586 C C . ASN A 1 329 ? -9.266 -9.953 3.576 1 96.81 329 ASN A C 1
ATOM 2588 O O . ASN A 1 329 ? -10.43 -10.25 3.309 1 96.81 329 ASN A O 1
ATOM 2592 N N . ARG A 1 330 ? -8.305 -9.922 2.748 1 95.25 330 ARG A N 1
ATOM 2593 C CA . ARG A 1 330 ? -8.547 -10.109 1.321 1 95.25 330 ARG A CA 1
ATOM 2594 C C . ARG A 1 330 ? -9.203 -11.461 1.05 1 95.25 330 ARG A C 1
ATOM 2596 O O . ARG A 1 330 ? -10.219 -11.531 0.353 1 95.25 330 ARG A O 1
ATOM 2603 N N . TYR A 1 331 ? -8.703 -12.547 1.551 1 95.38 331 TYR A N 1
ATOM 2604 C CA . TYR A 1 331 ? -9.25 -13.883 1.296 1 95.38 331 TYR A CA 1
ATOM 2605 C C . TYR A 1 331 ? -10.648 -14.023 1.88 1 95.38 331 TYR A C 1
ATOM 2607 O O . TYR A 1 331 ? -11.531 -14.609 1.254 1 95.38 331 TYR A O 1
ATOM 2615 N N . ARG A 1 332 ? -10.797 -13.508 3.086 1 96.38 332 ARG A N 1
ATOM 2616 C CA . ARG A 1 332 ? -12.125 -13.539 3.689 1 96.38 332 ARG A CA 1
ATOM 2617 C C . ARG A 1 332 ? -13.125 -12.734 2.865 1 96.38 332 ARG A C 1
ATOM 2619 O O . ARG A 1 332 ? -14.266 -13.156 2.689 1 96.38 332 ARG A O 1
ATOM 2626 N N . THR A 1 333 ? -12.688 -11.57 2.412 1 98.25 333 THR A N 1
ATOM 2627 C CA . THR A 1 333 ? -13.547 -10.742 1.57 1 98.25 333 THR A CA 1
ATOM 2628 C C . THR A 1 333 ? -13.875 -11.461 0.263 1 98.25 333 THR A C 1
ATOM 2630 O O . THR A 1 333 ? -15.008 -11.398 -0.215 1 98.25 333 THR A O 1
ATOM 2633 N N . ARG A 1 334 ? -12.883 -12.117 -0.352 1 97.25 334 ARG A N 1
ATOM 2634 C CA . ARG A 1 334 ? -13.117 -12.891 -1.567 1 97.25 334 ARG A CA 1
ATOM 2635 C C . ARG A 1 334 ? -14.102 -14.023 -1.312 1 97.25 334 ARG A C 1
ATOM 2637 O O . ARG A 1 334 ? -14.938 -14.336 -2.164 1 97.25 334 ARG A O 1
ATOM 2644 N N . PHE A 1 335 ? -14.062 -14.68 -0.156 1 98.06 335 PHE A N 1
ATOM 2645 C CA . PHE A 1 335 ? -15.023 -15.711 0.232 1 98.06 335 PHE A CA 1
ATOM 2646 C C . PHE A 1 335 ? -16.438 -15.141 0.315 1 98.06 335 PHE A C 1
ATOM 2648 O O . PHE A 1 335 ? -17.375 -15.727 -0.208 1 98.06 335 PHE A O 1
ATOM 2655 N N . LEU A 1 336 ? -16.5 -13.953 0.987 1 97.94 336 LEU A N 1
ATOM 2656 C CA . LEU A 1 336 ? -17.781 -13.266 1.073 1 97.94 336 LEU A CA 1
ATOM 2657 C C . LEU A 1 336 ? -18.344 -12.984 -0.317 1 97.94 336 LEU A C 1
ATOM 2659 O O . LEU A 1 336 ? -19.516 -13.258 -0.583 1 97.94 336 LEU A O 1
ATOM 2663 N N . ARG A 1 337 ? -17.531 -12.453 -1.18 1 97.5 337 ARG A N 1
ATOM 2664 C CA . ARG A 1 337 ? -17.953 -12.117 -2.535 1 97.5 337 ARG A CA 1
ATOM 2665 C C . ARG A 1 337 ? -18.406 -13.367 -3.291 1 97.5 337 ARG A C 1
ATOM 2667 O O . ARG A 1 337 ? -19.453 -13.359 -3.932 1 97.5 337 ARG A O 1
ATOM 2674 N N . ALA A 1 338 ? -17.594 -14.406 -3.244 1 96.19 338 ALA A N 1
ATOM 2675 C CA . ALA A 1 338 ? -17.938 -15.648 -3.934 1 96.19 338 ALA A CA 1
ATOM 2676 C C . ALA A 1 338 ? -19.281 -16.188 -3.463 1 96.19 338 ALA A C 1
ATOM 2678 O O . ALA A 1 338 ? -20.078 -16.688 -4.27 1 96.19 338 ALA A O 1
ATOM 2679 N N . LYS A 1 339 ? -19.547 -16.047 -2.189 1 96.19 339 LYS A N 1
ATOM 2680 C CA . LYS A 1 339 ? -20.75 -16.609 -1.575 1 96.19 339 LYS A CA 1
ATOM 2681 C C . LYS A 1 339 ? -21.953 -15.703 -1.809 1 96.19 339 LYS A C 1
ATOM 2683 O O . LYS A 1 339 ? -23.047 -16.188 -2.084 1 96.19 339 LYS A O 1
ATOM 2688 N N . ARG A 1 340 ? -21.75 -14.383 -1.669 1 96.88 340 ARG A N 1
ATOM 2689 C CA . ARG A 1 340 ? -22.906 -13.508 -1.484 1 96.88 340 ARG A CA 1
ATOM 2690 C C . ARG A 1 340 ? -23.078 -12.586 -2.686 1 96.88 340 ARG A C 1
ATOM 2692 O O . ARG A 1 340 ? -24.078 -11.867 -2.773 1 96.88 340 ARG A O 1
ATOM 2699 N N . MET A 1 341 ? -22.172 -12.562 -3.572 1 95 341 MET A N 1
ATOM 2700 C CA . MET A 1 341 ? -22.312 -11.617 -4.676 1 95 341 MET A CA 1
ATOM 2701 C C . MET A 1 341 ? -22.422 -12.352 -6.008 1 95 341 MET A C 1
ATOM 2703 O O . MET A 1 341 ? -21.688 -13.312 -6.262 1 95 341 MET A O 1
ATOM 2707 N N . ASP A 1 342 ? -23.375 -12.008 -6.77 1 92.44 342 ASP A N 1
ATOM 2708 C CA . ASP A 1 342 ? -23.562 -12.508 -8.125 1 92.44 342 ASP A CA 1
ATOM 2709 C C . ASP A 1 342 ? -23.844 -11.359 -9.094 1 92.44 342 ASP A C 1
ATOM 2711 O O . ASP A 1 342 ? -23.531 -10.203 -8.805 1 92.44 342 ASP A O 1
ATOM 2715 N N . ASP A 1 343 ? -24.391 -11.648 -10.25 1 89.19 343 ASP A N 1
ATOM 2716 C CA . ASP A 1 343 ? -24.578 -10.648 -11.297 1 89.19 343 ASP A CA 1
ATOM 2717 C C . ASP A 1 343 ? -25.609 -9.602 -10.883 1 89.19 343 ASP A C 1
ATOM 2719 O O . ASP A 1 343 ? -25.672 -8.516 -11.469 1 89.19 343 ASP A O 1
ATOM 2723 N N . HIS A 1 344 ? -26.375 -9.938 -9.852 1 89 344 HIS A N 1
ATOM 2724 C CA . HIS A 1 344 ? -27.406 -9.008 -9.398 1 89 344 HIS A CA 1
ATOM 2725 C C . HIS A 1 344 ? -26.906 -8.172 -8.219 1 89 344 HIS A C 1
ATOM 2727 O O . HIS A 1 344 ? -27.562 -7.191 -7.836 1 89 344 HIS A O 1
ATOM 2733 N N . GLY A 1 345 ? -25.781 -8.555 -7.742 1 92.69 345 GLY A N 1
ATOM 2734 C CA . GLY A 1 345 ? -25.203 -7.766 -6.668 1 92.69 345 GLY A CA 1
ATOM 2735 C C . GLY A 1 345 ? -25.141 -8.508 -5.352 1 92.69 345 GLY A C 1
ATOM 2736 O O . GLY A 1 345 ? -25.078 -9.742 -5.328 1 92.69 345 GLY A O 1
ATOM 2737 N N . LEU A 1 346 ? -25 -7.758 -4.23 1 93.69 346 LEU A N 1
ATOM 2738 C CA . LEU A 1 346 ? -24.844 -8.305 -2.887 1 93.69 346 LEU A CA 1
ATOM 2739 C C . LEU A 1 346 ? -26.109 -9.062 -2.465 1 93.69 346 LEU A C 1
ATOM 2741 O O . LEU A 1 346 ? -27.219 -8.539 -2.572 1 93.69 346 LEU A O 1
ATOM 2745 N N . SER A 1 347 ? -25.906 -10.305 -2.039 1 92.19 347 SER A N 1
ATOM 2746 C CA . SER A 1 347 ? -26.984 -11.211 -1.633 1 92.19 347 SER A CA 1
ATOM 2747 C C . SER A 1 347 ? -27.984 -11.414 -2.758 1 92.19 347 SER A C 1
ATOM 2749 O O . SER A 1 347 ? -29.156 -11.695 -2.504 1 92.19 347 SER A O 1
ATOM 2751 N N . GLY A 1 348 ? -27.594 -11.133 -4.004 1 90.81 348 GLY A N 1
ATOM 2752 C CA . GLY A 1 348 ? -28.453 -11.289 -5.16 1 90.81 348 GLY A CA 1
ATOM 2753 C C . GLY A 1 348 ? -29.5 -10.188 -5.277 1 90.81 348 GLY A C 1
ATOM 2754 O O . GLY A 1 348 ? -30.438 -10.305 -6.062 1 90.81 348 GLY A O 1
ATOM 2755 N N . THR A 1 349 ? -29.375 -9.133 -4.469 1 92.69 349 THR A N 1
ATOM 2756 C CA . THR A 1 349 ? -30.328 -8.023 -4.477 1 92.69 349 THR A CA 1
ATOM 2757 C C . THR A 1 349 ? -29.938 -6.992 -5.539 1 92.69 349 THR A C 1
ATOM 2759 O O . THR A 1 349 ? -28.891 -6.344 -5.434 1 92.69 349 THR A O 1
ATOM 2762 N N . PRO A 1 350 ? -30.75 -6.836 -6.539 1 92.5 350 PRO A N 1
ATOM 2763 C CA . PRO A 1 350 ? -30.406 -5.867 -7.586 1 92.5 350 PRO A CA 1
ATOM 2764 C C . PRO A 1 350 ? -30.484 -4.422 -7.102 1 92.5 350 PRO A C 1
ATOM 2766 O O . PRO A 1 350 ? -31.266 -4.109 -6.195 1 92.5 350 PRO A O 1
ATOM 2769 N N . THR A 1 351 ? -29.734 -3.557 -7.617 1 92.44 351 THR A N 1
ATOM 2770 C CA . THR A 1 351 ? -29.734 -2.143 -7.266 1 92.44 351 THR A CA 1
ATOM 2771 C C . THR A 1 351 ? -31.031 -1.47 -7.699 1 92.44 351 THR A C 1
ATOM 2773 O O . THR A 1 351 ? -31.609 -0.681 -6.945 1 92.44 351 THR A O 1
ATOM 2776 N N . TYR A 1 352 ? -31.391 -1.838 -8.938 1 88.44 352 TYR A N 1
ATOM 2777 C CA . TYR A 1 352 ? -32.656 -1.334 -9.453 1 88.44 352 TYR A CA 1
ATOM 2778 C C . TYR A 1 352 ? -33.625 -2.479 -9.742 1 88.44 352 TYR A C 1
ATOM 2780 O O . TYR A 1 352 ? -33.312 -3.375 -10.531 1 88.44 352 TYR A O 1
ATOM 2788 N N . PRO A 1 353 ? -34.688 -2.793 -8.906 1 68.75 353 PRO A N 1
ATOM 2789 C CA . PRO A 1 353 ? -35.625 -3.908 -9.078 1 68.75 353 PRO A CA 1
ATOM 2790 C C . PRO A 1 353 ? -36.062 -4.09 -10.531 1 68.75 353 PRO A C 1
ATOM 2792 O O . PRO A 1 353 ? -36.375 -5.203 -10.945 1 68.75 353 PRO A O 1
ATOM 2795 N N . GLU A 1 354 ? -36.281 -3.029 -11.25 1 63.5 354 GLU A N 1
ATOM 2796 C CA . GLU A 1 354 ? -36.719 -3.197 -12.633 1 63.5 354 GLU A CA 1
ATOM 2797 C C . GLU A 1 354 ? -35.719 -4.027 -13.43 1 63.5 354 GLU A C 1
ATOM 2799 O O . GLU A 1 354 ? -36.062 -4.547 -14.5 1 63.5 354 GLU A O 1
ATOM 2804 N N . ASP A 1 355 ? -34.625 -4.227 -12.945 1 54.09 355 ASP A N 1
ATOM 2805 C CA . ASP A 1 355 ? -33.594 -4.934 -13.68 1 54.09 355 ASP A CA 1
ATOM 2806 C C . ASP A 1 355 ? -33.844 -6.441 -13.672 1 54.09 355 ASP A C 1
ATOM 2808 O O . ASP A 1 355 ? -33.219 -7.18 -14.438 1 54.09 355 ASP A O 1
ATOM 2812 N N . HIS A 1 356 ? -34.719 -7.102 -12.914 1 52.38 356 HIS A N 1
ATOM 2813 C CA . HIS A 1 356 ? -35 -8.523 -12.844 1 52.38 356 HIS A CA 1
ATOM 2814 C C . HIS A 1 356 ? -35.906 -8.961 -14 1 52.38 356 HIS A C 1
ATOM 2816 O O . HIS A 1 356 ? -36.031 -10.156 -14.273 1 52.38 356 HIS A O 1
ATOM 2822 N N . ASP A 1 357 ? -36.969 -8.188 -14.391 1 46.44 357 ASP A N 1
ATOM 2823 C CA . ASP A 1 357 ? -38.062 -8.797 -15.125 1 46.44 357 ASP A CA 1
ATOM 2824 C C . ASP A 1 357 ? -37.594 -9.383 -16.453 1 46.44 357 ASP A C 1
ATOM 2826 O O . ASP A 1 357 ? -38.375 -10.047 -17.156 1 46.44 357 ASP A O 1
ATOM 2830 N N . ASP A 1 358 ? -36.594 -9.039 -16.953 1 42.09 358 ASP A N 1
ATOM 2831 C CA . ASP A 1 358 ? -36.531 -9.453 -18.359 1 42.09 358 ASP A CA 1
ATOM 2832 C C . ASP A 1 358 ? -36.188 -10.938 -18.469 1 42.09 358 ASP A C 1
ATOM 2834 O O . ASP A 1 358 ? -36.156 -11.5 -19.562 1 42.09 358 ASP A O 1
ATOM 2838 N N . ASP A 1 359 ? -35.656 -11.578 -17.469 1 41.59 359 ASP A N 1
ATOM 2839 C CA . ASP A 1 359 ? -35.156 -12.859 -17.969 1 41.59 359 ASP A CA 1
ATOM 2840 C C . ASP A 1 359 ? -36.25 -13.93 -17.891 1 41.59 359 ASP A C 1
ATOM 2842 O O . ASP A 1 359 ? -36.062 -15.055 -18.359 1 41.59 359 ASP A O 1
ATOM 2846 N N . ASP A 1 360 ? -37.281 -13.859 -17.062 1 40.19 360 ASP A N 1
ATOM 2847 C CA . ASP A 1 360 ? -38.031 -15.094 -16.922 1 40.19 360 ASP A CA 1
ATOM 2848 C C . ASP A 1 360 ? -39.062 -15.234 -18.047 1 40.19 360 ASP A C 1
ATOM 2850 O O . ASP A 1 360 ? -39.812 -16.203 -18.078 1 40.19 360 ASP A O 1
ATOM 2854 N N . ASP A 1 361 ? -39.5 -14.172 -18.75 1 36.25 361 ASP A N 1
ATOM 2855 C CA . ASP A 1 361 ? -40.75 -14.414 -19.484 1 36.25 361 ASP A CA 1
ATOM 2856 C C . ASP A 1 361 ? -40.469 -15.141 -20.797 1 36.25 361 ASP A C 1
ATOM 2858 O O . ASP A 1 361 ? -41.281 -15.117 -21.719 1 36.25 361 ASP A O 1
ATOM 2862 N N . ASP A 1 362 ? -39.25 -15.531 -21.156 1 33.81 362 ASP A N 1
ATOM 2863 C CA . ASP A 1 362 ? -39.312 -16.188 -22.453 1 33.81 362 ASP A CA 1
ATOM 2864 C C . ASP A 1 362 ? -39.938 -17.578 -22.344 1 33.81 362 ASP A C 1
ATOM 2866 O O . ASP A 1 362 ? -39.219 -18.578 -22.172 1 33.81 362 ASP A O 1
ATOM 2870 N N . GLY A 1 363 ? -41.125 -17.734 -21.594 1 29.78 363 GLY A N 1
ATOM 2871 C CA . GLY A 1 363 ? -41.906 -18.953 -21.734 1 29.78 363 GLY A CA 1
ATOM 2872 C C . GLY A 1 363 ? -42.188 -19.312 -23.188 1 29.78 363 GLY A C 1
ATOM 2873 O O . GLY A 1 363 ? -42.406 -18.438 -24.016 1 29.78 363 GLY A O 1
ATOM 2874 N N . ASP A 1 364 ? -41.719 -20.609 -23.562 1 30.44 364 ASP A N 1
ATOM 2875 C CA . ASP A 1 364 ? -41.906 -21.406 -24.781 1 30.44 364 ASP A CA 1
ATOM 2876 C C . ASP A 1 364 ? -43.406 -21.438 -25.172 1 30.44 364 ASP A C 1
ATOM 2878 O O . ASP A 1 364 ? -44.219 -22.062 -24.484 1 30.44 364 ASP A O 1
ATOM 2882 N N . HIS A 1 365 ? -44.062 -20.344 -25.422 1 25.97 365 HIS A N 1
ATOM 2883 C CA . HIS A 1 365 ? -45.312 -20.516 -26.141 1 25.97 365 HIS A CA 1
ATOM 2884 C C . HIS A 1 365 ? -45.094 -21.25 -27.453 1 25.97 365 HIS A C 1
ATOM 2886 O O . HIS A 1 365 ? -46 -21.266 -28.312 1 25.97 365 HIS A O 1
ATOM 2892 N N . HIS A 1 366 ? -44.188 -22.359 -27.516 1 21.59 366 HIS A N 1
ATOM 2893 C CA . HIS A 1 366 ? -44.688 -23.234 -28.578 1 21.59 366 HIS A CA 1
ATOM 2894 C C . HIS A 1 366 ? -45.875 -24.047 -28.125 1 21.59 366 HIS A C 1
ATOM 2896 O O . HIS A 1 366 ? -45.969 -24.422 -26.953 1 21.59 366 HIS A O 1
ATOM 2902 N N . MET B 1 1 ? 38.094 -34.562 -17.172 1 78.19 1 MET B N 1
ATOM 2903 C CA . MET B 1 1 ? 38.312 -35.156 -18.484 1 78.19 1 MET B CA 1
ATOM 2904 C C . MET B 1 1 ? 37.906 -34.188 -19.594 1 78.19 1 MET B C 1
ATOM 2906 O O . MET B 1 1 ? 36.875 -33.531 -19.5 1 78.19 1 MET B O 1
ATOM 2910 N N . SER B 1 2 ? 38.688 -33.969 -20.5 1 91.31 2 SER B N 1
ATOM 2911 C CA . SER B 1 2 ? 38.406 -33.094 -21.625 1 91.31 2 SER B CA 1
ATOM 2912 C C . SER B 1 2 ? 37.281 -33.625 -22.5 1 91.31 2 SER B C 1
ATOM 2914 O O . SER B 1 2 ? 37 -34.812 -22.469 1 91.31 2 SER B O 1
ATOM 2916 N N . VAL B 1 3 ? 36.656 -32.781 -23.25 1 95 3 VAL B N 1
ATOM 2917 C CA . VAL B 1 3 ? 35.562 -33.156 -24.141 1 95 3 VAL B CA 1
ATOM 2918 C C . VAL B 1 3 ? 36.062 -34.156 -25.156 1 95 3 VAL B C 1
ATOM 2920 O O . VAL B 1 3 ? 35.375 -35.156 -25.422 1 95 3 VAL B O 1
ATOM 2923 N N . ALA B 1 4 ? 37.25 -33.938 -25.625 1 95.19 4 ALA B N 1
ATOM 2924 C CA . ALA B 1 4 ? 37.844 -34.844 -26.625 1 95.19 4 ALA B CA 1
ATOM 2925 C C . ALA B 1 4 ? 38.062 -36.25 -26.062 1 95.19 4 ALA B C 1
ATOM 2927 O O . ALA B 1 4 ? 37.75 -37.25 -26.703 1 95.19 4 ALA B O 1
ATOM 2928 N N . ASP B 1 5 ? 38.594 -36.25 -24.875 1 94.94 5 ASP B N 1
ATOM 2929 C CA . ASP B 1 5 ? 38.844 -37.531 -24.234 1 94.94 5 ASP B CA 1
ATOM 2930 C C . ASP B 1 5 ? 37.531 -38.25 -23.953 1 94.94 5 ASP B C 1
ATOM 2932 O O . ASP B 1 5 ? 37.438 -39.469 -24.172 1 94.94 5 ASP B O 1
ATOM 2936 N N . ALA B 1 6 ? 36.625 -37.5 -23.531 1 95.44 6 ALA B N 1
ATOM 2937 C CA . ALA B 1 6 ? 35.312 -38.094 -23.234 1 95.44 6 ALA B CA 1
ATOM 2938 C C . ALA B 1 6 ? 34.656 -38.625 -24.484 1 95.44 6 ALA B C 1
ATOM 2940 O O . ALA B 1 6 ? 34 -39.688 -24.453 1 95.44 6 ALA B O 1
ATOM 2941 N N . LEU B 1 7 ? 34.781 -37.938 -25.578 1 96 7 LEU B N 1
ATOM 2942 C CA . LEU B 1 7 ? 34.219 -38.344 -26.859 1 96 7 LEU B CA 1
ATOM 2943 C C . LEU B 1 7 ? 34.75 -39.688 -27.328 1 96 7 LEU B C 1
ATOM 2945 O O . LEU B 1 7 ? 34 -40.594 -27.656 1 96 7 LEU B O 1
ATOM 2949 N N . VAL B 1 8 ? 36.031 -39.812 -27.219 1 94.56 8 VAL B N 1
ATOM 2950 C CA . VAL B 1 8 ? 36.688 -41.031 -27.672 1 94.56 8 VAL B CA 1
ATOM 2951 C C . VAL B 1 8 ? 36.312 -42.188 -26.75 1 94.56 8 VAL B C 1
ATOM 2953 O O . VAL B 1 8 ? 36.031 -43.312 -27.203 1 94.56 8 VAL B O 1
ATOM 2956 N N . ASP B 1 9 ? 36.406 -41.906 -25.5 1 94.56 9 ASP B N 1
ATOM 2957 C CA . ASP B 1 9 ? 36.062 -42.938 -24.516 1 94.56 9 ASP B CA 1
ATOM 2958 C C . ASP B 1 9 ? 34.656 -43.469 -24.719 1 94.56 9 ASP B C 1
ATOM 2960 O O . ASP B 1 9 ? 34.438 -44.688 -24.719 1 94.56 9 ASP B O 1
ATOM 2964 N N . ALA B 1 10 ? 33.719 -42.594 -24.922 1 95.25 10 ALA B N 1
ATOM 2965 C CA . ALA B 1 10 ? 32.312 -42.969 -25.094 1 95.25 10 ALA B CA 1
ATOM 2966 C C . ALA B 1 10 ? 32.125 -43.719 -26.406 1 95.25 10 ALA B C 1
ATOM 2968 O O . ALA B 1 10 ? 31.328 -44.656 -26.484 1 95.25 10 ALA B O 1
ATOM 2969 N N . ALA B 1 11 ? 32.75 -43.25 -27.406 1 93.31 11 ALA B N 1
ATOM 2970 C CA . ALA B 1 11 ? 32.656 -43.875 -28.719 1 93.31 11 ALA B CA 1
ATOM 2971 C C . ALA B 1 11 ? 33.125 -45.344 -28.672 1 93.31 11 ALA B C 1
ATOM 2973 O O . ALA B 1 11 ? 32.562 -46.219 -29.328 1 93.31 11 ALA B O 1
ATOM 2974 N N . GLY B 1 12 ? 34.188 -45.562 -27.922 1 90.69 12 GLY B N 1
ATOM 2975 C CA . GLY B 1 12 ? 34.75 -46.906 -27.812 1 90.69 12 GLY B CA 1
ATOM 2976 C C . GLY B 1 12 ? 33.969 -47.812 -26.891 1 90.69 12 GLY B C 1
ATOM 2977 O O . GLY B 1 12 ? 34.125 -49.031 -26.953 1 90.69 12 GLY B O 1
ATOM 2978 N N . ALA B 1 13 ? 33.281 -47.25 -26.094 1 92.38 13 ALA B N 1
ATOM 2979 C CA . ALA B 1 13 ? 32.5 -48.031 -25.141 1 92.38 13 ALA B CA 1
ATOM 2980 C C . ALA B 1 13 ? 31.141 -48.375 -25.703 1 92.38 13 ALA B C 1
ATOM 2982 O O . ALA B 1 13 ? 31 -49.281 -26.547 1 92.38 13 ALA B O 1
ATOM 2983 N N . ASP B 1 14 ? 30.078 -47.625 -25.422 1 91.25 14 ASP B N 1
ATOM 2984 C CA . ASP B 1 14 ? 28.688 -47.938 -25.766 1 91.25 14 ASP B CA 1
ATOM 2985 C C . ASP B 1 14 ? 28.219 -47.094 -26.938 1 91.25 14 ASP B C 1
ATOM 2987 O O . ASP B 1 14 ? 27.094 -47.281 -27.406 1 91.25 14 ASP B O 1
ATOM 2991 N N . GLY B 1 15 ? 29.141 -46.281 -27.344 1 95.75 15 GLY B N 1
ATOM 2992 C CA . GLY B 1 15 ? 28.734 -45.375 -28.422 1 95.75 15 GLY B CA 1
ATOM 2993 C C . GLY B 1 15 ? 27.922 -44.188 -27.922 1 95.75 15 GLY B C 1
ATOM 2994 O O . GLY B 1 15 ? 27.609 -44.125 -26.719 1 95.75 15 GLY B O 1
ATOM 2995 N N . ILE B 1 16 ? 27.656 -43.281 -28.781 1 97.12 16 ILE B N 1
ATOM 2996 C CA . ILE B 1 16 ? 26.906 -42.062 -28.469 1 97.12 16 ILE B CA 1
ATOM 2997 C C . ILE B 1 16 ? 25.703 -41.938 -29.406 1 97.12 16 ILE B C 1
ATOM 2999 O O . ILE B 1 16 ? 25.844 -42.125 -30.625 1 97.12 16 ILE B O 1
ATOM 3003 N N . ASP B 1 17 ? 24.547 -41.906 -28.984 1 97.06 17 ASP B N 1
ATOM 3004 C CA . ASP B 1 17 ? 23.328 -41.5 -29.672 1 97.06 17 ASP B CA 1
ATOM 3005 C C . ASP B 1 17 ? 22.562 -40.438 -28.891 1 97.06 17 ASP B C 1
ATOM 3007 O O . ASP B 1 17 ? 21.844 -40.781 -27.938 1 97.06 17 ASP B O 1
ATOM 3011 N N . PHE B 1 18 ? 22.766 -39.125 -29.344 1 96.44 18 PHE B N 1
ATOM 3012 C CA . PHE B 1 18 ? 22.25 -38.062 -28.531 1 96.44 18 PHE B CA 1
ATOM 3013 C C . PHE B 1 18 ? 21.969 -36.812 -29.375 1 96.44 18 PHE B C 1
ATOM 3015 O O . PHE B 1 18 ? 22.891 -36.188 -29.922 1 96.44 18 PHE B O 1
ATOM 3022 N N . ASP B 1 19 ? 20.719 -36.438 -29.484 1 95.81 19 ASP B N 1
ATOM 3023 C CA . ASP B 1 19 ? 20.25 -35.188 -30.094 1 95.81 19 ASP B CA 1
ATOM 3024 C C . ASP B 1 19 ? 20.844 -35.031 -31.5 1 95.81 19 ASP B C 1
ATOM 3026 O O . ASP B 1 19 ? 21.375 -33.969 -31.812 1 95.81 19 ASP B O 1
ATOM 3030 N N . GLY B 1 20 ? 20.844 -36.094 -32.25 1 95.19 20 GLY B N 1
ATOM 3031 C CA . GLY B 1 20 ? 21.281 -36 -33.656 1 95.19 20 GLY B CA 1
ATOM 3032 C C . GLY B 1 20 ? 22.734 -36.406 -33.844 1 95.19 20 GLY B C 1
ATOM 3033 O O . GLY B 1 20 ? 23.203 -36.5 -34.969 1 95.19 20 GLY B O 1
ATOM 3034 N N . LEU B 1 21 ? 23.469 -36.625 -32.719 1 97.44 21 LEU B N 1
ATOM 3035 C CA . LEU B 1 21 ? 24.828 -37.125 -32.781 1 97.44 21 LEU B CA 1
ATOM 3036 C C . LEU B 1 21 ? 24.875 -38.625 -32.594 1 97.44 21 LEU B C 1
ATOM 3038 O O . LEU B 1 21 ? 24.297 -39.156 -31.641 1 97.44 21 LEU B O 1
ATOM 3042 N N . THR B 1 22 ? 25.547 -39.281 -33.531 1 97.94 22 THR B N 1
ATOM 3043 C CA . THR B 1 22 ? 25.812 -40.688 -33.344 1 97.94 22 THR B CA 1
ATOM 3044 C C . THR B 1 22 ? 27.297 -41 -33.594 1 97.94 22 THR B C 1
ATOM 3046 O O . THR B 1 22 ? 27.875 -40.562 -34.594 1 97.94 22 THR B O 1
ATOM 3049 N N . VAL B 1 23 ? 27.875 -41.656 -32.656 1 97.62 23 VAL B N 1
ATOM 3050 C CA . VAL B 1 23 ? 29.266 -42.094 -32.781 1 97.62 23 VAL B CA 1
ATOM 3051 C C . VAL B 1 23 ? 29.391 -43.562 -32.375 1 97.62 23 VAL B C 1
ATOM 3053 O O . VAL B 1 23 ? 28.906 -43.938 -31.297 1 97.62 23 VAL B O 1
ATOM 3056 N N . ALA B 1 24 ? 29.953 -44.344 -33.125 1 95.25 24 ALA B N 1
ATOM 3057 C CA . ALA B 1 24 ? 30.109 -45.75 -32.781 1 95.25 24 ALA B CA 1
ATOM 3058 C C . ALA B 1 24 ? 31.438 -46.312 -33.312 1 95.25 24 ALA B C 1
ATOM 3060 O O . ALA B 1 24 ? 31.906 -45.875 -34.375 1 95.25 24 ALA B O 1
ATOM 3061 N N . ALA B 1 25 ? 31.969 -47.219 -32.562 1 93.12 25 ALA B N 1
ATOM 3062 C CA . ALA B 1 25 ? 33.188 -47.875 -33 1 93.12 25 ALA B CA 1
ATOM 3063 C C . ALA B 1 25 ? 32.906 -48.906 -34.094 1 93.12 25 ALA B C 1
ATOM 3065 O O . ALA B 1 25 ? 31.891 -49.625 -34.031 1 93.12 25 ALA B O 1
ATOM 3066 N N . GLY B 1 26 ? 33.75 -48.875 -35.156 1 88.19 26 GLY B N 1
ATOM 3067 C CA . GLY B 1 26 ? 33.656 -49.875 -36.219 1 88.19 26 GLY B CA 1
ATOM 3068 C C . GLY B 1 26 ? 35.031 -50.469 -36.562 1 88.19 26 GLY B C 1
ATOM 3069 O O . GLY B 1 26 ? 36.031 -50.156 -35.906 1 88.19 26 GLY B O 1
ATOM 3070 N N . ASP B 1 27 ? 35.094 -51.344 -37.594 1 88.69 27 ASP B N 1
ATOM 3071 C CA . ASP B 1 27 ? 36.281 -52.062 -38 1 88.69 27 ASP B CA 1
ATOM 3072 C C . ASP B 1 27 ? 37.344 -51.094 -38.5 1 88.69 27 ASP B C 1
ATOM 3074 O O . ASP B 1 27 ? 38.531 -51.312 -38.25 1 88.69 27 ASP B O 1
ATOM 3078 N N . ASP B 1 28 ? 37 -50.062 -39.156 1 90.31 28 ASP B N 1
ATOM 3079 C CA . ASP B 1 28 ? 37.938 -49.156 -39.844 1 90.31 28 ASP B CA 1
ATOM 3080 C C . ASP B 1 28 ? 38.125 -47.875 -39.031 1 90.31 28 ASP B C 1
ATOM 3082 O O . ASP B 1 28 ? 38.781 -46.938 -39.5 1 90.31 28 ASP B O 1
ATOM 3086 N N . GLY B 1 29 ? 37.469 -47.812 -37.812 1 93.44 29 GLY B N 1
ATOM 3087 C CA . GLY B 1 29 ? 37.531 -46.594 -37.031 1 93.44 29 GLY B CA 1
ATOM 3088 C C . GLY B 1 29 ? 36.219 -46.281 -36.344 1 93.44 29 GLY B C 1
ATOM 3089 O O . GLY B 1 29 ? 35.531 -47.188 -35.844 1 93.44 29 GLY B O 1
ATOM 3090 N N . TYR B 1 30 ? 35.969 -44.938 -36.188 1 96.38 30 TYR B N 1
ATOM 3091 C CA . TYR B 1 30 ? 34.75 -44.5 -35.531 1 96.38 30 TYR B CA 1
ATOM 3092 C C . TYR B 1 30 ? 33.781 -43.875 -36.562 1 96.38 30 TYR B C 1
ATOM 3094 O O . TYR B 1 30 ? 34.156 -42.938 -37.281 1 96.38 30 TYR B O 1
ATOM 3102 N N . GLN B 1 31 ? 32.594 -44.406 -36.656 1 96.56 31 GLN B N 1
ATOM 3103 C CA . GLN B 1 31 ? 31.562 -43.781 -37.469 1 96.56 31 GLN B CA 1
ATOM 3104 C C . GLN B 1 31 ? 30.984 -42.562 -36.75 1 96.56 31 GLN B C 1
ATOM 3106 O O . GLN B 1 31 ? 30.438 -42.656 -35.656 1 96.56 31 GLN B O 1
ATOM 3111 N N . PHE B 1 32 ? 31.156 -41.312 -37.25 1 97 32 PHE B N 1
ATOM 3112 C CA . PHE B 1 32 ? 30.672 -40.031 -36.75 1 97 32 PHE B CA 1
ATOM 3113 C C . PHE B 1 32 ? 29.562 -39.5 -37.625 1 97 32 PHE B C 1
ATOM 3115 O O . PHE B 1 32 ? 29.781 -39.219 -38.812 1 97 32 PHE B O 1
ATOM 3122 N N . ARG B 1 33 ? 28.312 -39.344 -37.031 1 97.56 33 ARG B N 1
ATOM 3123 C CA . ARG B 1 33 ? 27.172 -38.875 -37.812 1 97.56 33 ARG B CA 1
ATOM 3124 C C . ARG B 1 33 ? 26.438 -37.75 -37.125 1 97.56 33 ARG B C 1
ATOM 3126 O O . ARG B 1 33 ? 26.172 -37.812 -35.906 1 97.56 33 ARG B O 1
ATOM 3133 N N . THR B 1 34 ? 26.188 -36.625 -37.781 1 97 34 THR B N 1
ATOM 3134 C CA . THR B 1 34 ? 25.25 -35.562 -37.5 1 97 34 THR B CA 1
ATOM 3135 C C . THR B 1 34 ? 24.344 -35.312 -38.719 1 97 34 THR B C 1
ATOM 3137 O O . THR B 1 34 ? 24.516 -35.938 -39.75 1 97 34 THR B O 1
ATOM 3140 N N . PRO B 1 35 ? 23.312 -34.562 -38.625 1 94.56 35 PRO B N 1
ATOM 3141 C CA . PRO B 1 35 ? 22.453 -34.312 -39.781 1 94.56 35 PRO B CA 1
ATOM 3142 C C . PRO B 1 35 ? 23.234 -33.812 -41 1 94.56 35 PRO B C 1
ATOM 3144 O O . PRO B 1 35 ? 22.844 -34.062 -42.156 1 94.56 35 PRO B O 1
ATOM 3147 N N . ASP B 1 36 ? 24.453 -33.219 -40.75 1 92.69 36 ASP B N 1
ATOM 3148 C CA . ASP B 1 36 ? 25.188 -32.594 -41.844 1 92.69 36 ASP B CA 1
ATOM 3149 C C . ASP B 1 36 ? 26.469 -33.375 -42.156 1 92.69 36 ASP B C 1
ATOM 3151 O O . ASP B 1 36 ? 27.156 -33.094 -43.125 1 92.69 36 ASP B O 1
ATOM 3155 N N . THR B 1 37 ? 26.844 -34.25 -41.25 1 93.56 37 THR B N 1
ATOM 3156 C CA . THR B 1 37 ? 28.125 -34.938 -41.406 1 93.56 37 THR B CA 1
ATOM 3157 C C . THR B 1 37 ? 27.969 -36.438 -41.25 1 93.56 37 THR B C 1
ATOM 3159 O O . THR B 1 37 ? 27.219 -36.906 -40.375 1 93.56 37 THR B O 1
ATOM 3162 N N . ASP B 1 38 ? 28.516 -37.25 -42.156 1 96 38 ASP B N 1
ATOM 3163 C CA . ASP B 1 38 ? 28.625 -38.719 -42.062 1 96 38 ASP B CA 1
ATOM 3164 C C . ASP B 1 38 ? 30.016 -39.156 -42.531 1 96 38 ASP B C 1
ATOM 3166 O O . ASP B 1 38 ? 30.328 -39.156 -43.719 1 96 38 ASP B O 1
ATOM 3170 N N . ALA B 1 39 ? 30.875 -39.562 -41.5 1 96.06 39 ALA B N 1
ATOM 3171 C CA . ALA B 1 39 ? 32.25 -39.844 -41.812 1 96.06 39 ALA B CA 1
ATOM 3172 C C . ALA B 1 39 ? 32.781 -40.969 -40.906 1 96.06 39 ALA B C 1
ATOM 3174 O O . ALA B 1 39 ? 32.281 -41.188 -39.812 1 96.06 39 ALA B O 1
ATOM 3175 N N . VAL B 1 40 ? 33.719 -41.688 -41.406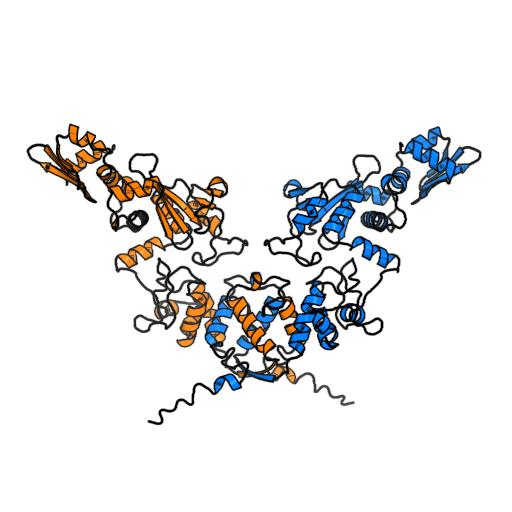 1 96.25 40 VAL B N 1
ATOM 3176 C CA . VAL B 1 40 ? 34.5 -42.656 -40.625 1 96.25 40 VAL B CA 1
ATOM 3177 C C . VAL B 1 40 ? 35.812 -42 -40.219 1 96.25 40 VAL B C 1
ATOM 3179 O O . VAL B 1 40 ? 36.594 -41.562 -41.062 1 96.25 40 VAL B O 1
ATOM 3182 N N . LEU B 1 41 ? 36.031 -41.969 -38.938 1 95.81 41 LEU B N 1
ATOM 3183 C CA . LEU B 1 41 ? 37.156 -41.219 -38.438 1 95.81 41 LEU B CA 1
ATOM 3184 C C . LEU B 1 41 ? 38.062 -42.094 -37.594 1 95.81 41 LEU B C 1
ATOM 3186 O O . LEU B 1 41 ? 37.625 -43.031 -36.938 1 95.81 41 LEU B O 1
ATOM 3190 N N . THR B 1 42 ? 39.406 -41.75 -37.594 1 94.81 42 THR B N 1
ATOM 3191 C CA . THR B 1 42 ? 40.312 -42.312 -36.625 1 94.81 42 THR B CA 1
ATOM 3192 C C . THR B 1 42 ? 40.125 -41.688 -35.25 1 94.81 42 THR B C 1
ATOM 3194 O O . THR B 1 42 ? 39.375 -40.688 -35.125 1 94.81 42 THR B O 1
ATOM 3197 N N . ALA B 1 43 ? 40.75 -42.25 -34.25 1 92.94 43 ALA B N 1
ATOM 3198 C CA . ALA B 1 43 ? 40.656 -41.688 -32.906 1 92.94 43 ALA B CA 1
ATOM 3199 C C . ALA B 1 43 ? 41.156 -40.25 -32.875 1 92.94 43 ALA B C 1
ATOM 3201 O O . ALA B 1 43 ? 40.594 -39.375 -32.219 1 92.94 43 ALA B O 1
ATOM 3202 N N . ALA B 1 44 ? 42.25 -40 -33.531 1 94.19 44 ALA B N 1
ATOM 3203 C CA . ALA B 1 44 ? 42.875 -38.688 -33.594 1 94.19 44 ALA B CA 1
ATOM 3204 C C . ALA B 1 44 ? 41.938 -37.688 -34.281 1 94.19 44 ALA B C 1
ATOM 3206 O O . ALA B 1 44 ? 41.781 -36.531 -33.812 1 94.19 44 ALA B O 1
ATOM 3207 N N . ASP B 1 45 ? 41.281 -38.094 -35.375 1 94.75 45 ASP B N 1
ATOM 3208 C CA . ASP B 1 45 ? 40.375 -37.219 -36.125 1 94.75 45 ASP B CA 1
ATOM 3209 C C . ASP B 1 45 ? 39.094 -36.969 -35.312 1 94.75 45 ASP B C 1
ATOM 3211 O O . ASP B 1 45 ? 38.531 -35.875 -35.406 1 94.75 45 ASP B O 1
ATOM 3215 N N . LEU B 1 46 ? 38.688 -38 -34.656 1 95.81 46 LEU B N 1
ATOM 3216 C CA . LEU B 1 46 ? 37.5 -37.875 -33.812 1 95.81 46 LEU B CA 1
ATOM 3217 C C . LEU B 1 46 ? 37.719 -36.781 -32.75 1 95.81 46 LEU B C 1
ATOM 3219 O O . LEU B 1 46 ? 36.812 -36 -32.5 1 95.81 46 LEU B O 1
ATOM 3223 N N . ARG B 1 47 ? 38.875 -36.656 -32.156 1 95.69 47 ARG B N 1
ATOM 3224 C CA . ARG B 1 47 ? 39.219 -35.625 -31.172 1 95.69 47 ARG B CA 1
ATOM 3225 C C . ARG B 1 47 ? 39.094 -34.219 -31.75 1 95.69 47 ARG B C 1
ATOM 3227 O O . ARG B 1 47 ? 38.75 -33.281 -31.047 1 95.69 47 ARG B O 1
ATOM 3234 N N . GLU B 1 48 ? 39.281 -34.125 -33 1 93.81 48 GLU B N 1
ATOM 3235 C CA . GLU B 1 48 ? 39.219 -32.812 -33.656 1 93.81 48 GLU B CA 1
ATOM 3236 C C . GLU B 1 48 ? 37.781 -32.312 -33.781 1 93.81 48 GLU B C 1
ATOM 3238 O O . GLU B 1 48 ? 37.562 -31.125 -34.031 1 93.81 48 GLU B O 1
ATOM 3243 N N . HIS B 1 49 ? 36.844 -33.219 -33.625 1 94.94 49 HIS B N 1
ATOM 3244 C CA . HIS B 1 49 ? 35.438 -32.844 -33.719 1 94.94 49 HIS B CA 1
ATOM 3245 C C . HIS B 1 49 ? 34.875 -32.469 -32.375 1 94.94 49 HIS B C 1
ATOM 3247 O O . HIS B 1 49 ? 33.656 -32.281 -32.219 1 94.94 49 HIS B O 1
ATOM 3253 N N . ALA B 1 50 ? 35.781 -32.312 -31.375 1 94.38 50 ALA B N 1
ATOM 3254 C CA . ALA B 1 50 ? 35.344 -32.031 -30 1 94.38 50 ALA B CA 1
ATOM 3255 C C . ALA B 1 50 ? 34.656 -30.688 -29.891 1 94.38 50 ALA B C 1
ATOM 3257 O O . ALA B 1 50 ? 33.875 -30.438 -28.969 1 94.38 50 ALA B O 1
ATOM 3258 N N . ASP B 1 51 ? 34.875 -29.844 -30.875 1 93.44 51 ASP B N 1
ATOM 3259 C CA . ASP B 1 51 ? 34.344 -28.484 -30.812 1 93.44 51 ASP B CA 1
ATOM 3260 C C . ASP B 1 51 ? 32.969 -28.406 -31.531 1 93.44 51 ASP B C 1
ATOM 3262 O O . ASP B 1 51 ? 32.344 -27.359 -31.531 1 93.44 51 ASP B O 1
ATOM 3266 N N . SER B 1 52 ? 32.562 -29.578 -32.125 1 94.88 52 SER B N 1
ATOM 3267 C CA . SER B 1 52 ? 31.266 -29.625 -32.781 1 94.88 52 SER B CA 1
ATOM 3268 C C . SER B 1 52 ? 30.156 -29.312 -31.766 1 94.88 52 SER B C 1
ATOM 3270 O O . SER B 1 52 ? 30.188 -29.781 -30.625 1 94.88 52 SER B O 1
ATOM 3272 N N . PRO B 1 53 ? 29.172 -28.453 -32.25 1 95.88 53 PRO B N 1
ATOM 3273 C CA . PRO B 1 53 ? 28.031 -28.172 -31.344 1 95.88 53 PRO B CA 1
ATOM 3274 C C . PRO B 1 53 ? 27.344 -29.438 -30.859 1 95.88 53 PRO B C 1
ATOM 3276 O O . PRO B 1 53 ? 26.875 -29.484 -29.719 1 95.88 53 PRO B O 1
ATOM 3279 N N . TYR B 1 54 ? 27.281 -30.438 -31.656 1 97.19 54 TYR B N 1
ATOM 3280 C CA . TYR B 1 54 ? 26.641 -31.688 -31.266 1 97.19 54 TYR B CA 1
ATOM 3281 C C . TYR B 1 54 ? 27.438 -32.406 -30.172 1 97.19 54 TYR B C 1
ATOM 3283 O O . TYR B 1 54 ? 26.859 -32.969 -29.25 1 97.19 54 TYR B O 1
ATOM 3291 N N . VAL B 1 55 ? 28.734 -32.312 -30.281 1 97.12 55 VAL B N 1
ATOM 3292 C CA . VAL B 1 55 ? 29.594 -33 -29.312 1 97.12 55 VAL B CA 1
ATOM 3293 C C . VAL B 1 55 ? 29.578 -32.219 -27.984 1 97.12 55 VAL B C 1
ATOM 3295 O O . VAL B 1 55 ? 29.438 -32.812 -26.922 1 97.12 55 VAL B O 1
ATOM 3298 N N . THR B 1 56 ? 29.75 -30.906 -28.047 1 97.06 56 THR B N 1
ATOM 3299 C CA . THR B 1 56 ? 29.734 -30.109 -26.828 1 97.06 56 THR B CA 1
ATOM 3300 C C . THR B 1 56 ? 28.375 -30.188 -26.141 1 97.06 56 THR B C 1
ATOM 3302 O O . THR B 1 56 ? 28.281 -30.172 -24.906 1 97.06 56 THR B O 1
ATOM 3305 N N . ASN B 1 57 ? 27.266 -30.266 -26.938 1 97.06 57 ASN B N 1
ATOM 3306 C CA . ASN B 1 57 ? 25.938 -30.484 -26.391 1 97.06 57 ASN B CA 1
ATOM 3307 C C . ASN B 1 57 ? 25.844 -31.797 -25.641 1 97.06 57 ASN B C 1
ATOM 3309 O O . ASN B 1 57 ? 25.375 -31.844 -24.5 1 97.06 57 ASN B O 1
ATOM 3313 N N . TRP B 1 58 ? 26.312 -32.812 -26.312 1 96.88 58 TRP B N 1
ATOM 3314 C CA . TRP B 1 58 ? 26.312 -34.125 -25.672 1 96.88 58 TRP B CA 1
ATOM 3315 C C . TRP B 1 58 ? 27.109 -34.094 -24.375 1 96.88 58 TRP B C 1
ATOM 3317 O O . TRP B 1 58 ? 26.641 -34.594 -23.344 1 96.88 58 TRP B O 1
ATOM 3327 N N . TYR B 1 59 ? 28.25 -33.531 -24.391 1 96.88 59 TYR B N 1
ATOM 3328 C CA . TYR B 1 59 ? 29.109 -33.469 -23.219 1 96.88 59 TYR B CA 1
ATOM 3329 C C . TYR B 1 59 ? 28.453 -32.719 -22.078 1 96.88 59 TYR B C 1
ATOM 3331 O O . TYR B 1 59 ? 28.469 -33.156 -20.922 1 96.88 59 TYR B O 1
ATOM 3339 N N . TYR B 1 60 ? 27.844 -31.594 -22.359 1 96.56 60 TYR B N 1
ATOM 3340 C CA . TYR B 1 60 ? 27.172 -30.781 -21.359 1 96.56 60 TYR B CA 1
ATOM 3341 C C . TYR B 1 60 ? 26.094 -31.594 -20.641 1 96.56 60 TYR B C 1
ATOM 3343 O O . TYR B 1 60 ? 26.031 -31.609 -19.406 1 96.56 60 TYR B O 1
ATOM 3351 N N . TRP B 1 61 ? 25.281 -32.25 -21.375 1 96.56 61 TRP B N 1
ATOM 3352 C CA . TRP B 1 61 ? 24.125 -32.906 -20.797 1 96.56 61 TRP B CA 1
ATOM 3353 C C . TRP B 1 61 ? 24.531 -34.219 -20.109 1 96.56 61 TRP B C 1
ATOM 3355 O O . TRP B 1 61 ? 24.031 -34.562 -19.047 1 96.56 61 TRP B O 1
ATOM 3365 N N . GLU B 1 62 ? 25.453 -34.906 -20.672 1 95.56 62 GLU B N 1
ATOM 3366 C CA . GLU B 1 62 ? 25.797 -36.219 -20.156 1 95.56 62 GLU B CA 1
ATOM 3367 C C . GLU B 1 62 ? 26.859 -36.156 -19.078 1 95.56 62 GLU B C 1
ATOM 3369 O O . GLU B 1 62 ? 26.891 -36.969 -18.156 1 95.56 62 GLU B O 1
ATOM 3374 N N . HIS B 1 63 ? 27.688 -35.188 -19.109 1 93.88 63 HIS B N 1
ATOM 3375 C CA . HIS B 1 63 ? 28.797 -35.156 -18.172 1 93.88 63 HIS B CA 1
ATOM 3376 C C . HIS B 1 63 ? 28.641 -34 -17.172 1 93.88 63 HIS B C 1
ATOM 3378 O O . HIS B 1 63 ? 28.797 -34.219 -15.969 1 93.88 63 HIS B O 1
ATOM 3384 N N . ASP B 1 64 ? 28.359 -32.844 -17.672 1 93.94 64 ASP B N 1
ATOM 3385 C CA . ASP B 1 64 ? 28.25 -31.703 -16.766 1 93.94 64 ASP B CA 1
ATOM 3386 C C . ASP B 1 64 ? 26.969 -31.797 -15.914 1 93.94 64 ASP B C 1
ATOM 3388 O O . ASP B 1 64 ? 27.016 -31.547 -14.711 1 93.94 64 ASP B O 1
ATOM 3392 N N . ILE B 1 65 ? 25.828 -32.062 -16.578 1 95.5 65 ILE B N 1
ATOM 3393 C CA . ILE B 1 65 ? 24.547 -32.062 -15.891 1 95.5 65 ILE B CA 1
ATOM 3394 C C . ILE B 1 65 ? 24.25 -33.469 -15.344 1 95.5 65 ILE B C 1
ATOM 3396 O O . ILE B 1 65 ? 24.031 -33.625 -14.141 1 95.5 65 ILE B O 1
ATOM 3400 N N . GLY B 1 66 ? 24.422 -34.438 -16.203 1 95.38 66 GLY B N 1
ATOM 3401 C CA . GLY B 1 66 ? 24.047 -35.781 -15.812 1 95.38 66 GLY B CA 1
ATOM 3402 C C . GLY B 1 66 ? 22.625 -35.906 -15.312 1 95.38 66 GLY B C 1
ATOM 3403 O O . GLY B 1 66 ? 21.734 -35.188 -15.805 1 95.38 66 GLY B O 1
ATOM 3404 N N . GLY B 1 67 ? 22.266 -36.938 -14.508 1 94.56 67 GLY B N 1
ATOM 3405 C CA . GLY B 1 67 ? 21 -37.125 -13.805 1 94.56 67 GLY B CA 1
ATOM 3406 C C . GLY B 1 67 ? 19.844 -37.406 -14.734 1 94.56 67 GLY B C 1
ATOM 3407 O O . GLY B 1 67 ? 18.828 -36.688 -14.703 1 94.56 67 GLY B O 1
ATOM 3408 N N . HIS B 1 68 ? 19.953 -38.375 -15.547 1 93.81 68 HIS B N 1
ATOM 3409 C CA . HIS B 1 68 ? 18.859 -38.781 -16.422 1 93.81 68 HIS B CA 1
ATOM 3410 C C . HIS B 1 68 ? 17.578 -38.969 -15.625 1 93.81 68 HIS B C 1
ATOM 3412 O O . HIS B 1 68 ? 17.594 -39.5 -14.516 1 93.81 68 HIS B O 1
ATOM 3418 N N . ASP B 1 69 ? 16.5 -38.5 -16.141 1 93.62 69 ASP B N 1
ATOM 3419 C CA . ASP B 1 69 ? 15.141 -38.656 -15.633 1 93.62 69 ASP B CA 1
ATOM 3420 C C . ASP B 1 69 ? 14.938 -37.875 -14.336 1 93.62 69 ASP B C 1
ATOM 3422 O O . ASP B 1 69 ? 13.961 -38.125 -13.617 1 93.62 69 ASP B O 1
ATOM 3426 N N . THR B 1 70 ? 15.867 -37 -13.977 1 97.31 70 THR B N 1
ATOM 3427 C CA . THR B 1 70 ? 15.711 -36.156 -12.805 1 97.31 70 THR B CA 1
ATOM 3428 C C . THR B 1 70 ? 14.961 -34.875 -13.164 1 97.31 70 THR B C 1
ATOM 3430 O O . THR B 1 70 ? 15.008 -34.406 -14.312 1 97.31 70 THR B O 1
ATOM 3433 N N . PRO B 1 71 ? 14.266 -34.281 -12.156 1 98.06 71 PRO B N 1
ATOM 3434 C CA . PRO B 1 71 ? 13.586 -33 -12.398 1 98.06 71 PRO B CA 1
ATOM 3435 C C . PRO B 1 71 ? 14.539 -31.906 -12.852 1 98.06 71 PRO B C 1
ATOM 3437 O O . PRO B 1 71 ? 14.203 -31.109 -13.734 1 98.06 71 PRO B O 1
ATOM 3440 N N . ARG B 1 72 ? 15.75 -31.844 -12.281 1 98.06 72 ARG B N 1
ATOM 3441 C CA . ARG B 1 72 ? 16.734 -30.812 -12.617 1 98.06 72 ARG B CA 1
ATOM 3442 C C . ARG B 1 72 ? 17.078 -30.859 -14.102 1 98.06 72 ARG B C 1
ATOM 3444 O O . ARG B 1 72 ? 17 -29.828 -14.789 1 98.06 72 ARG B O 1
ATOM 3451 N N . ARG B 1 73 ? 17.484 -32.031 -14.617 1 97.38 73 ARG B N 1
ATOM 3452 C CA . ARG B 1 73 ? 17.875 -32.156 -16.016 1 97.38 73 ARG B CA 1
ATOM 3453 C C . ARG B 1 73 ? 16.719 -31.844 -16.953 1 97.38 73 ARG B C 1
ATOM 3455 O O . ARG B 1 73 ? 16.891 -31.125 -17.938 1 97.38 73 ARG B O 1
ATOM 3462 N N . ALA B 1 74 ? 15.539 -32.438 -16.609 1 97.31 74 ALA B N 1
ATOM 3463 C CA . ALA B 1 74 ? 14.359 -32.219 -17.438 1 97.31 74 ALA B CA 1
ATOM 3464 C C . ALA B 1 74 ? 14.039 -30.719 -17.531 1 97.31 74 ALA B C 1
ATOM 3466 O O . ALA B 1 74 ? 13.719 -30.203 -18.609 1 97.31 74 ALA B O 1
ATOM 3467 N N . PHE B 1 75 ? 14.117 -30 -16.453 1 98.38 75 PHE B N 1
ATOM 3468 C CA . PHE B 1 75 ? 13.812 -28.578 -16.391 1 98.38 75 PHE B CA 1
ATOM 3469 C C . PHE B 1 75 ? 14.812 -27.781 -17.219 1 98.38 75 PHE B C 1
ATOM 3471 O O . PHE B 1 75 ? 14.422 -26.906 -18 1 98.38 75 PHE B O 1
ATOM 3478 N N . LEU B 1 76 ? 16.062 -28.031 -16.984 1 98.06 76 LEU B N 1
ATOM 3479 C CA . LEU B 1 76 ? 17.109 -27.328 -17.734 1 98.06 76 LEU B CA 1
ATOM 3480 C C . LEU B 1 76 ? 16.938 -27.562 -19.234 1 98.06 76 LEU B C 1
ATOM 3482 O O . LEU B 1 76 ? 17.125 -26.641 -20.031 1 98.06 76 LEU B O 1
ATOM 3486 N N . ARG B 1 77 ? 16.641 -28.797 -19.656 1 96.62 77 ARG B N 1
ATOM 3487 C CA . ARG B 1 77 ? 16.406 -29.094 -21.062 1 96.62 77 ARG B CA 1
ATOM 3488 C C . ARG B 1 77 ? 15.188 -28.328 -21.578 1 96.62 77 ARG B C 1
ATOM 3490 O O . ARG B 1 77 ? 15.219 -27.797 -22.703 1 96.62 77 ARG B O 1
ATOM 3497 N N . TRP B 1 78 ? 14.164 -28.297 -20.734 1 96.88 78 TRP B N 1
ATOM 3498 C CA . TRP B 1 78 ? 12.961 -27.547 -21.094 1 96.88 78 TRP B CA 1
ATOM 3499 C C . TRP B 1 78 ? 13.281 -26.078 -21.297 1 96.88 78 TRP B C 1
ATOM 3501 O O . TRP B 1 78 ? 12.797 -25.453 -22.234 1 96.88 78 TRP B O 1
ATOM 3511 N N . LEU B 1 79 ? 14.109 -25.438 -20.5 1 96.88 79 LEU B N 1
ATOM 3512 C CA . LEU B 1 79 ? 14.469 -24.031 -20.547 1 96.88 79 LEU B CA 1
ATOM 3513 C C . LEU B 1 79 ? 15.109 -23.688 -21.891 1 96.88 79 LEU B C 1
ATOM 3515 O O . LEU B 1 79 ? 14.945 -22.578 -22.391 1 96.88 79 LEU B O 1
ATOM 3519 N N . GLU B 1 80 ? 15.883 -24.609 -22.438 1 94 80 GLU B N 1
ATOM 3520 C CA . GLU B 1 80 ? 16.594 -24.312 -23.672 1 94 80 GLU B CA 1
ATOM 3521 C C . GLU B 1 80 ? 15.82 -24.797 -24.891 1 94 80 GLU B C 1
ATOM 3523 O O . GLU B 1 80 ? 16.297 -24.688 -26.031 1 94 80 GLU B O 1
ATOM 3528 N N . GLY B 1 81 ? 14.625 -25.422 -24.672 1 91.06 81 GLY B N 1
ATOM 3529 C CA . GLY B 1 81 ? 13.844 -25.953 -25.766 1 91.06 81 GLY B CA 1
ATOM 3530 C C . GLY B 1 81 ? 14.406 -27.25 -26.344 1 91.06 81 GLY B C 1
ATOM 3531 O O . GLY B 1 81 ? 14.367 -27.469 -27.547 1 91.06 81 GLY B O 1
ATOM 3532 N N . GLY B 1 82 ? 14.969 -28.016 -25.547 1 84.75 82 GLY B N 1
ATOM 3533 C CA . GLY B 1 82 ? 15.688 -29.203 -25.969 1 84.75 82 GLY B CA 1
ATOM 3534 C C . GLY B 1 82 ? 14.828 -30.172 -26.766 1 84.75 82 GLY B C 1
ATOM 3535 O O . GLY B 1 82 ? 15.328 -30.875 -27.641 1 84.75 82 GLY B O 1
ATOM 3536 N N . ASP B 1 83 ? 13.594 -30.188 -26.516 1 83.44 83 ASP B N 1
ATOM 3537 C CA . ASP B 1 83 ? 12.727 -31.125 -27.219 1 83.44 83 ASP B CA 1
ATOM 3538 C C . ASP B 1 83 ? 12.148 -30.516 -28.484 1 83.44 83 ASP B C 1
ATOM 3540 O O . ASP B 1 83 ? 11.672 -31.219 -29.375 1 83.44 83 ASP B O 1
ATOM 3544 N N . ASP B 1 84 ? 12.273 -29.297 -28.594 1 85.25 84 ASP B N 1
ATOM 3545 C CA . ASP B 1 84 ? 11.555 -28.594 -29.656 1 85.25 84 ASP B CA 1
ATOM 3546 C C . ASP B 1 84 ? 12.516 -28.141 -30.75 1 85.25 84 ASP B C 1
ATOM 3548 O O . ASP B 1 84 ? 12.109 -27.969 -31.906 1 85.25 84 ASP B O 1
ATOM 3552 N N . ARG B 1 85 ? 13.797 -27.969 -30.406 1 89.38 85 ARG B N 1
ATOM 3553 C CA . ARG B 1 85 ? 14.742 -27.391 -31.344 1 89.38 85 ARG B CA 1
ATOM 3554 C C . ARG B 1 85 ? 15.945 -28.297 -31.562 1 89.38 85 ARG B C 1
ATOM 3556 O O . ARG B 1 85 ? 16.453 -28.906 -30.609 1 89.38 85 ARG B O 1
ATOM 3563 N N . PRO B 1 86 ? 16.375 -28.328 -32.875 1 93.31 86 PRO B N 1
ATOM 3564 C CA . PRO B 1 86 ? 17.641 -29.016 -33.062 1 93.31 86 PRO B CA 1
ATOM 3565 C C . PRO B 1 86 ? 18.828 -28.266 -32.469 1 93.31 86 PRO B C 1
ATOM 3567 O O . PRO B 1 86 ? 18.719 -27.078 -32.125 1 93.31 86 PRO B O 1
ATOM 3570 N N . VAL B 1 87 ? 19.953 -28.969 -32.312 1 95.94 87 VAL B N 1
ATOM 3571 C CA . VAL B 1 87 ? 21.094 -28.469 -31.578 1 95.94 87 VAL B CA 1
ATOM 3572 C C . VAL B 1 87 ? 21.578 -27.156 -32.188 1 95.94 87 VAL B C 1
ATOM 3574 O O . VAL B 1 87 ? 21.797 -26.172 -31.484 1 95.94 87 VAL B O 1
ATOM 3577 N N . PRO B 1 88 ? 21.719 -27.031 -33.531 1 94.69 88 PRO B N 1
ATOM 3578 C CA . PRO B 1 88 ? 22.234 -25.781 -34.094 1 94.69 88 PRO B CA 1
ATOM 3579 C C . PRO B 1 88 ? 21.312 -24.594 -33.812 1 94.69 88 PRO B C 1
ATOM 3581 O O . PRO B 1 88 ? 21.797 -23.5 -33.5 1 94.69 88 PRO B O 1
ATOM 3584 N N . GLU B 1 89 ? 20.031 -24.828 -33.906 1 94.94 89 GLU B N 1
ATOM 3585 C CA . GLU B 1 89 ? 19.062 -23.766 -33.625 1 94.94 89 GLU B CA 1
ATOM 3586 C C . GLU B 1 89 ? 19.109 -23.359 -32.156 1 94.94 89 GLU B C 1
ATOM 3588 O O . GLU B 1 89 ? 19 -22.172 -31.828 1 94.94 89 GLU B O 1
ATOM 3593 N N . ARG B 1 90 ? 19.234 -24.297 -31.266 1 95.56 90 ARG B N 1
ATOM 3594 C CA . ARG B 1 90 ? 19.359 -24.016 -29.828 1 95.56 90 ARG B CA 1
ATOM 3595 C C . ARG B 1 90 ? 20.625 -23.203 -29.547 1 95.56 90 ARG B C 1
ATOM 3597 O O . ARG B 1 90 ? 20.578 -22.219 -28.797 1 95.56 90 ARG B O 1
ATOM 3604 N N . TYR B 1 91 ? 21.703 -23.578 -30.141 1 95.88 91 TYR B N 1
ATOM 3605 C CA . TYR B 1 91 ? 22.953 -22.875 -29.938 1 95.88 91 TYR B CA 1
ATOM 3606 C C . TYR B 1 91 ? 22.875 -21.438 -30.453 1 95.88 91 TYR B C 1
ATOM 3608 O O . TYR B 1 91 ? 23.406 -20.516 -29.828 1 95.88 91 TYR B O 1
ATOM 3616 N N . ASP B 1 92 ? 22.188 -21.281 -31.625 1 95.62 92 ASP B N 1
ATOM 3617 C CA . ASP B 1 92 ? 21.953 -19.938 -32.125 1 95.62 92 ASP B CA 1
ATOM 3618 C C . ASP B 1 92 ? 21.188 -19.094 -31.125 1 95.62 92 ASP B C 1
ATOM 3620 O O . ASP B 1 92 ? 21.516 -17.938 -30.891 1 95.62 92 ASP B O 1
ATOM 3624 N N . ALA B 1 93 ? 20.156 -19.703 -30.531 1 95.62 93 ALA B N 1
ATOM 3625 C CA . ALA B 1 93 ? 19.328 -19 -29.547 1 95.62 93 ALA B CA 1
ATOM 3626 C C . ALA B 1 93 ? 20.156 -18.609 -28.328 1 95.62 93 ALA B C 1
ATOM 3628 O O . ALA B 1 93 ? 19.906 -17.562 -27.703 1 95.62 93 ALA B O 1
ATOM 3629 N N . LEU B 1 94 ? 21.188 -19.406 -27.938 1 96.5 94 LEU B N 1
ATOM 3630 C CA . LEU B 1 94 ? 22 -19.156 -26.75 1 96.5 94 LEU B CA 1
ATOM 3631 C C . LEU B 1 94 ? 22.922 -17.969 -26.969 1 96.5 94 LEU B C 1
ATOM 3633 O O . LEU B 1 94 ? 23.438 -17.375 -26.016 1 96.5 94 LEU B O 1
ATOM 3637 N N . ASP B 1 95 ? 23.234 -17.656 -28.25 1 95.69 95 ASP B N 1
ATOM 3638 C CA . ASP B 1 95 ? 24.125 -16.547 -28.562 1 95.69 95 ASP B CA 1
ATOM 3639 C C . ASP B 1 95 ? 23.594 -15.227 -28 1 95.69 95 ASP B C 1
ATOM 3641 O O . ASP B 1 95 ? 24.344 -14.461 -27.391 1 95.69 95 ASP B O 1
ATOM 3645 N N . SER B 1 96 ? 22.297 -15.086 -28.203 1 93.94 96 SER B N 1
ATOM 3646 C CA . SER B 1 96 ? 21.672 -13.852 -27.734 1 93.94 96 SER B CA 1
ATOM 3647 C C . SER B 1 96 ? 20.906 -14.078 -26.438 1 93.94 96 SER B C 1
ATOM 3649 O O . SER B 1 96 ? 20.484 -13.125 -25.781 1 93.94 96 SER B O 1
ATOM 3651 N N . GLY B 1 97 ? 20.75 -15.273 -26.109 1 96.56 97 GLY B N 1
ATOM 3652 C CA . GLY B 1 97 ? 20 -15.625 -24.906 1 96.56 97 GLY B CA 1
ATOM 3653 C C . GLY B 1 97 ? 18.578 -16.094 -25.203 1 96.56 97 GLY B C 1
ATOM 3654 O O . GLY B 1 97 ? 17.875 -15.492 -26.016 1 96.56 97 GLY B O 1
ATOM 3655 N N . HIS B 1 98 ? 18.219 -17.188 -24.641 1 97 98 HIS B N 1
ATOM 3656 C CA . HIS B 1 98 ? 16.875 -17.719 -24.734 1 97 98 HIS B CA 1
ATOM 3657 C C . HIS B 1 98 ? 16.156 -17.625 -23.391 1 97 98 HIS B C 1
ATOM 3659 O O . HIS B 1 98 ? 16.641 -18.109 -22.375 1 97 98 HIS B O 1
ATOM 3665 N N . THR B 1 99 ? 14.977 -16.953 -23.406 1 97.88 99 THR B N 1
ATOM 3666 C CA . THR B 1 99 ? 14.281 -16.672 -22.156 1 97.88 99 THR B CA 1
ATOM 3667 C C . THR B 1 99 ? 12.977 -17.453 -22.078 1 97.88 99 THR B C 1
ATOM 3669 O O . THR B 1 99 ? 12.242 -17.531 -23.062 1 97.88 99 THR B O 1
ATOM 3672 N N . ARG B 1 100 ? 12.703 -18.094 -20.969 1 97.38 100 ARG B N 1
ATOM 3673 C CA . ARG B 1 100 ? 11.406 -18.672 -20.625 1 97.38 100 ARG B CA 1
ATOM 3674 C C . ARG B 1 100 ? 10.93 -18.188 -19.25 1 97.38 100 ARG B C 1
ATOM 3676 O O . ARG B 1 100 ? 11.734 -17.734 -18.438 1 97.38 100 ARG B O 1
ATOM 3683 N N . HIS B 1 101 ? 9.664 -18.312 -19.094 1 98 101 HIS B N 1
ATOM 3684 C CA . HIS B 1 101 ? 9.086 -17.797 -17.844 1 98 101 HIS B CA 1
ATOM 3685 C C . HIS B 1 101 ? 8.633 -18.938 -16.938 1 98 101 HIS B C 1
ATOM 3687 O O . HIS B 1 101 ? 8.242 -20 -17.422 1 98 101 HIS B O 1
ATOM 3693 N N . TRP B 1 102 ? 8.766 -18.75 -15.703 1 98.44 102 TRP B N 1
ATOM 3694 C CA . TRP B 1 102 ? 8.352 -19.641 -14.617 1 98.44 102 TRP B CA 1
ATOM 3695 C C . TRP B 1 102 ? 7.727 -18.844 -13.469 1 98.44 102 TRP B C 1
ATOM 3697 O O . TRP B 1 102 ? 8.438 -18.281 -12.641 1 98.44 102 TRP B O 1
ATOM 3707 N N . GLY B 1 103 ? 6.34 -18.891 -13.445 1 98.12 103 GLY B N 1
ATOM 3708 C CA . GLY B 1 103 ? 5.691 -17.922 -12.578 1 98.12 103 GLY B CA 1
ATOM 3709 C C . GLY B 1 103 ? 6.023 -16.484 -12.938 1 98.12 103 GLY B C 1
ATOM 3710 O O . GLY B 1 103 ? 5.828 -16.062 -14.078 1 98.12 103 GLY B O 1
ATOM 3711 N N . GLU B 1 104 ? 6.555 -15.797 -11.938 1 98.56 104 GLU B N 1
ATOM 3712 C CA . GLU B 1 104 ? 6.93 -14.406 -12.172 1 98.56 104 GLU B CA 1
ATOM 3713 C C . GLU B 1 104 ? 8.422 -14.273 -12.453 1 98.56 104 GLU B C 1
ATOM 3715 O O . GLU B 1 104 ? 8.977 -13.172 -12.375 1 98.56 104 GLU B O 1
ATOM 3720 N N . LEU B 1 105 ? 9.055 -15.367 -12.812 1 98.81 105 LEU B N 1
ATOM 3721 C CA . LEU B 1 105 ? 10.484 -15.352 -13.125 1 98.81 105 LEU B CA 1
ATOM 3722 C C . LEU B 1 105 ? 10.711 -15.383 -14.633 1 98.81 105 LEU B C 1
ATOM 3724 O O . LEU B 1 105 ? 10 -16.094 -15.352 1 98.81 105 LEU B O 1
ATOM 3728 N N . ALA B 1 106 ? 11.664 -14.617 -15.047 1 98.81 106 ALA B N 1
ATOM 3729 C CA . ALA B 1 106 ? 12.266 -14.773 -16.359 1 98.81 106 ALA B CA 1
ATOM 3730 C C . ALA B 1 106 ? 13.625 -15.453 -16.266 1 98.81 106 ALA B C 1
ATOM 3732 O O . ALA B 1 106 ? 14.531 -14.953 -15.594 1 98.81 106 ALA B O 1
ATOM 3733 N N . VAL B 1 107 ? 13.75 -16.562 -16.875 1 98.69 107 VAL B N 1
ATOM 3734 C CA . VAL B 1 107 ? 15 -17.312 -16.859 1 98.69 107 VAL B CA 1
ATOM 3735 C C . VAL B 1 107 ? 15.633 -17.266 -18.25 1 98.69 107 VAL B C 1
ATOM 3737 O O . VAL B 1 107 ? 15.016 -17.688 -19.234 1 98.69 107 VAL B O 1
ATOM 3740 N N . THR B 1 108 ? 16.859 -16.734 -18.297 1 98.5 108 THR B N 1
ATOM 3741 C CA . THR B 1 108 ? 17.562 -16.625 -19.562 1 98.5 108 THR B CA 1
ATOM 3742 C C . THR B 1 108 ? 18.781 -17.547 -19.578 1 98.5 108 THR B C 1
ATOM 3744 O O . THR B 1 108 ? 19.562 -17.562 -18.625 1 98.5 108 THR B O 1
ATOM 3747 N N . VAL B 1 109 ? 18.969 -18.328 -20.625 1 98.12 109 VAL B N 1
ATOM 3748 C CA . VAL B 1 109 ? 20.109 -19.219 -20.797 1 98.12 109 VAL B CA 1
ATOM 3749 C C . VAL B 1 109 ? 21 -18.703 -21.922 1 98.12 109 VAL B C 1
ATOM 3751 O O . VAL B 1 109 ? 20.516 -18.328 -22.984 1 98.12 109 VAL B O 1
ATOM 3754 N N . THR B 1 110 ? 22.281 -18.594 -21.656 1 98 110 THR B N 1
ATOM 3755 C CA . THR B 1 110 ? 23.297 -18.234 -22.625 1 98 110 THR B CA 1
ATOM 3756 C C . THR B 1 110 ? 24.469 -19.219 -22.578 1 98 110 THR B C 1
ATOM 3758 O O . THR B 1 110 ? 24.5 -20.109 -21.734 1 98 110 THR B O 1
ATOM 3761 N N . HIS B 1 111 ? 25.391 -19.031 -23.578 1 97.38 111 HIS B N 1
ATOM 3762 C CA . HIS B 1 111 ? 26.625 -19.797 -23.531 1 97.38 111 HIS B CA 1
ATOM 3763 C C . HIS B 1 111 ? 27.438 -19.453 -22.281 1 97.38 111 HIS B C 1
ATOM 3765 O O . HIS B 1 111 ? 27.531 -18.281 -21.906 1 97.38 111 HIS B O 1
ATOM 3771 N N . GLY B 1 112 ? 27.953 -20.484 -21.688 1 95.94 112 GLY B N 1
ATOM 3772 C CA . GLY B 1 112 ? 28.891 -20.25 -20.609 1 95.94 112 GLY B CA 1
ATOM 3773 C C . GLY B 1 112 ? 30.297 -19.906 -21.094 1 95.94 112 GLY B C 1
ATOM 3774 O O . GLY B 1 112 ? 30.5 -19.703 -22.297 1 95.94 112 GLY B O 1
ATOM 3775 N N . ASP B 1 113 ? 31.172 -19.828 -20.156 1 91.94 113 ASP B N 1
ATOM 3776 C CA . ASP B 1 113 ? 32.562 -19.469 -20.484 1 91.94 113 ASP B CA 1
ATOM 3777 C C . ASP B 1 113 ? 33.281 -20.625 -21.172 1 91.94 113 ASP B C 1
ATOM 3779 O O . ASP B 1 113 ? 34.031 -20.406 -22.125 1 91.94 113 ASP B O 1
ATOM 3783 N N . ALA B 1 114 ? 33.031 -21.828 -20.672 1 90.75 114 ALA B N 1
ATOM 3784 C CA . ALA B 1 114 ? 33.625 -23.016 -21.297 1 90.75 114 ALA B CA 1
ATOM 3785 C C . ALA B 1 114 ? 32.812 -23.453 -22.516 1 90.75 114 ALA B C 1
ATOM 3787 O O . ALA B 1 114 ? 31.594 -23.297 -22.531 1 90.75 114 ALA B O 1
ATOM 3788 N N . ALA B 1 115 ? 33.438 -23.984 -23.469 1 87.75 115 ALA B N 1
ATOM 3789 C CA . ALA B 1 115 ? 32.781 -24.453 -24.672 1 87.75 115 ALA B CA 1
ATOM 3790 C C . ALA B 1 115 ? 31.672 -25.469 -24.344 1 87.75 115 ALA B C 1
ATOM 3792 O O . ALA B 1 115 ? 31.922 -26.453 -23.641 1 87.75 115 ALA B O 1
ATOM 3793 N N . GLY B 1 116 ? 30.516 -25.078 -24.844 1 92.75 116 GLY B N 1
ATOM 3794 C CA . GLY B 1 116 ? 29.391 -25.984 -24.672 1 92.75 116 GLY B CA 1
ATOM 3795 C C . GLY B 1 116 ? 28.656 -25.797 -23.359 1 92.75 116 GLY B C 1
ATOM 3796 O O . GLY B 1 116 ? 27.594 -26.391 -23.141 1 92.75 116 GLY B O 1
ATOM 3797 N N . SER B 1 117 ? 29.281 -25.031 -22.453 1 95.5 117 SER B N 1
ATOM 3798 C CA . SER B 1 117 ? 28.641 -24.812 -21.156 1 95.5 117 SER B CA 1
ATOM 3799 C C . SER B 1 117 ? 27.516 -23.797 -21.25 1 95.5 117 SER B C 1
ATOM 3801 O O . SER B 1 117 ? 27.297 -23.188 -22.312 1 95.5 117 SER B O 1
ATOM 3803 N N . ARG B 1 118 ? 26.734 -23.766 -20.203 1 97.88 118 ARG B N 1
ATOM 3804 C CA . ARG B 1 118 ? 25.625 -22.828 -20.141 1 97.88 118 ARG B CA 1
ATOM 3805 C C . ARG B 1 118 ? 25.781 -21.891 -18.938 1 97.88 118 ARG B C 1
ATOM 3807 O O . ARG B 1 118 ? 26.422 -22.234 -17.953 1 97.88 118 ARG B O 1
ATOM 3814 N N . ARG B 1 119 ? 25.219 -20.734 -19.094 1 97.94 119 ARG B N 1
ATOM 3815 C CA . ARG B 1 119 ? 25.047 -19.75 -18.031 1 97.94 119 ARG B CA 1
ATOM 3816 C C . ARG B 1 119 ? 23.578 -19.328 -17.906 1 97.94 119 ARG B C 1
ATOM 3818 O O . ARG B 1 119 ? 22.906 -19.141 -18.922 1 97.94 119 ARG B O 1
ATOM 3825 N N . TYR B 1 120 ? 23.156 -19.219 -16.672 1 98.5 120 TYR B N 1
ATOM 3826 C CA . TYR B 1 120 ? 21.75 -18.891 -16.438 1 98.5 120 TYR B CA 1
ATOM 3827 C C . TYR B 1 120 ? 21.609 -17.594 -15.648 1 98.5 120 TYR B C 1
ATOM 3829 O O . TYR B 1 120 ? 22.391 -17.344 -14.719 1 98.5 120 TYR B O 1
ATOM 3837 N N . ASP B 1 121 ? 20.625 -16.828 -16.031 1 98.25 121 ASP B N 1
ATOM 3838 C CA . ASP B 1 121 ? 20.234 -15.625 -15.312 1 98.25 121 ASP B CA 1
ATOM 3839 C C . ASP B 1 121 ? 18.75 -15.656 -14.969 1 98.25 121 ASP B C 1
ATOM 3841 O O . ASP B 1 121 ? 17.922 -16.094 -15.773 1 98.25 121 ASP B O 1
ATOM 3845 N N . VAL B 1 122 ? 18.438 -15.25 -13.766 1 98.69 122 VAL B N 1
ATOM 3846 C CA . VAL B 1 122 ? 17.047 -15.211 -13.281 1 98.69 122 VAL B CA 1
ATOM 3847 C C . VAL B 1 122 ? 16.719 -13.812 -12.781 1 98.69 122 VAL B C 1
ATOM 3849 O O . VAL B 1 122 ? 17.531 -13.18 -12.094 1 98.69 122 VAL B O 1
ATOM 3852 N N . ARG B 1 123 ? 15.648 -13.297 -13.141 1 98.69 123 ARG B N 1
ATOM 3853 C CA . ARG B 1 123 ? 15.125 -12.023 -12.641 1 98.69 123 ARG B CA 1
ATOM 3854 C C . ARG B 1 123 ? 13.609 -11.984 -12.719 1 98.69 123 ARG B C 1
ATOM 3856 O O . ARG B 1 123 ? 12.977 -12.945 -13.172 1 98.69 123 ARG B O 1
ATOM 3863 N N . HIS B 1 124 ? 13.008 -10.984 -12.109 1 98.75 124 HIS B N 1
ATOM 3864 C CA . HIS B 1 124 ? 11.562 -10.836 -12.242 1 98.75 124 HIS B CA 1
ATOM 3865 C C . HIS B 1 124 ? 11.156 -10.664 -13.703 1 98.75 124 HIS B C 1
ATOM 3867 O O . HIS B 1 124 ? 11.836 -9.961 -14.461 1 98.75 124 HIS B O 1
ATOM 3873 N N . ALA B 1 125 ? 10.094 -11.258 -14.125 1 98.5 125 ALA B N 1
ATOM 3874 C CA . ALA B 1 125 ? 9.609 -11.203 -15.5 1 98.5 125 ALA B CA 1
ATOM 3875 C C . A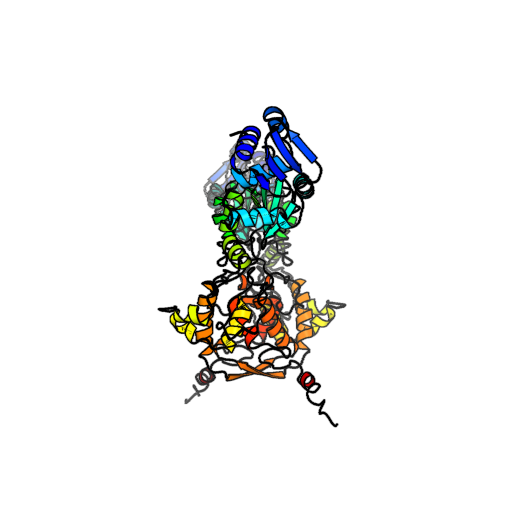LA B 1 125 ? 9.438 -9.758 -15.969 1 98.5 125 ALA B C 1
ATOM 3877 O O . ALA B 1 125 ? 9.703 -9.438 -17.125 1 98.5 125 ALA B O 1
ATOM 3878 N N . ASP B 1 126 ? 9.008 -8.859 -15.078 1 97.75 126 ASP B N 1
ATOM 3879 C CA . ASP B 1 126 ? 8.797 -7.457 -15.406 1 97.75 126 ASP B CA 1
ATOM 3880 C C . ASP B 1 126 ? 10.125 -6.738 -15.633 1 97.75 126 ASP B C 1
ATOM 3882 O O . ASP B 1 126 ? 10.156 -5.645 -16.203 1 97.75 126 ASP B O 1
ATOM 3886 N N . ASP B 1 127 ? 11.195 -7.32 -15.148 1 98.12 127 ASP B N 1
ATOM 3887 C CA . ASP B 1 127 ? 12.508 -6.695 -15.242 1 98.12 127 ASP B CA 1
ATOM 3888 C C . ASP B 1 127 ? 13.344 -7.344 -16.344 1 98.12 127 ASP B C 1
ATOM 3890 O O . ASP B 1 127 ? 14.562 -7.172 -16.391 1 98.12 127 ASP B O 1
ATOM 3894 N N . VAL B 1 128 ? 12.727 -8.086 -17.219 1 97.31 128 VAL B N 1
ATOM 3895 C CA . VAL B 1 128 ? 13.422 -8.914 -18.203 1 97.31 128 VAL B CA 1
ATOM 3896 C C . VAL B 1 128 ? 14.273 -8.031 -19.109 1 97.31 128 VAL B C 1
ATOM 3898 O O . VAL B 1 128 ? 15.375 -8.414 -19.5 1 97.31 128 VAL B O 1
ATOM 3901 N N . ASP B 1 129 ? 13.844 -6.809 -19.375 1 96.12 129 ASP B N 1
ATOM 3902 C CA . ASP B 1 129 ? 14.531 -5.922 -20.312 1 96.12 129 ASP B CA 1
ATOM 3903 C C . ASP B 1 129 ? 15.367 -4.883 -19.562 1 96.12 129 ASP B C 1
ATOM 3905 O O . ASP B 1 129 ? 16.031 -4.047 -20.188 1 96.12 129 ASP B O 1
ATOM 3909 N N . ALA B 1 130 ? 15.305 -4.918 -18.281 1 96.69 130 ALA B N 1
ATOM 3910 C CA . ALA B 1 130 ? 16.062 -3.943 -17.5 1 96.69 130 ALA B CA 1
ATOM 3911 C C . ALA B 1 130 ? 17.562 -4.176 -17.641 1 96.69 130 ALA B C 1
ATOM 3913 O O . ALA B 1 130 ? 18.016 -5.32 -17.703 1 96.69 130 ALA B O 1
ATOM 3914 N N . ASP B 1 131 ? 18.344 -3.102 -17.641 1 96.69 131 ASP B N 1
ATOM 3915 C CA . ASP B 1 131 ? 19.797 -3.205 -17.609 1 96.69 131 ASP B CA 1
ATOM 3916 C C . ASP B 1 131 ? 20.266 -3.826 -16.297 1 96.69 131 ASP B C 1
ATOM 3918 O O . ASP B 1 131 ? 19.875 -3.379 -15.219 1 96.69 131 ASP B O 1
ATOM 3922 N N . THR B 1 132 ? 21.094 -4.809 -16.406 1 95.69 132 THR B N 1
ATOM 3923 C CA . THR B 1 132 ? 21.562 -5.539 -15.234 1 95.69 132 THR B CA 1
ATOM 3924 C C . THR B 1 132 ? 22.234 -4.598 -14.234 1 95.69 132 THR B C 1
ATOM 3926 O O . THR B 1 132 ? 22.156 -4.816 -13.023 1 95.69 132 THR B O 1
ATOM 3929 N N . ASP B 1 133 ? 22.781 -3.479 -14.727 1 95.06 133 ASP B N 1
ATOM 3930 C CA . ASP B 1 133 ? 23.484 -2.535 -13.867 1 95.06 133 ASP B CA 1
ATOM 3931 C C . ASP B 1 133 ? 22.516 -1.786 -12.961 1 95.06 133 ASP B C 1
ATOM 3933 O O . ASP B 1 133 ? 22.922 -1.199 -11.953 1 95.06 133 ASP B O 1
ATOM 3937 N N . THR B 1 134 ? 21.234 -1.826 -13.328 1 95.88 134 THR B N 1
ATOM 3938 C CA . THR B 1 134 ? 20.234 -1.119 -12.547 1 95.88 134 THR B CA 1
ATOM 3939 C C . THR B 1 134 ? 19.594 -2.049 -11.516 1 95.88 134 THR B C 1
ATOM 3941 O O . THR B 1 134 ? 18.781 -1.613 -10.695 1 95.88 134 THR B O 1
ATOM 3944 N N . LEU B 1 135 ? 19.984 -3.314 -11.492 1 97.94 135 LEU B N 1
ATOM 3945 C CA . LEU B 1 135 ? 19.422 -4.32 -10.602 1 97.94 135 LEU B CA 1
ATOM 3946 C C . LEU B 1 135 ? 20.422 -4.734 -9.539 1 97.94 135 LEU B C 1
ATOM 3948 O O . LEU B 1 135 ? 21.641 -4.684 -9.773 1 97.94 135 LEU B O 1
ATOM 3952 N N . ALA B 1 136 ? 19.969 -5.031 -8.328 1 97.75 136 ALA B N 1
ATOM 3953 C CA . ALA B 1 136 ? 20.812 -5.695 -7.348 1 97.75 136 ALA B CA 1
ATOM 3954 C C . ALA B 1 136 ? 21.203 -7.098 -7.809 1 97.75 136 ALA B C 1
ATOM 3956 O O . ALA B 1 136 ? 20.328 -7.953 -7.992 1 97.75 136 ALA B O 1
ATOM 3957 N N . THR B 1 137 ? 22.453 -7.422 -7.98 1 98.31 137 THR B N 1
ATOM 3958 C CA . THR B 1 137 ? 22.891 -8.68 -8.57 1 98.31 137 THR B CA 1
ATOM 3959 C C . THR B 1 137 ? 23.359 -9.656 -7.496 1 98.31 137 THR B C 1
ATOM 3961 O O . THR B 1 137 ? 24.016 -9.258 -6.531 1 98.31 137 THR B O 1
ATOM 3964 N N . TYR B 1 138 ? 22.984 -10.914 -7.598 1 98.31 138 TYR B N 1
ATOM 3965 C CA . TYR B 1 138 ? 23.359 -12 -6.703 1 98.31 138 TYR B CA 1
ATOM 3966 C C . TYR B 1 138 ? 23.953 -13.172 -7.48 1 98.31 138 TYR B C 1
ATOM 3968 O O . TYR B 1 138 ? 23.609 -13.375 -8.648 1 98.31 138 TYR B O 1
ATOM 3976 N N . THR B 1 139 ? 24.844 -13.969 -6.852 1 97.5 139 THR B N 1
ATOM 3977 C CA . THR B 1 139 ? 25.406 -15.141 -7.5 1 97.5 139 THR B CA 1
ATOM 3978 C C . THR B 1 139 ? 25.203 -16.391 -6.633 1 97.5 139 THR B C 1
ATOM 3980 O O . THR B 1 139 ? 25.422 -17.516 -7.09 1 97.5 139 THR B O 1
ATOM 3983 N N . ASP B 1 140 ? 24.797 -16.203 -5.41 1 98.06 140 ASP B N 1
ATOM 3984 C CA . ASP B 1 140 ? 24.516 -17.312 -4.496 1 98.06 140 ASP B CA 1
ATOM 3985 C C . ASP B 1 140 ? 23.016 -17.578 -4.406 1 98.06 140 ASP B C 1
ATOM 3987 O O . ASP B 1 140 ? 22.266 -16.75 -3.902 1 98.06 140 ASP B O 1
ATOM 3991 N N . PRO B 1 141 ? 22.656 -18.797 -4.793 1 98.31 141 PRO B N 1
ATOM 3992 C CA . PRO B 1 141 ? 21.234 -19.125 -4.742 1 98.31 141 PRO B CA 1
ATOM 3993 C C . PRO B 1 141 ? 20.625 -18.891 -3.357 1 98.31 141 PRO B C 1
ATOM 3995 O O . PRO B 1 141 ? 19.438 -18.594 -3.242 1 98.31 141 PRO B O 1
ATOM 3998 N N . ARG B 1 142 ? 21.359 -19 -2.258 1 97.56 142 ARG B N 1
ATOM 3999 C CA . ARG B 1 142 ? 20.844 -18.922 -0.893 1 97.56 142 ARG B CA 1
ATOM 4000 C C . ARG B 1 142 ? 20.312 -17.531 -0.588 1 97.56 142 ARG B C 1
ATOM 4002 O O . ARG B 1 142 ? 19.516 -17.359 0.329 1 97.56 142 ARG B O 1
ATOM 4009 N N . ASP B 1 143 ? 20.703 -16.547 -1.338 1 97.75 143 ASP B N 1
ATOM 4010 C CA . ASP B 1 143 ? 20.266 -15.164 -1.142 1 97.75 143 ASP B CA 1
ATOM 4011 C C . ASP B 1 143 ? 18.781 -15.008 -1.485 1 97.75 143 ASP B C 1
ATOM 4013 O O . ASP B 1 143 ? 18.125 -14.078 -1.019 1 97.75 143 ASP B O 1
ATOM 4017 N N . ALA B 1 144 ? 18.312 -15.953 -2.297 1 98.12 144 ALA B N 1
ATOM 4018 C CA . ALA B 1 144 ? 16.922 -15.891 -2.717 1 98.12 144 ALA B CA 1
ATOM 4019 C C . ALA B 1 144 ? 15.977 -16.094 -1.531 1 98.12 144 ALA B C 1
ATOM 4021 O O . ALA B 1 144 ? 14.875 -15.547 -1.503 1 98.12 144 ALA B O 1
ATOM 4022 N N . ARG B 1 145 ? 16.422 -16.844 -0.511 1 95.31 145 ARG B N 1
ATOM 4023 C CA . ARG B 1 145 ? 15.578 -17.188 0.63 1 95.31 145 ARG B CA 1
ATOM 4024 C C . ARG B 1 145 ? 15.094 -15.93 1.35 1 95.31 145 ARG B C 1
ATOM 4026 O O . ARG B 1 145 ? 13.906 -15.797 1.646 1 95.31 145 ARG B O 1
ATOM 4033 N N . GLU B 1 146 ? 16.031 -15.016 1.599 1 95.12 146 GLU B N 1
ATOM 4034 C CA . GLU B 1 146 ? 15.688 -13.781 2.297 1 95.12 146 GLU B CA 1
ATOM 4035 C C . GLU B 1 146 ? 15.008 -12.789 1.358 1 95.12 146 GLU B C 1
ATOM 4037 O O . GLU B 1 146 ? 14.07 -12.094 1.758 1 95.12 146 GLU B O 1
ATOM 4042 N N . LEU B 1 147 ? 15.375 -12.797 0.152 1 96.19 147 LEU B N 1
ATOM 4043 C CA . LEU B 1 147 ? 14.906 -11.836 -0.846 1 96.19 147 LEU B CA 1
ATOM 4044 C C . LEU B 1 147 ? 13.406 -11.969 -1.067 1 96.19 147 LEU B C 1
ATOM 4046 O O . LEU B 1 147 ? 12.703 -10.961 -1.212 1 96.19 147 LEU B O 1
ATOM 4050 N N . VAL B 1 148 ? 12.883 -13.18 -1.025 1 96.81 148 VAL B N 1
ATOM 4051 C CA . VAL B 1 148 ? 11.523 -13.406 -1.492 1 96.81 148 VAL B CA 1
ATOM 4052 C C . VAL B 1 148 ? 10.562 -13.398 -0.306 1 96.81 148 VAL B C 1
ATOM 4054 O O . VAL B 1 148 ? 9.359 -13.633 -0.468 1 96.81 148 VAL B O 1
ATOM 4057 N N . LYS B 1 149 ? 11.023 -13.07 0.875 1 95.69 149 LYS B N 1
ATOM 4058 C CA . LYS B 1 149 ? 10.188 -13.094 2.074 1 95.69 149 LYS B CA 1
ATOM 4059 C C . LYS B 1 149 ? 9.227 -11.914 2.092 1 95.69 149 LYS B C 1
ATOM 4061 O O . LYS B 1 149 ? 8.203 -11.953 2.783 1 95.69 149 LYS B O 1
ATOM 4066 N N . HIS B 1 150 ? 9.594 -10.805 1.402 1 95.44 150 HIS B N 1
ATOM 4067 C CA . HIS B 1 150 ? 8.781 -9.594 1.392 1 95.44 150 HIS B CA 1
ATOM 4068 C C . HIS B 1 150 ? 8.539 -9.102 -0.032 1 95.44 150 HIS B C 1
ATOM 4070 O O . HIS B 1 150 ? 9.344 -9.375 -0.93 1 95.44 150 HIS B O 1
ATOM 4076 N N . ASP B 1 151 ? 7.434 -8.453 -0.231 1 94.5 151 ASP B N 1
ATOM 4077 C CA . ASP B 1 151 ? 7.137 -7.883 -1.541 1 94.5 151 ASP B CA 1
ATOM 4078 C C . ASP B 1 151 ? 7.703 -6.473 -1.668 1 94.5 151 ASP B C 1
ATOM 4080 O O . ASP B 1 151 ? 8.508 -6.043 -0.836 1 94.5 151 ASP B O 1
ATOM 4084 N N . ASP B 1 152 ? 7.398 -5.773 -2.752 1 92.56 152 ASP B N 1
ATOM 4085 C CA . ASP B 1 152 ? 7.973 -4.465 -3.049 1 92.56 152 ASP B CA 1
ATOM 4086 C C . ASP B 1 152 ? 7.559 -3.434 -2.002 1 92.56 152 ASP B C 1
ATOM 4088 O O . ASP B 1 152 ? 8.258 -2.438 -1.794 1 92.56 152 ASP B O 1
ATOM 4092 N N . ASP B 1 153 ? 6.426 -3.627 -1.289 1 84.94 153 ASP B N 1
ATOM 4093 C CA . ASP B 1 153 ? 5.926 -2.707 -0.275 1 84.94 153 ASP B CA 1
ATOM 4094 C C . ASP B 1 153 ? 6.328 -3.16 1.127 1 84.94 153 ASP B C 1
ATOM 4096 O O . ASP B 1 153 ? 5.734 -2.73 2.117 1 84.94 153 ASP B O 1
ATOM 4100 N N . ASP B 1 154 ? 7.211 -4.148 1.241 1 87.81 154 ASP B N 1
ATOM 4101 C CA . ASP B 1 154 ? 7.766 -4.703 2.471 1 87.81 154 ASP B CA 1
ATOM 4102 C C . ASP B 1 154 ? 6.727 -5.535 3.219 1 87.81 154 ASP B C 1
ATOM 4104 O O . ASP B 1 154 ? 6.859 -5.766 4.422 1 87.81 154 ASP B O 1
ATOM 4108 N N . GLY B 1 155 ? 5.652 -5.879 2.58 1 89.5 155 GLY B N 1
ATOM 4109 C CA . GLY B 1 155 ? 4.695 -6.824 3.143 1 89.5 155 GLY B CA 1
ATOM 4110 C C . GLY B 1 155 ? 5.215 -8.25 3.174 1 89.5 155 GLY B C 1
ATOM 4111 O O . GLY B 1 155 ? 5.855 -8.703 2.225 1 89.5 155 GLY B O 1
ATOM 4112 N N . TYR B 1 156 ? 4.992 -8.875 4.211 1 92.69 156 TYR B N 1
ATOM 4113 C CA . TYR B 1 156 ? 5.395 -10.273 4.34 1 92.69 156 TYR B CA 1
ATOM 4114 C C . TYR B 1 156 ? 4.629 -11.156 3.363 1 92.69 156 TYR B C 1
ATOM 4116 O O . TYR B 1 156 ? 3.418 -10.984 3.186 1 92.69 156 TYR B O 1
ATOM 4124 N N . ARG B 1 157 ? 5.344 -12.102 2.746 1 94.94 157 ARG B N 1
ATOM 4125 C CA . ARG B 1 157 ? 4.758 -13.016 1.775 1 94.94 157 ARG B CA 1
ATOM 4126 C C . ARG B 1 157 ? 4.629 -14.422 2.359 1 94.94 157 ARG B C 1
ATOM 4128 O O . ARG B 1 157 ? 5.531 -15.25 2.207 1 94.94 157 ARG B O 1
ATOM 4135 N N . PRO B 1 158 ? 3.469 -14.75 2.871 1 92.62 158 PRO B N 1
ATOM 4136 C CA . PRO B 1 158 ? 3.318 -16.078 3.459 1 92.62 158 PRO B CA 1
ATOM 4137 C C . PRO B 1 158 ? 3.223 -17.188 2.406 1 92.62 158 PRO B C 1
ATOM 4139 O O . PRO B 1 158 ? 3.539 -18.344 2.689 1 92.62 158 PRO B O 1
ATOM 4142 N N . LEU B 1 159 ? 2.717 -16.891 1.251 1 95.44 159 LEU B N 1
ATOM 4143 C CA . LEU B 1 159 ? 2.617 -17.797 0.122 1 95.44 159 LEU B CA 1
ATOM 4144 C C . LEU B 1 159 ? 3.676 -17.484 -0.931 1 95.44 159 LEU B C 1
ATOM 4146 O O . LEU B 1 159 ? 3.598 -16.453 -1.605 1 95.44 159 LEU B O 1
ATOM 4150 N N . SER B 1 160 ? 4.59 -18.344 -1.118 1 96.25 160 SER B N 1
ATOM 4151 C CA . SER B 1 160 ? 5.703 -18.109 -2.029 1 96.25 160 SER B CA 1
ATOM 4152 C C . SER B 1 160 ? 5.219 -17.969 -3.471 1 96.25 160 SER B C 1
ATOM 4154 O O . SER B 1 160 ? 5.852 -17.297 -4.281 1 96.25 160 SER B O 1
ATOM 4156 N N . THR B 1 161 ? 4.105 -18.547 -3.766 1 97.56 161 THR B N 1
ATOM 4157 C CA . THR B 1 161 ? 3.633 -18.562 -5.145 1 97.56 161 THR B CA 1
ATOM 4158 C C . THR B 1 161 ? 2.531 -17.516 -5.344 1 97.56 161 THR B C 1
ATOM 4160 O O . THR B 1 161 ? 1.802 -17.562 -6.336 1 97.56 161 THR B O 1
ATOM 4163 N N . ALA B 1 162 ? 2.326 -16.641 -4.336 1 96.19 162 ALA B N 1
ATOM 4164 C CA . ALA B 1 162 ? 1.498 -15.469 -4.598 1 96.19 162 ALA B CA 1
ATOM 4165 C C . ALA B 1 162 ? 2.131 -14.578 -5.664 1 96.19 162 ALA B C 1
ATOM 4167 O O . ALA B 1 162 ? 3.357 -14.5 -5.766 1 96.19 162 ALA B O 1
ATOM 4168 N N . PRO B 1 163 ? 1.35 -13.961 -6.484 1 96.62 163 PRO B N 1
ATOM 4169 C CA . PRO B 1 163 ? 1.896 -13.086 -7.527 1 96.62 163 PRO B CA 1
ATOM 4170 C C . PRO B 1 163 ? 2.354 -11.734 -6.98 1 96.62 163 PRO B C 1
ATOM 4172 O O . PRO B 1 163 ? 1.838 -10.695 -7.391 1 96.62 163 PRO B O 1
ATOM 4175 N N . SER B 1 164 ? 3.283 -11.75 -6.055 1 95.94 164 SER B N 1
ATOM 4176 C CA . SER B 1 164 ? 3.775 -10.547 -5.391 1 95.94 164 SER B CA 1
ATOM 4177 C C . SER B 1 164 ? 5.289 -10.594 -5.223 1 95.94 164 SER B C 1
ATOM 4179 O O . SER B 1 164 ? 5.832 -10.016 -4.277 1 95.94 164 SER B O 1
ATOM 4181 N N . LEU B 1 165 ? 5.945 -11.344 -6.105 1 97.94 165 LEU B N 1
ATOM 4182 C CA . LEU B 1 165 ? 7.402 -11.422 -6.062 1 97.94 165 LEU B CA 1
ATOM 4183 C C . LEU B 1 165 ? 8.023 -10.039 -6.195 1 97.94 165 LEU B C 1
ATOM 4185 O O . LEU B 1 165 ? 7.605 -9.242 -7.047 1 97.94 165 LEU B O 1
ATOM 4189 N N . PRO B 1 166 ? 8.992 -9.719 -5.312 1 97.81 166 PRO B N 1
ATOM 4190 C CA . PRO B 1 166 ? 9.594 -8.383 -5.398 1 97.81 166 PRO B CA 1
ATOM 4191 C C . PRO B 1 166 ? 10.422 -8.195 -6.672 1 97.81 166 PRO B C 1
ATOM 4193 O O . PRO B 1 166 ? 10.891 -9.164 -7.262 1 97.81 166 PRO B O 1
ATOM 4196 N N . HIS B 1 167 ? 10.578 -6.953 -7.148 1 97.81 167 HIS B N 1
ATOM 4197 C CA . HIS B 1 167 ? 11.312 -6.578 -8.352 1 97.81 167 HIS B CA 1
ATOM 4198 C C . HIS B 1 167 ? 12.711 -6.09 -8.008 1 97.81 167 HIS B C 1
ATOM 4200 O O . HIS B 1 167 ? 13.102 -6.07 -6.84 1 97.81 167 HIS B O 1
ATOM 4206 N N . GLY B 1 168 ? 13.523 -5.824 -8.977 1 97.75 168 GLY B N 1
ATOM 4207 C CA . GLY B 1 168 ? 14.75 -5.059 -8.805 1 97.75 168 GLY B CA 1
ATOM 4208 C C . GLY B 1 168 ? 15.961 -5.926 -8.523 1 97.75 168 GLY B C 1
ATOM 4209 O O . GLY B 1 168 ? 16.953 -5.453 -7.961 1 97.75 168 GLY B O 1
ATOM 4210 N N . TRP B 1 169 ? 15.93 -7.168 -8.844 1 98.56 169 TRP B N 1
ATOM 4211 C CA . TRP B 1 169 ? 17.062 -8.055 -8.57 1 98.56 169 TRP B CA 1
ATOM 4212 C C . TRP B 1 169 ? 17.344 -8.961 -9.766 1 98.56 169 TRP B C 1
ATOM 4214 O O . TRP B 1 169 ? 16.5 -9.094 -10.656 1 98.56 169 TRP B O 1
ATOM 4224 N N . ALA B 1 170 ? 18.547 -9.5 -9.812 1 98.69 170 ALA B N 1
ATOM 4225 C CA . ALA B 1 170 ? 18.922 -10.516 -10.797 1 98.69 170 ALA B CA 1
ATOM 4226 C C . ALA B 1 170 ? 19.953 -11.484 -10.211 1 98.69 170 ALA B C 1
ATOM 4228 O O . ALA B 1 170 ? 20.906 -11.07 -9.547 1 98.69 170 ALA B O 1
ATOM 4229 N N . PHE B 1 171 ? 19.734 -12.734 -10.289 1 98.81 171 PHE B N 1
ATOM 4230 C CA . PHE B 1 171 ? 20.75 -13.75 -10.094 1 98.81 171 PHE B CA 1
ATOM 4231 C C . PHE B 1 171 ? 21.484 -14.039 -11.398 1 98.81 171 PHE B C 1
ATOM 4233 O O . PHE B 1 171 ? 20.859 -14.398 -12.398 1 98.81 171 PHE B O 1
ATOM 4240 N N . THR B 1 172 ? 22.766 -13.867 -11.383 1 98.19 172 THR B N 1
ATOM 4241 C CA . THR B 1 172 ? 23.547 -13.961 -12.617 1 98.19 172 THR B CA 1
ATOM 4242 C C . THR B 1 172 ? 24.641 -15.016 -12.492 1 98.19 172 THR B C 1
ATOM 4244 O O . THR B 1 172 ? 24.953 -15.453 -11.383 1 98.19 172 THR B O 1
ATOM 4247 N N . ASP B 1 173 ? 25.062 -15.492 -13.656 1 97 173 ASP B N 1
ATOM 4248 C CA . ASP B 1 173 ? 26.219 -16.375 -13.773 1 97 173 ASP B CA 1
ATOM 4249 C C . ASP B 1 173 ? 26 -17.688 -13.023 1 97 173 ASP B C 1
ATOM 4251 O O . ASP B 1 173 ? 26.891 -18.188 -12.352 1 97 173 ASP B O 1
ATOM 4255 N N . LEU B 1 174 ? 24.781 -18.203 -13.133 1 98.38 174 LEU B N 1
ATOM 4256 C CA . LEU B 1 174 ? 24.453 -19.453 -12.469 1 98.38 174 LEU B CA 1
ATOM 4257 C C . LEU B 1 174 ? 24.75 -20.641 -13.383 1 98.38 174 LEU B C 1
ATOM 4259 O O . LEU B 1 174 ? 24.531 -20.562 -14.594 1 98.38 174 LEU B O 1
ATOM 4263 N N . ASP B 1 175 ? 25.234 -21.688 -12.82 1 97.56 175 ASP B N 1
ATOM 4264 C CA . ASP B 1 175 ? 25.219 -22.953 -13.562 1 97.56 175 ASP B CA 1
ATOM 4265 C C . ASP B 1 175 ? 23.875 -23.672 -13.398 1 97.56 175 ASP B C 1
ATOM 4267 O O . ASP B 1 175 ? 22.984 -23.172 -12.727 1 97.56 175 ASP B O 1
ATOM 4271 N N . GLY B 1 176 ? 23.719 -24.812 -14 1 97.44 176 GLY B N 1
ATOM 4272 C CA . GLY B 1 176 ? 22.438 -25.516 -14 1 97.44 176 GLY B CA 1
ATOM 4273 C C . GLY B 1 176 ? 21.953 -25.859 -12.609 1 97.44 176 GLY B C 1
ATOM 4274 O O . GLY B 1 176 ? 20.781 -25.625 -12.297 1 97.44 176 GLY B O 1
ATOM 4275 N N . GLY B 1 177 ? 22.781 -26.406 -11.82 1 97.56 177 GLY B N 1
ATOM 4276 C CA . GLY B 1 177 ? 22.406 -26.75 -10.453 1 97.56 177 GLY B CA 1
ATOM 4277 C C . GLY B 1 177 ? 21.984 -25.547 -9.633 1 97.56 177 GLY B C 1
ATOM 4278 O O . GLY B 1 177 ? 20.953 -25.578 -8.961 1 97.56 177 GLY B O 1
ATOM 4279 N N . ALA B 1 178 ? 22.781 -24.5 -9.703 1 98.25 178 ALA B N 1
ATOM 4280 C CA . ALA B 1 178 ? 22.5 -23.281 -8.953 1 98.25 178 ALA B CA 1
ATOM 4281 C C . ALA B 1 178 ? 21.188 -22.641 -9.406 1 98.25 178 ALA B C 1
ATOM 4283 O O . ALA B 1 178 ? 20.453 -22.062 -8.602 1 98.25 178 ALA B O 1
ATOM 4284 N N . LEU B 1 179 ? 20.922 -22.734 -10.695 1 98.69 179 LEU B N 1
ATOM 4285 C CA . LEU B 1 179 ? 19.672 -22.188 -11.211 1 98.69 179 LEU B CA 1
ATOM 4286 C C . LEU B 1 179 ? 18.469 -22.906 -10.586 1 98.69 179 LEU B C 1
ATOM 4288 O O . LEU B 1 179 ? 17.547 -22.25 -10.086 1 98.69 179 LEU B O 1
ATOM 4292 N N . VAL B 1 180 ? 18.516 -24.188 -10.594 1 98.69 180 VAL B N 1
ATOM 4293 C CA . VAL B 1 180 ? 17.391 -24.969 -10.086 1 98.69 180 VAL B CA 1
ATOM 4294 C C . VAL B 1 180 ? 17.234 -24.734 -8.586 1 98.69 180 VAL B C 1
ATOM 4296 O O . VAL B 1 180 ? 16.109 -24.625 -8.078 1 98.69 180 VAL B O 1
ATOM 4299 N N . ASP B 1 181 ? 18.391 -24.594 -7.891 1 98.44 181 ASP B N 1
ATOM 4300 C CA . ASP B 1 181 ? 18.344 -24.25 -6.473 1 98.44 181 ASP B CA 1
ATOM 4301 C C . ASP B 1 181 ? 17.656 -22.906 -6.25 1 98.44 181 ASP B C 1
ATOM 4303 O O . ASP B 1 181 ? 16.828 -22.766 -5.352 1 98.44 181 ASP B O 1
ATOM 4307 N N . THR B 1 182 ? 18.047 -21.938 -7.066 1 98.81 182 THR B N 1
ATOM 4308 C CA . THR B 1 182 ? 17.453 -20.609 -6.961 1 98.81 182 THR B CA 1
ATOM 4309 C C . THR B 1 182 ? 15.945 -20.656 -7.141 1 98.81 182 THR B C 1
ATOM 4311 O O . THR B 1 182 ? 15.195 -20.094 -6.344 1 98.81 182 THR B O 1
ATOM 4314 N N . ILE B 1 183 ? 15.492 -21.406 -8.148 1 98.69 183 ILE B N 1
ATOM 4315 C CA . ILE B 1 183 ? 14.062 -21.547 -8.414 1 98.69 183 ILE B CA 1
ATOM 4316 C C . ILE B 1 183 ? 13.375 -22.203 -7.223 1 98.69 183 ILE B C 1
ATOM 4318 O O . ILE B 1 183 ? 12.289 -21.797 -6.812 1 98.69 183 ILE B O 1
ATOM 4322 N N . ASP B 1 184 ? 14.039 -23.141 -6.641 1 98.38 184 ASP B N 1
ATOM 4323 C CA . ASP B 1 184 ? 13.453 -23.875 -5.516 1 98.38 184 ASP B CA 1
ATOM 4324 C C . ASP B 1 184 ? 13.344 -22.969 -4.285 1 98.38 184 ASP B C 1
ATOM 4326 O O . ASP B 1 184 ? 12.414 -23.125 -3.482 1 98.38 184 ASP B O 1
ATOM 4330 N N . TYR B 1 185 ? 14.305 -22.109 -4.113 1 98.25 185 TYR B N 1
ATOM 4331 C CA . TYR B 1 185 ? 14.211 -21.156 -3.004 1 98.25 185 TYR B CA 1
ATOM 4332 C C . TYR B 1 185 ? 13.078 -20.172 -3.219 1 98.25 185 TYR B C 1
ATOM 4334 O O . TYR B 1 185 ? 12.414 -19.766 -2.264 1 98.25 185 TYR B O 1
ATOM 4342 N N . VAL B 1 186 ? 12.75 -19.797 -4.496 1 98.56 186 VAL B N 1
ATOM 4343 C CA . VAL B 1 186 ? 11.703 -18.828 -4.824 1 98.56 186 VAL B CA 1
ATOM 4344 C C . VAL B 1 186 ? 10.344 -19.531 -4.816 1 98.56 186 VAL B C 1
ATOM 4346 O O . VAL B 1 186 ? 9.391 -19.031 -4.203 1 98.56 186 VAL B O 1
ATOM 4349 N N . TYR B 1 187 ? 10.305 -20.703 -5.512 1 98.38 187 TYR B N 1
ATOM 4350 C CA . TYR B 1 187 ? 9.102 -21.516 -5.621 1 98.38 187 TYR B CA 1
ATOM 4351 C C . TYR B 1 187 ? 9.375 -22.953 -5.223 1 98.38 187 TYR B C 1
ATOM 4353 O O . TYR B 1 187 ? 9.555 -23.812 -6.086 1 98.38 187 TYR B O 1
ATOM 4361 N N . PRO B 1 188 ? 9.273 -23.25 -3.982 1 97.5 188 PRO B N 1
ATOM 4362 C CA . PRO B 1 188 ? 9.641 -24.594 -3.51 1 97.5 188 PRO B CA 1
ATOM 4363 C C . PRO B 1 188 ? 8.82 -25.703 -4.168 1 97.5 188 PRO B C 1
ATOM 4365 O O . PRO B 1 188 ? 7.598 -25.578 -4.281 1 97.5 188 PRO B O 1
ATOM 4368 N N . ALA B 1 189 ? 9.531 -26.703 -4.672 1 97.44 189 ALA B N 1
ATOM 4369 C CA . ALA B 1 189 ? 8.992 -27.969 -5.125 1 97.44 189 ALA B CA 1
ATOM 4370 C C . ALA B 1 189 ? 8.281 -27.828 -6.469 1 97.44 189 ALA B C 1
ATOM 4372 O O . ALA B 1 189 ? 7.672 -28.766 -6.969 1 97.44 189 ALA B O 1
ATOM 4373 N N . THR B 1 190 ? 8.273 -26.656 -7.07 1 98.44 190 THR B N 1
ATOM 4374 C CA . THR B 1 190 ? 7.523 -26.453 -8.305 1 98.44 190 THR B CA 1
ATOM 4375 C C . THR B 1 190 ? 8.148 -27.25 -9.453 1 98.44 190 THR B C 1
ATOM 4377 O O . THR B 1 190 ? 7.434 -27.859 -10.258 1 98.44 190 THR B O 1
ATOM 4380 N N . VAL B 1 191 ? 9.461 -27.266 -9.523 1 98.56 191 VAL B N 1
ATOM 4381 C CA . VAL B 1 191 ? 10.141 -28 -10.594 1 98.56 191 VAL B CA 1
ATOM 4382 C C . VAL B 1 191 ? 9.883 -29.5 -10.438 1 98.56 191 VAL B C 1
ATOM 4384 O O . VAL B 1 191 ? 9.57 -30.188 -11.406 1 98.56 191 VAL B O 1
ATOM 4387 N N . ALA B 1 192 ? 10.047 -29.984 -9.234 1 98.31 192 ALA B N 1
ATOM 4388 C CA . ALA B 1 192 ? 9.82 -31.391 -8.961 1 98.31 192 ALA B CA 1
ATOM 4389 C C . ALA B 1 192 ? 8.398 -31.797 -9.344 1 98.31 192 ALA B C 1
ATOM 4391 O O . ALA B 1 192 ? 8.195 -32.812 -10.016 1 98.31 192 ALA B O 1
ATOM 4392 N N . ASN B 1 193 ? 7.434 -31.047 -8.922 1 98.44 193 ASN B N 1
ATOM 4393 C CA . ASN B 1 193 ? 6.039 -31.359 -9.195 1 98.44 193 ASN B CA 1
ATOM 4394 C C . ASN B 1 193 ? 5.719 -31.25 -10.68 1 98.44 193 ASN B C 1
ATOM 4396 O O . ASN B 1 193 ? 4.945 -32.062 -11.211 1 98.44 193 ASN B O 1
ATOM 4400 N N . TRP B 1 194 ? 6.227 -30.281 -11.32 1 98.38 194 TRP B N 1
ATOM 4401 C CA . TRP B 1 194 ? 6.086 -30.156 -12.773 1 98.38 194 TRP B CA 1
ATOM 4402 C C . TRP B 1 194 ? 6.617 -31.391 -13.484 1 98.38 194 TRP B C 1
ATOM 4404 O O . TRP B 1 194 ? 5.973 -31.922 -14.391 1 98.38 194 TRP B O 1
ATOM 4414 N N . HIS B 1 195 ? 7.797 -31.828 -13.086 1 98.38 195 HIS B N 1
ATOM 4415 C CA . HIS B 1 195 ? 8.398 -33.031 -13.68 1 98.38 195 HIS B CA 1
ATOM 4416 C C . HIS B 1 195 ? 7.523 -34.25 -13.453 1 98.38 195 HIS B C 1
ATOM 4418 O O . HIS B 1 195 ? 7.293 -35.031 -14.375 1 98.38 195 HIS B O 1
ATOM 4424 N N . ARG B 1 196 ? 7.035 -34.438 -12.211 1 98 196 ARG B N 1
ATOM 4425 C CA . ARG B 1 196 ? 6.156 -35.562 -11.906 1 98 196 ARG B CA 1
ATOM 4426 C C . ARG B 1 196 ? 4.918 -35.531 -12.797 1 98 196 ARG B C 1
ATOM 4428 O O . ARG B 1 196 ? 4.469 -36.594 -13.258 1 98 196 ARG B O 1
ATOM 4435 N N . GLU B 1 197 ? 4.352 -34.406 -12.953 1 97.88 197 GLU B N 1
ATOM 4436 C CA . GLU B 1 197 ? 3.189 -34.281 -13.828 1 97.88 197 GLU B CA 1
ATOM 4437 C C . GLU B 1 197 ? 3.516 -34.719 -15.25 1 97.88 197 GLU B C 1
ATOM 4439 O O . GLU B 1 197 ? 2.758 -35.469 -15.859 1 97.88 197 GLU B O 1
ATOM 4444 N N . ARG B 1 198 ? 4.574 -34.25 -15.805 1 95.69 198 ARG B N 1
ATOM 4445 C CA . ARG B 1 198 ? 5.008 -34.594 -17.156 1 95.69 198 ARG B CA 1
ATOM 4446 C C . ARG B 1 198 ? 5.203 -36.094 -17.312 1 95.69 198 ARG B C 1
ATOM 4448 O O . ARG B 1 198 ? 4.949 -36.656 -18.375 1 95.69 198 ARG B O 1
ATOM 4455 N N . GLU B 1 199 ? 5.691 -36.688 -16.25 1 96.75 199 GLU B N 1
ATOM 4456 C CA . GLU B 1 199 ? 5.934 -38.125 -16.266 1 96.75 199 GLU B CA 1
ATOM 4457 C C . GLU B 1 199 ? 4.652 -38.906 -15.992 1 96.75 199 GLU B C 1
ATOM 4459 O O . GLU B 1 199 ? 4.66 -40.125 -15.969 1 96.75 199 GLU B O 1
ATOM 4464 N N . GLY B 1 200 ? 3.555 -38.25 -15.672 1 96.69 200 GLY B N 1
ATOM 4465 C CA . GLY B 1 200 ? 2.293 -38.906 -15.367 1 96.69 200 GLY B CA 1
ATOM 4466 C C . GLY B 1 200 ? 2.25 -39.5 -13.969 1 96.69 200 GLY B C 1
ATOM 4467 O O . GLY B 1 200 ? 1.49 -40.438 -13.711 1 96.69 200 GLY B O 1
ATOM 4468 N N . SER B 1 201 ? 3.107 -38.938 -13.094 1 97 201 SER B N 1
ATOM 4469 C CA . SER B 1 201 ? 3.219 -39.531 -11.766 1 97 201 SER B CA 1
ATOM 4470 C C . SER B 1 201 ? 2.904 -38.5 -10.672 1 97 201 SER B C 1
ATOM 4472 O O . SER B 1 201 ? 3.285 -38.688 -9.516 1 97 201 SER B O 1
ATOM 4474 N N . LEU B 1 202 ? 2.299 -37.438 -11.039 1 97.62 202 LEU B N 1
ATOM 4475 C CA . LEU B 1 202 ? 1.956 -36.438 -10.031 1 97.62 202 LEU B CA 1
ATOM 4476 C C . LEU B 1 202 ? 0.989 -37 -9.008 1 97.62 202 LEU B C 1
ATOM 4478 O O . LEU B 1 202 ? -0.075 -37.5 -9.359 1 97.62 202 LEU B O 1
ATOM 4482 N N . ASP B 1 203 ? 1.355 -37.031 -7.738 1 97 203 ASP B N 1
ATOM 4483 C CA . ASP B 1 203 ? 0.497 -37.5 -6.648 1 97 203 ASP B CA 1
ATOM 4484 C C . ASP B 1 203 ? -0.377 -36.344 -6.129 1 97 203 ASP B C 1
ATOM 4486 O O . ASP B 1 203 ? 0.116 -35.438 -5.469 1 97 203 ASP B O 1
ATOM 4490 N N . VAL B 1 204 ? -1.61 -36.438 -6.414 1 97.94 204 VAL B N 1
ATOM 4491 C CA . VAL B 1 204 ? -2.547 -35.375 -6.027 1 97.94 204 VAL B CA 1
ATOM 4492 C C . VAL B 1 204 ? -3.277 -35.781 -4.75 1 97.94 204 VAL B C 1
ATOM 4494 O O . VAL B 1 204 ? -3.832 -36.875 -4.664 1 97.94 204 VAL B O 1
ATOM 4497 N N . ASP B 1 205 ? -3.219 -34.969 -3.662 1 98.06 205 ASP B N 1
ATOM 4498 C CA . ASP B 1 205 ? -4.027 -35.094 -2.455 1 98.06 205 ASP B CA 1
ATOM 4499 C C . ASP B 1 205 ? -5.234 -34.156 -2.498 1 98.06 205 ASP B C 1
ATOM 4501 O O . ASP B 1 205 ? -5.082 -32.938 -2.406 1 98.06 205 ASP B O 1
ATOM 4505 N N . HIS B 1 206 ? -6.41 -34.812 -2.637 1 98.38 206 HIS B N 1
ATOM 4506 C CA . HIS B 1 206 ? -7.633 -34 -2.725 1 98.38 206 HIS B CA 1
ATOM 4507 C C . HIS B 1 206 ? -8.055 -33.5 -1.353 1 98.38 206 HIS B C 1
ATOM 4509 O O . HIS B 1 206 ? -7.473 -33.875 -0.334 1 98.38 206 HIS B O 1
ATOM 4515 N N . TRP B 1 207 ? -9.023 -32.562 -1.334 1 98.44 207 TRP B N 1
ATOM 4516 C CA . TRP B 1 207 ? -9.438 -31.859 -0.116 1 98.44 207 TRP B CA 1
ATOM 4517 C C . TRP B 1 207 ? -9.875 -32.875 0.949 1 98.44 207 TRP B C 1
ATOM 4519 O O . TRP B 1 207 ? -9.484 -32.75 2.113 1 98.44 207 TRP B O 1
ATOM 4529 N N . ALA B 1 208 ? -10.703 -33.844 0.549 1 97.75 208 ALA B N 1
ATOM 4530 C CA . ALA B 1 208 ? -11.242 -34.781 1.506 1 97.75 208 ALA B CA 1
ATOM 4531 C C . ALA B 1 208 ? -10.133 -35.469 2.309 1 97.75 208 ALA B C 1
ATOM 4533 O O . ALA B 1 208 ? -10.219 -35.562 3.533 1 97.75 208 ALA B O 1
ATOM 4534 N N . ASP B 1 209 ? -9.078 -35.906 1.637 1 97.12 209 ASP B N 1
ATOM 4535 C CA . ASP B 1 209 ? -7.949 -36.562 2.283 1 97.12 209 ASP B CA 1
ATOM 4536 C C . ASP B 1 209 ? -7.203 -35.594 3.203 1 97.12 209 ASP B C 1
ATOM 4538 O O . ASP B 1 209 ? -6.867 -35.938 4.336 1 97.12 209 ASP B O 1
ATOM 4542 N N . VAL B 1 210 ? -6.918 -34.375 2.672 1 97.62 210 VAL B N 1
ATOM 4543 C CA . VAL B 1 210 ? -6.16 -33.375 3.422 1 97.62 210 VAL B CA 1
ATOM 4544 C C . VAL B 1 210 ? -6.945 -32.969 4.66 1 97.62 210 VAL B C 1
ATOM 4546 O O . VAL B 1 210 ? -6.387 -32.844 5.754 1 97.62 210 VAL B O 1
ATOM 4549 N N . ALA B 1 211 ? -8.258 -32.688 4.492 1 97.75 211 ALA B N 1
ATOM 4550 C CA . ALA B 1 211 ? -9.117 -32.281 5.598 1 97.75 211 ALA B CA 1
ATOM 4551 C C . ALA B 1 211 ? -9.188 -33.344 6.684 1 97.75 211 ALA B C 1
ATOM 4553 O O . ALA B 1 211 ? -9.109 -33.031 7.875 1 97.75 211 ALA B O 1
ATOM 4554 N N . ASP B 1 212 ? -9.266 -34.594 6.312 1 95.56 212 ASP B N 1
ATOM 4555 C CA . ASP B 1 212 ? -9.422 -35.688 7.242 1 95.56 212 ASP B CA 1
ATOM 4556 C C . ASP B 1 212 ? -8.172 -35.875 8.109 1 95.56 212 ASP B C 1
ATOM 4558 O O . ASP B 1 212 ? -8.258 -36.344 9.242 1 95.56 212 ASP B O 1
ATOM 4562 N N . ARG B 1 213 ? -7.074 -35.438 7.617 1 95.62 213 ARG B N 1
ATOM 4563 C CA . ARG B 1 213 ? -5.816 -35.656 8.328 1 95.62 213 ARG B CA 1
ATOM 4564 C C . ARG B 1 213 ? -5.566 -34.531 9.328 1 95.62 213 ARG B C 1
ATOM 4566 O O . ARG B 1 213 ? -4.652 -34.594 10.148 1 95.62 213 ARG B O 1
ATOM 4573 N N . GLN B 1 214 ? -6.359 -33.469 9.125 1 94.94 214 GLN B N 1
ATOM 4574 C CA . GLN B 1 214 ? -6.137 -32.344 10.023 1 94.94 214 GLN B CA 1
ATOM 4575 C C . GLN B 1 214 ? -6.527 -32.688 11.453 1 94.94 214 GLN B C 1
ATOM 4577 O O . GLN B 1 214 ? -7.461 -33.469 11.672 1 94.94 214 GLN B O 1
ATOM 4582 N N . THR B 1 215 ? -5.82 -32.25 12.5 1 93.94 215 THR B N 1
ATOM 4583 C CA . THR B 1 215 ? -6.078 -32.469 13.922 1 93.94 215 THR B CA 1
ATOM 4584 C C . THR B 1 215 ? -6.066 -31.172 14.695 1 93.94 215 THR B C 1
ATOM 4586 O O . THR B 1 215 ? -5.801 -30.109 14.125 1 93.94 215 THR B O 1
ATOM 4589 N N . GLY B 1 216 ? -6.406 -31.234 15.992 1 94.56 216 GLY B N 1
ATOM 4590 C CA . GLY B 1 216 ? -6.398 -30.047 16.828 1 94.56 216 GLY B CA 1
ATOM 4591 C C . GLY B 1 216 ? -7.391 -28.984 16.359 1 94.56 216 GLY B C 1
ATOM 4592 O O . GLY B 1 216 ? -8.555 -29.297 16.109 1 94.56 216 GLY B O 1
ATOM 4593 N N . ILE B 1 217 ? -6.891 -27.688 16.266 1 91.69 217 ILE B N 1
ATOM 4594 C CA . ILE B 1 217 ? -7.762 -26.562 15.938 1 91.69 217 ILE B CA 1
ATOM 4595 C C . ILE B 1 217 ? -8.156 -26.625 14.461 1 91.69 217 ILE B C 1
ATOM 4597 O O . ILE B 1 217 ? -9.141 -26.016 14.055 1 91.69 217 ILE B O 1
ATOM 4601 N N . TYR B 1 218 ? -7.453 -27.375 13.633 1 94.19 218 TYR B N 1
ATOM 4602 C CA . TYR B 1 218 ? -7.734 -27.484 12.211 1 94.19 218 TYR B CA 1
ATOM 4603 C C . TYR B 1 218 ? -8.664 -28.656 11.922 1 94.19 218 TYR B C 1
ATOM 4605 O O . TYR B 1 218 ? -9.148 -28.812 10.797 1 94.19 218 TYR B O 1
ATOM 4613 N N . GLY B 1 219 ? -8.961 -29.422 12.914 1 96.12 219 GLY B N 1
ATOM 4614 C CA . GLY B 1 219 ? -9.82 -30.578 12.727 1 96.12 219 GLY B CA 1
ATOM 4615 C C . GLY B 1 219 ? -11.188 -30.234 12.188 1 96.12 219 GLY B C 1
ATOM 4616 O O . GLY B 1 219 ? -11.805 -31.031 11.484 1 96.12 219 GLY B O 1
ATOM 4617 N N . ILE B 1 220 ? -11.609 -29.047 12.414 1 96.44 220 ILE B N 1
ATOM 4618 C CA . ILE B 1 220 ? -12.969 -28.625 12.086 1 96.44 220 ILE B CA 1
ATOM 4619 C C . ILE B 1 220 ? -13.117 -28.469 10.578 1 96.44 220 ILE B C 1
ATOM 4621 O O . ILE B 1 220 ? -14.227 -28.391 10.055 1 96.44 220 ILE B O 1
ATOM 4625 N N . VAL B 1 221 ? -12.047 -28.422 9.758 1 97.19 221 VAL B N 1
ATOM 4626 C CA . VAL B 1 221 ? -12.109 -28.078 8.344 1 97.19 221 VAL B CA 1
ATOM 4627 C C . VAL B 1 221 ? -12.828 -29.172 7.574 1 97.19 221 VAL B C 1
ATOM 4629 O O . VAL B 1 221 ? -13.312 -28.953 6.465 1 97.19 221 VAL B O 1
ATOM 4632 N N . SER B 1 222 ? -12.875 -30.359 8.148 1 96.19 222 SER B N 1
ATOM 4633 C CA . SER B 1 222 ? -13.586 -31.453 7.496 1 96.19 222 SER B CA 1
ATOM 4634 C C . SER B 1 222 ? -15.078 -31.188 7.414 1 96.19 222 SER B C 1
ATOM 4636 O O . SER B 1 222 ? -15.797 -31.828 6.652 1 96.19 222 SER B O 1
ATOM 4638 N N . ASP B 1 223 ? -15.562 -30.234 8.156 1 95.75 223 ASP B N 1
ATOM 4639 C CA . ASP B 1 223 ? -16.969 -29.891 8.188 1 95.75 223 ASP B CA 1
ATOM 4640 C C . ASP B 1 223 ? -17.328 -28.891 7.082 1 95.75 223 ASP B C 1
ATOM 4642 O O . ASP B 1 223 ? -18.484 -28.547 6.891 1 95.75 223 ASP B O 1
ATOM 4646 N N . LEU B 1 224 ? -16.328 -28.406 6.375 1 96.25 224 LEU B N 1
ATOM 4647 C CA . LEU B 1 224 ? -16.609 -27.469 5.289 1 96.25 224 LEU B CA 1
ATOM 4648 C C . LEU B 1 224 ? -17.422 -28.125 4.191 1 96.25 224 LEU B C 1
ATOM 4650 O O . LEU B 1 224 ? -17 -29.125 3.594 1 96.25 224 LEU B O 1
ATOM 4654 N N . ASP B 1 225 ? -18.578 -27.641 3.918 1 93.81 225 ASP B N 1
ATOM 4655 C CA . ASP B 1 225 ? -19.469 -28.312 2.967 1 93.81 225 ASP B CA 1
ATOM 4656 C C . ASP B 1 225 ? -19.047 -28.016 1.528 1 93.81 225 ASP B C 1
ATOM 4658 O O . ASP B 1 225 ? -18.109 -27.25 1.294 1 93.81 225 ASP B O 1
ATOM 4662 N N . GLU B 1 226 ? -19.719 -28.578 0.618 1 94.69 226 GLU B N 1
ATOM 4663 C CA . GLU B 1 226 ? -19.328 -28.594 -0.786 1 94.69 226 GLU B CA 1
ATOM 4664 C C . GLU B 1 226 ? -19.344 -27.172 -1.369 1 94.69 226 GLU B C 1
ATOM 4666 O O . GLU B 1 226 ? -18.375 -26.75 -2.004 1 94.69 226 GLU B O 1
ATOM 4671 N N . ASP B 1 227 ? -20.422 -26.453 -1.169 1 95.69 227 ASP B N 1
ATOM 4672 C CA . ASP B 1 227 ? -20.531 -25.109 -1.705 1 95.69 227 ASP B CA 1
ATOM 4673 C C . ASP B 1 227 ? -19.453 -24.203 -1.12 1 95.69 227 ASP B C 1
ATOM 4675 O O . ASP B 1 227 ? -18.781 -23.469 -1.854 1 95.69 227 ASP B O 1
ATOM 4679 N N . ALA B 1 228 ? -19.281 -24.297 0.195 1 96.81 228 ALA B N 1
ATOM 4680 C CA . ALA B 1 228 ? -18.281 -23.469 0.878 1 96.81 228 ALA B CA 1
ATOM 4681 C C . ALA B 1 228 ? -16.875 -23.781 0.384 1 96.81 228 ALA B C 1
ATOM 4683 O O . ALA B 1 228 ? -16.031 -22.891 0.299 1 96.81 228 ALA B O 1
ATOM 4684 N N . LEU B 1 229 ? -16.641 -25.031 0.105 1 97.94 229 LEU B N 1
ATOM 4685 C CA . LEU B 1 229 ? -15.344 -25.422 -0.435 1 97.94 229 LEU B CA 1
ATOM 4686 C C . LEU B 1 229 ? -15.094 -24.75 -1.781 1 97.94 229 LEU B C 1
ATOM 4688 O O . LEU B 1 229 ? -13.984 -24.281 -2.053 1 97.94 229 LEU B O 1
ATOM 4692 N N . GLU B 1 230 ? -16.078 -24.703 -2.604 1 97.56 230 GLU B N 1
ATOM 4693 C CA . GLU B 1 230 ? -15.938 -24.047 -3.902 1 97.56 230 GLU B CA 1
ATOM 4694 C C . GLU B 1 230 ? -15.68 -22.547 -3.742 1 97.56 230 GLU B C 1
ATOM 4696 O O . GLU B 1 230 ? -14.82 -21.984 -4.422 1 97.56 230 GLU B O 1
ATOM 4701 N N . TRP B 1 231 ? -16.422 -21.922 -2.807 1 97.62 231 TRP B N 1
ATOM 4702 C CA . TRP B 1 231 ? -16.172 -20.516 -2.535 1 97.62 231 TRP B CA 1
ATOM 4703 C C . TRP B 1 231 ? -14.758 -20.297 -2.02 1 97.62 231 TRP B C 1
ATOM 4705 O O . TRP B 1 231 ? -14.102 -19.312 -2.375 1 97.62 231 TRP B O 1
ATOM 4715 N N . ALA B 1 232 ? -14.289 -21.203 -1.171 1 97.75 232 ALA B N 1
ATOM 4716 C CA . ALA B 1 232 ? -12.938 -21.125 -0.624 1 97.75 232 ALA B CA 1
ATOM 4717 C C . ALA B 1 232 ? -11.891 -21.219 -1.729 1 97.75 232 ALA B C 1
ATOM 4719 O O . ALA B 1 232 ? -10.93 -20.453 -1.755 1 97.75 232 ALA B O 1
ATOM 4720 N N . ALA B 1 233 ? -12.062 -22.156 -2.609 1 98.19 233 ALA B N 1
ATOM 4721 C CA . ALA B 1 233 ? -11.141 -22.312 -3.73 1 98.19 233 ALA B CA 1
ATOM 4722 C C . ALA B 1 233 ? -11.141 -21.078 -4.621 1 98.19 233 ALA B C 1
ATOM 4724 O O . ALA B 1 233 ? -10.078 -20.625 -5.062 1 98.19 233 ALA B O 1
ATOM 4725 N N . GLU B 1 234 ? -12.32 -20.562 -4.891 1 97.06 234 GLU B N 1
ATOM 4726 C CA . GLU B 1 234 ? -12.445 -19.328 -5.676 1 97.06 234 GLU B CA 1
ATOM 4727 C C . GLU B 1 234 ? -11.75 -18.156 -4.984 1 97.06 234 GLU B C 1
ATOM 4729 O O . GLU B 1 234 ? -11.18 -17.297 -5.648 1 97.06 234 GLU B O 1
ATOM 4734 N N . ALA B 1 235 ? -11.773 -18.156 -3.705 1 96.38 235 ALA B N 1
ATOM 4735 C CA . ALA B 1 235 ? -11.18 -17.094 -2.914 1 96.38 235 ALA B CA 1
ATOM 4736 C C . ALA B 1 235 ? -9.656 -17.188 -2.916 1 96.38 235 ALA B C 1
ATOM 4738 O O . ALA B 1 235 ? -8.969 -16.156 -2.914 1 96.38 235 ALA B O 1
ATOM 4739 N N . CYS B 1 236 ? -9.102 -18.422 -3.006 1 96.69 236 CYS B N 1
ATOM 4740 C CA . CYS B 1 236 ? -7.703 -18.594 -2.646 1 96.69 236 CYS B CA 1
ATOM 4741 C C . CYS B 1 236 ? -6.902 -19.156 -3.816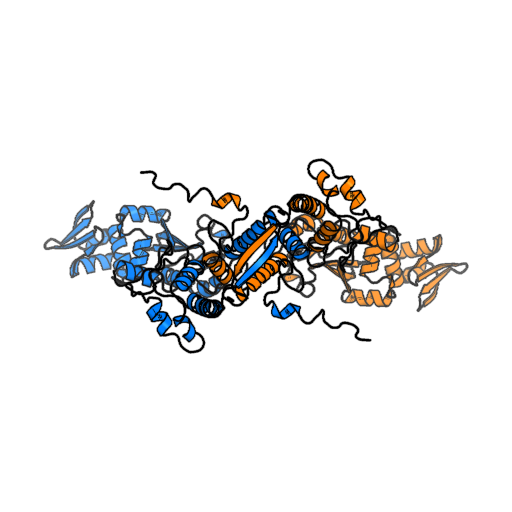 1 96.69 236 CYS B C 1
ATOM 4743 O O . CYS B 1 236 ? -5.691 -18.938 -3.906 1 96.69 236 CYS B O 1
ATOM 4745 N N . CYS B 1 237 ? -7.562 -19.922 -4.637 1 97.5 237 CYS B N 1
ATOM 4746 C CA . CYS B 1 237 ? -6.82 -20.797 -5.535 1 97.5 237 CYS B CA 1
ATOM 4747 C C . CYS B 1 237 ? -7.008 -20.359 -6.988 1 97.5 237 CYS B C 1
ATOM 4749 O O . CYS B 1 237 ? -7.113 -21.203 -7.879 1 97.5 237 CYS B O 1
ATOM 4751 N N . VAL B 1 238 ? -7.086 -19.094 -7.324 1 96.12 238 VAL B N 1
ATOM 4752 C CA . VAL B 1 238 ? -7.191 -18.547 -8.672 1 96.12 238 VAL B CA 1
ATOM 4753 C C . VAL B 1 238 ? -5.941 -17.75 -9.008 1 96.12 238 VAL B C 1
ATOM 4755 O O . VAL B 1 238 ? -5.145 -17.422 -8.117 1 96.12 238 VAL B O 1
ATOM 4758 N N . ASP B 1 239 ? -5.75 -17.375 -10.258 1 95.94 239 ASP B N 1
ATOM 4759 C CA . ASP B 1 239 ? -4.5 -16.828 -10.773 1 95.94 239 ASP B CA 1
ATOM 4760 C C . ASP B 1 239 ? -4.137 -15.523 -10.055 1 95.94 239 ASP B C 1
ATOM 4762 O O . ASP B 1 239 ? -2.957 -15.234 -9.836 1 95.94 239 ASP B O 1
ATOM 4766 N N . SER B 1 240 ? -5.16 -14.789 -9.656 1 94.81 240 SER B N 1
ATOM 4767 C CA . SER B 1 240 ? -4.891 -13.508 -9 1 94.81 240 SER B CA 1
ATOM 4768 C C . SER B 1 240 ? -4.328 -13.719 -7.594 1 94.81 240 SER B C 1
ATOM 4770 O O . SER B 1 240 ? -3.797 -12.781 -6.992 1 94.81 240 SER B O 1
ATOM 4772 N N . GLN B 1 241 ? -4.406 -14.992 -7.078 1 94.75 241 GLN B N 1
ATOM 4773 C CA . GLN B 1 241 ? -3.982 -15.25 -5.707 1 94.75 241 GLN B CA 1
ATOM 4774 C C . GLN B 1 241 ? -2.789 -16.203 -5.664 1 94.75 241 GLN B C 1
ATOM 4776 O O . GLN B 1 241 ? -1.988 -16.156 -4.727 1 94.75 241 GLN B O 1
ATOM 4781 N N . CYS B 1 242 ? -2.713 -17.047 -6.602 1 97.44 242 CYS B N 1
ATOM 4782 C CA . CYS B 1 242 ? -1.683 -18.078 -6.602 1 97.44 242 CYS B CA 1
ATOM 4783 C C . CYS B 1 242 ? -1.275 -18.438 -8.023 1 97.44 242 CYS B C 1
ATOM 4785 O O . CYS B 1 242 ? -2.131 -18.641 -8.891 1 97.44 242 CYS B O 1
ATOM 4787 N N . LEU B 1 243 ? 0.061 -18.594 -8.219 1 98.25 243 LEU B N 1
ATOM 4788 C CA . LEU B 1 243 ? 0.605 -18.828 -9.555 1 98.25 243 LEU B CA 1
ATOM 4789 C C . LEU B 1 243 ? 0.477 -20.297 -9.938 1 98.25 243 LEU B C 1
ATOM 4791 O O . LEU B 1 243 ? 0.681 -20.672 -11.094 1 98.25 243 LEU B O 1
ATOM 4795 N N . LYS B 1 244 ? 0.117 -21.156 -9.008 1 98.25 244 LYS B N 1
ATOM 4796 C CA . LYS B 1 244 ? -0.014 -22.578 -9.281 1 98.25 244 LYS B CA 1
ATOM 4797 C C . LYS B 1 244 ? -1.354 -22.891 -9.945 1 98.25 244 LYS B C 1
ATOM 4799 O O . LYS B 1 244 ? -2.336 -22.172 -9.734 1 98.25 244 LYS B O 1
ATOM 4804 N N . ARG B 1 245 ? -1.381 -23.953 -10.727 1 98.5 245 ARG B N 1
ATOM 4805 C CA . ARG B 1 245 ? -2.604 -24.516 -11.281 1 98.5 245 ARG B CA 1
ATOM 4806 C C . ARG B 1 245 ? -3.135 -25.641 -10.391 1 98.5 245 ARG B C 1
ATOM 4808 O O . ARG B 1 245 ? -2.463 -26.656 -10.188 1 98.5 245 ARG B O 1
ATOM 4815 N N . ARG B 1 246 ? -4.316 -25.469 -9.852 1 98.56 246 ARG B N 1
ATOM 4816 C CA . ARG B 1 246 ? -4.879 -26.422 -8.898 1 98.56 246 ARG B CA 1
ATOM 4817 C C . ARG B 1 246 ? -5.168 -27.75 -9.57 1 98.56 246 ARG B C 1
ATOM 4819 O O . ARG B 1 246 ? -5.855 -27.812 -10.594 1 98.56 246 ARG B O 1
ATOM 4826 N N . GLU B 1 247 ? -4.652 -28.828 -9.008 1 98.44 247 GLU B N 1
ATOM 4827 C CA . GLU B 1 247 ? -4.926 -30.156 -9.531 1 98.44 247 GLU B CA 1
ATOM 4828 C C . GLU B 1 247 ? -5.84 -30.953 -8.594 1 98.44 247 GLU B C 1
ATOM 4830 O O . GLU B 1 247 ? -6.402 -31.969 -8.984 1 98.44 247 GLU B O 1
ATOM 4835 N N . TRP B 1 248 ? -6.031 -30.469 -7.387 1 98.31 248 TRP B N 1
ATOM 4836 C CA . TRP B 1 248 ? -6.875 -31.172 -6.418 1 98.31 248 TRP B CA 1
ATOM 4837 C C . TRP B 1 248 ? -8.32 -30.688 -6.508 1 98.31 248 TRP B C 1
ATOM 4839 O O . TRP B 1 248 ? -8.578 -29.594 -7.016 1 98.31 248 TRP B O 1
ATOM 4849 N N . ASP B 1 249 ? -9.266 -31.547 -6.125 1 98.38 249 ASP B N 1
ATOM 4850 C CA . ASP B 1 249 ? -10.703 -31.312 -6.055 1 98.38 249 ASP B CA 1
ATOM 4851 C C . ASP B 1 249 ? -11.273 -31.766 -4.711 1 98.38 249 ASP B C 1
ATOM 4853 O O . ASP B 1 249 ? -10.555 -31.812 -3.711 1 98.38 249 ASP B O 1
ATOM 4857 N N . ARG B 1 250 ? -12.547 -31.797 -4.66 1 98.19 250 ARG B N 1
ATOM 4858 C CA . ARG B 1 250 ? -13.117 -32.312 -3.418 1 98.19 250 ARG B CA 1
ATOM 4859 C C . ARG B 1 250 ? -12.625 -33.719 -3.133 1 98.19 250 ARG B C 1
ATOM 4861 O O . ARG B 1 250 ? -12.117 -34 -2.041 1 98.19 250 ARG B O 1
ATOM 4868 N N . ASP B 1 251 ? -12.773 -34.625 -4.023 1 96.69 251 ASP B N 1
ATOM 4869 C CA . ASP B 1 251 ? -12.203 -35.969 -4.078 1 96.69 251 ASP B CA 1
ATOM 4870 C C . ASP B 1 251 ? -11.984 -36.406 -5.52 1 96.69 251 ASP B C 1
ATOM 4872 O O . ASP B 1 251 ? -12.156 -35.625 -6.453 1 96.69 251 ASP B O 1
ATOM 4876 N N . GLU B 1 252 ? -11.531 -37.625 -5.703 1 95.06 252 GLU B N 1
ATOM 4877 C CA . GLU B 1 252 ? -11.141 -38.125 -7.023 1 95.06 252 GLU B CA 1
ATOM 4878 C C . GLU B 1 252 ? -12.32 -38.062 -7.992 1 95.06 252 GLU B C 1
ATOM 4880 O O . GLU B 1 252 ? -12.133 -37.906 -9.203 1 95.06 252 GLU B O 1
ATOM 4885 N N . ASP B 1 253 ? -13.555 -38.125 -7.5 1 96.38 253 ASP B N 1
ATOM 4886 C CA . ASP B 1 253 ? -14.734 -38.281 -8.344 1 96.38 253 ASP B CA 1
ATOM 4887 C C . ASP B 1 253 ? -15.562 -37 -8.398 1 96.38 253 ASP B C 1
ATOM 4889 O O . ASP B 1 253 ? -16.516 -36.906 -9.172 1 96.38 253 ASP B O 1
ATOM 4893 N N . ASP B 1 254 ? -15.234 -36.094 -7.613 1 96.94 254 ASP B N 1
ATOM 4894 C CA . ASP B 1 254 ? -16.031 -34.875 -7.508 1 96.94 254 ASP B CA 1
ATOM 4895 C C . ASP B 1 254 ? -15.18 -33.625 -7.734 1 96.94 254 ASP B C 1
ATOM 4897 O O . ASP B 1 254 ? -14.555 -33.125 -6.801 1 96.94 254 ASP B O 1
ATOM 4901 N N . ALA B 1 255 ? -15.281 -33.062 -8.914 1 97 255 ALA B N 1
ATOM 4902 C CA . ALA B 1 255 ? -14.477 -31.906 -9.305 1 97 255 ALA B CA 1
ATOM 4903 C C . ALA B 1 255 ? -15.102 -30.609 -8.797 1 97 255 ALA B C 1
ATOM 4905 O O . ALA B 1 255 ? -16.328 -30.469 -8.758 1 97 255 ALA B O 1
ATOM 4906 N N . LEU B 1 256 ? -14.266 -29.688 -8.375 1 97.12 256 LEU B N 1
ATOM 4907 C CA . LEU B 1 256 ? -14.742 -28.359 -8.023 1 97.12 256 LEU B CA 1
ATOM 4908 C C . LEU B 1 256 ? -15.078 -27.547 -9.266 1 97.12 256 LEU B C 1
ATOM 4910 O O . LEU B 1 256 ? -14.352 -27.594 -10.258 1 97.12 256 LEU B O 1
ATOM 4914 N N . ASP B 1 257 ? -16.203 -26.891 -9.266 1 95.38 257 ASP B N 1
ATOM 4915 C CA . ASP B 1 257 ? -16.594 -26.031 -10.375 1 95.38 257 ASP B CA 1
ATOM 4916 C C . ASP B 1 257 ? -15.977 -24.641 -10.25 1 95.38 257 ASP B C 1
ATOM 4918 O O . ASP B 1 257 ? -16.688 -23.641 -10.172 1 95.38 257 ASP B O 1
ATOM 4922 N N . VAL B 1 258 ? -14.68 -24.5 -10.141 1 96 258 VAL B N 1
ATOM 4923 C CA . VAL B 1 258 ? -13.852 -23.312 -10.039 1 96 258 VAL B CA 1
ATOM 4924 C C . VAL B 1 258 ? -12.672 -23.422 -11.008 1 96 258 VAL B C 1
ATOM 4926 O O . VAL B 1 258 ? -12.062 -24.484 -11.133 1 96 258 VAL B O 1
ATOM 4929 N N . PRO B 1 259 ? -12.352 -22.359 -11.781 1 94.69 259 PRO B N 1
ATOM 4930 C CA . PRO B 1 259 ? -11.18 -22.422 -12.656 1 94.69 259 PRO B CA 1
ATOM 4931 C C . PRO B 1 259 ? -9.922 -22.891 -11.922 1 94.69 259 PRO B C 1
ATOM 4933 O O . PRO B 1 259 ? -9.711 -22.516 -10.766 1 94.69 259 PRO B O 1
ATOM 4936 N N . ARG B 1 260 ? -9.133 -23.625 -12.516 1 96.94 260 ARG B N 1
ATOM 4937 C CA . ARG B 1 260 ? -7.977 -24.25 -11.883 1 96.94 260 ARG B CA 1
ATOM 4938 C C . ARG B 1 260 ? -6.762 -23.328 -11.93 1 96.94 260 ARG B C 1
ATOM 4940 O O . ARG B 1 260 ? -5.805 -23.516 -11.172 1 96.94 260 ARG B O 1
ATOM 4947 N N . GLY B 1 261 ? -6.812 -22.312 -12.766 1 95.81 261 GLY B N 1
ATOM 4948 C CA . GLY B 1 261 ? -5.645 -21.469 -12.992 1 95.81 261 GLY B CA 1
ATOM 4949 C C . GLY B 1 261 ? -4.848 -21.891 -14.219 1 95.81 261 GLY B C 1
ATOM 4950 O O . GLY B 1 261 ? -5.047 -22.984 -14.75 1 95.81 261 GLY B O 1
ATOM 4951 N N . ASP B 1 262 ? -3.91 -21.031 -14.633 1 94.94 262 ASP B N 1
ATOM 4952 C CA . ASP B 1 262 ? -3.162 -21.234 -15.867 1 94.94 262 ASP B CA 1
ATOM 4953 C C . ASP B 1 262 ? -1.675 -21.422 -15.586 1 94.94 262 ASP B C 1
ATOM 4955 O O . ASP B 1 262 ? -0.857 -21.422 -16.516 1 94.94 262 ASP B O 1
ATOM 4959 N N . GLY B 1 263 ? -1.368 -21.594 -14.367 1 95.56 263 GLY B N 1
ATOM 4960 C CA . GLY B 1 263 ? 0.036 -21.688 -14 1 95.56 263 GLY B CA 1
ATOM 4961 C C . GLY B 1 263 ? 0.729 -22.906 -14.609 1 95.56 263 GLY B C 1
ATOM 4962 O O . GLY B 1 263 ? 0.116 -23.953 -14.766 1 95.56 263 GLY B O 1
ATOM 4963 N N . GLU B 1 264 ? 2.045 -22.766 -14.906 1 94.94 264 GLU B N 1
ATOM 4964 C CA . GLU B 1 264 ? 2.844 -23.828 -15.508 1 94.94 264 GLU B CA 1
ATOM 4965 C C . GLU B 1 264 ? 3.037 -24.984 -14.531 1 94.94 264 GLU B C 1
ATOM 4967 O O . GLU B 1 264 ? 3.09 -26.141 -14.945 1 94.94 264 GLU B O 1
ATOM 4972 N N . PHE B 1 265 ? 3.17 -24.625 -13.258 1 96.31 265 PHE B N 1
ATOM 4973 C CA . PHE B 1 265 ? 3.42 -25.703 -12.297 1 96.31 265 PHE B CA 1
ATOM 4974 C C . PHE B 1 265 ? 2.178 -25.969 -11.461 1 96.31 265 PHE B C 1
ATOM 4976 O O . PHE B 1 265 ? 1.425 -25.047 -11.133 1 96.31 265 PHE B O 1
ATOM 4983 N N . PRO B 1 266 ? 1.915 -27.266 -11.148 1 98.44 266 PRO B N 1
ATOM 4984 C CA . PRO B 1 266 ? 0.68 -27.734 -10.516 1 98.44 266 PRO B CA 1
ATOM 4985 C C . PRO B 1 266 ? 0.691 -27.562 -8.992 1 98.44 266 PRO B C 1
ATOM 4987 O O . PRO B 1 266 ? 1.76 -27.562 -8.383 1 98.44 266 PRO B O 1
ATOM 4990 N N . CYS B 1 267 ? -0.436 -27.359 -8.445 1 98.5 267 CYS B N 1
ATOM 4991 C CA . CYS B 1 267 ? -0.715 -27.453 -7.02 1 98.5 267 CYS B CA 1
ATOM 4992 C C . CYS B 1 267 ? -1.344 -28.797 -6.684 1 98.5 267 CYS B C 1
ATOM 4994 O O . CYS B 1 267 ? -2.523 -29.031 -6.957 1 98.5 267 CYS B O 1
ATOM 4996 N N . ARG B 1 268 ? -0.644 -29.656 -6.102 1 98 268 ARG B N 1
ATOM 4997 C CA . ARG B 1 268 ? -1.068 -31.047 -5.988 1 98 268 ARG B CA 1
ATOM 4998 C C . ARG B 1 268 ? -1.874 -31.266 -4.715 1 98 268 ARG B C 1
ATOM 5000 O O . ARG B 1 268 ? -2.393 -32.375 -4.488 1 98 268 ARG B O 1
ATOM 5007 N N . GLU B 1 269 ? -1.908 -30.281 -3.805 1 98 269 GLU B N 1
ATOM 5008 C CA . GLU B 1 269 ? -2.635 -30.422 -2.547 1 98 269 GLU B CA 1
ATOM 5009 C C . GLU B 1 269 ? -2.996 -29.047 -1.973 1 98 269 GLU B C 1
ATOM 5011 O O . GLU B 1 269 ? -2.279 -28.078 -2.191 1 98 269 GLU B O 1
ATOM 5016 N N . PRO B 1 270 ? -4.16 -28.984 -1.191 1 97.81 270 PRO B N 1
ATOM 5017 C CA . PRO B 1 270 ? -4.414 -27.734 -0.474 1 97.81 270 PRO B CA 1
ATOM 5018 C C . PRO B 1 270 ? -3.262 -27.328 0.439 1 97.81 270 PRO B C 1
ATOM 5020 O O . PRO B 1 270 ? -2.812 -28.125 1.266 1 97.81 270 PRO B O 1
ATOM 5023 N N . CYS B 1 271 ? -2.771 -26.156 0.265 1 97.12 271 CYS B N 1
ATOM 5024 C CA . CYS B 1 271 ? -1.606 -25.703 1.021 1 97.12 271 CYS B CA 1
ATOM 5025 C C . CYS B 1 271 ? -2.002 -25.266 2.428 1 97.12 271 CYS B C 1
ATOM 5027 O O . CYS B 1 271 ? -3.188 -25.219 2.758 1 97.12 271 CYS B O 1
ATOM 5029 N N . SER B 1 272 ? -1.006 -24.938 3.275 1 94.56 272 SER B N 1
ATOM 5030 C CA . SER B 1 272 ? -1.242 -24.578 4.672 1 94.56 272 SER B CA 1
ATOM 5031 C C . SER B 1 272 ? -2.068 -23.297 4.785 1 94.56 272 SER B C 1
ATOM 5033 O O . SER B 1 272 ? -2.898 -23.172 5.688 1 94.56 272 SER B O 1
ATOM 5035 N N . LEU B 1 273 ? -1.874 -22.375 3.861 1 95.38 273 LEU B N 1
ATOM 5036 C CA . LEU B 1 273 ? -2.648 -21.141 3.875 1 95.38 273 LEU B CA 1
ATOM 5037 C C . LEU B 1 273 ? -4.121 -21.422 3.594 1 95.38 273 LEU B C 1
ATOM 5039 O O . LEU B 1 273 ? -5 -20.844 4.246 1 95.38 273 LEU B O 1
ATOM 5043 N N . PHE B 1 274 ? -4.406 -22.312 2.635 1 97.38 274 PHE B N 1
ATOM 5044 C CA . PHE B 1 274 ? -5.781 -22.688 2.328 1 97.38 274 PHE B CA 1
ATOM 5045 C C . PHE B 1 274 ? -6.441 -23.359 3.533 1 97.38 274 PHE B C 1
ATOM 5047 O O . PHE B 1 274 ? -7.586 -23.047 3.869 1 97.38 274 PHE B O 1
ATOM 5054 N N . VAL B 1 275 ? -5.723 -24.234 4.176 1 96.56 275 VAL B N 1
ATOM 5055 C CA . VAL B 1 275 ? -6.262 -24.953 5.324 1 96.56 275 VAL B CA 1
ATOM 5056 C C . VAL B 1 275 ? -6.57 -23.969 6.449 1 96.56 275 VAL B C 1
ATOM 5058 O O . VAL B 1 275 ? -7.625 -24.047 7.082 1 96.56 275 VAL B O 1
ATOM 5061 N N . ALA B 1 276 ? -5.664 -23.062 6.695 1 94.38 276 ALA B N 1
ATOM 5062 C CA . ALA B 1 276 ? -5.895 -22.047 7.719 1 94.38 276 ALA B CA 1
ATOM 5063 C C . ALA B 1 276 ? -7.133 -21.219 7.391 1 94.38 276 ALA B C 1
ATOM 5065 O O . ALA B 1 276 ? -7.961 -20.953 8.266 1 94.38 276 ALA B O 1
ATOM 5066 N N . ALA B 1 277 ? -7.266 -20.797 6.137 1 96.38 277 ALA B N 1
ATOM 5067 C CA . ALA B 1 277 ? -8.438 -20.047 5.699 1 96.38 277 ALA B CA 1
ATOM 5068 C C . ALA B 1 277 ? -9.711 -20.875 5.852 1 96.38 277 ALA B C 1
ATOM 5070 O O . ALA B 1 277 ? -10.734 -20.359 6.316 1 96.38 277 ALA B O 1
ATOM 5071 N N . ALA B 1 278 ? -9.602 -22.141 5.461 1 96.69 278 ALA B N 1
ATOM 5072 C CA . ALA B 1 278 ? -10.75 -23.047 5.531 1 96.69 278 ALA B CA 1
ATOM 5073 C C . ALA B 1 278 ? -11.266 -23.172 6.961 1 96.69 278 ALA B C 1
ATOM 5075 O O . ALA B 1 278 ? -12.469 -23.312 7.188 1 96.69 278 ALA B O 1
ATOM 5076 N N . ARG B 1 279 ? -10.375 -23.172 7.875 1 96.06 279 ARG B N 1
ATOM 5077 C CA . ARG B 1 279 ? -10.805 -23.234 9.273 1 96.06 279 ARG B CA 1
ATOM 5078 C C . ARG B 1 279 ? -11.727 -22.062 9.602 1 96.06 279 ARG B C 1
ATOM 5080 O O . ARG B 1 279 ? -12.805 -22.25 10.172 1 96.06 279 ARG B O 1
ATOM 5087 N N . LYS B 1 280 ? -11.273 -20.875 9.25 1 95.25 280 LYS B N 1
ATOM 5088 C CA . LYS B 1 280 ? -12.094 -19.688 9.5 1 95.25 280 LYS B CA 1
ATOM 5089 C C . LYS B 1 280 ? -13.414 -19.781 8.742 1 95.25 280 LYS B C 1
ATOM 5091 O O . LYS B 1 280 ? -14.477 -19.484 9.305 1 95.25 280 LYS B O 1
ATOM 5096 N N . PHE B 1 281 ? -13.422 -20.234 7.496 1 96.44 281 PHE B N 1
ATOM 5097 C CA . PHE B 1 281 ? -14.625 -20.328 6.68 1 96.44 281 PHE B CA 1
ATOM 5098 C C . PHE B 1 281 ? -15.609 -21.312 7.281 1 96.44 281 PHE B C 1
ATOM 5100 O O . PHE B 1 281 ? -16.828 -21.078 7.27 1 96.44 281 PHE B O 1
ATOM 5107 N N . THR B 1 282 ? -15.023 -22.375 7.797 1 96.25 282 THR B N 1
ATOM 5108 C CA . THR B 1 282 ? -15.875 -23.359 8.438 1 96.25 282 THR B CA 1
ATOM 5109 C C . THR B 1 282 ? -16.609 -22.75 9.633 1 96.25 282 THR B C 1
ATOM 5111 O O . THR B 1 282 ? -17.812 -22.984 9.805 1 96.25 282 THR B O 1
ATOM 5114 N N . THR B 1 283 ? -15.906 -21.969 10.414 1 94.88 283 THR B N 1
ATOM 5115 C CA . THR B 1 283 ? -16.5 -21.312 11.57 1 94.88 283 THR B CA 1
ATOM 5116 C C . THR B 1 283 ? -17.578 -20.312 11.125 1 94.88 283 THR B C 1
ATOM 5118 O O . THR B 1 283 ? -18.656 -20.25 11.719 1 94.88 283 THR B O 1
ATOM 5121 N N . LEU B 1 284 ? -17.375 -19.625 10.078 1 93.62 284 LEU B N 1
ATOM 5122 C CA . LEU B 1 284 ? -18.312 -18.641 9.555 1 93.62 284 LEU B CA 1
ATOM 5123 C C . LEU B 1 284 ? -19.594 -19.328 9.07 1 93.62 284 LEU B C 1
ATOM 5125 O O . LEU B 1 284 ? -20.688 -18.812 9.258 1 93.62 284 LEU B O 1
ATOM 5129 N N . GLU B 1 285 ? -19.453 -20.5 8.484 1 93.56 285 GLU B N 1
ATOM 5130 C CA . GLU B 1 285 ? -20.578 -21.219 7.883 1 93.56 285 GLU B CA 1
ATOM 5131 C C . GLU B 1 285 ? -21.469 -21.828 8.945 1 93.56 285 GLU B C 1
ATOM 5133 O O . GLU B 1 285 ? -22.578 -22.281 8.648 1 93.56 285 GLU B O 1
ATOM 5138 N N . ARG B 1 286 ? -21.047 -21.75 10.164 1 93.62 286 ARG B N 1
ATOM 5139 C CA . ARG B 1 286 ? -21.859 -22.312 11.25 1 93.62 286 ARG B CA 1
ATOM 5140 C C . ARG B 1 286 ? -22.969 -21.344 11.656 1 93.62 286 ARG B C 1
ATOM 5142 O O . ARG B 1 286 ? -23.922 -21.734 12.32 1 93.62 286 ARG B O 1
ATOM 5149 N N . GLU B 1 287 ? -22.828 -20.125 11.289 1 93.94 287 GLU B N 1
ATOM 5150 C CA . GLU B 1 287 ? -23.828 -19.125 11.633 1 93.94 287 GLU B CA 1
ATOM 5151 C C . GLU B 1 287 ? -25.016 -19.156 10.672 1 93.94 287 GLU B C 1
ATOM 5153 O O . GLU B 1 287 ? -24.828 -19.328 9.461 1 93.94 287 GLU B O 1
ATOM 5158 N N . ASP B 1 288 ? -26.25 -18.922 11.227 1 93.81 288 ASP B N 1
ATOM 5159 C CA . ASP B 1 288 ? -27.469 -18.938 10.406 1 93.81 288 ASP B CA 1
ATOM 5160 C C . ASP B 1 288 ? -27.656 -17.609 9.672 1 93.81 288 ASP B C 1
ATOM 5162 O O . ASP B 1 288 ? -27.375 -16.547 10.219 1 93.81 288 ASP B O 1
ATOM 5166 N N . THR B 1 289 ? -28.141 -17.766 8.469 1 94.88 289 THR B N 1
ATOM 5167 C CA . THR B 1 289 ? -28.453 -16.578 7.668 1 94.88 289 THR B CA 1
ATOM 5168 C C . THR B 1 289 ? -29.703 -15.891 8.203 1 94.88 289 THR B C 1
ATOM 5170 O O . THR B 1 289 ? -30.641 -16.547 8.648 1 94.88 289 THR B O 1
ATOM 5173 N N . ARG B 1 290 ? -29.656 -14.523 8.164 1 94.75 290 ARG B N 1
ATOM 5174 C CA . ARG B 1 290 ? -30.781 -13.68 8.531 1 94.75 290 ARG B CA 1
ATOM 5175 C C . ARG B 1 290 ? -31.016 -12.586 7.5 1 94.75 290 ARG B C 1
ATOM 5177 O O . ARG B 1 290 ? -30.156 -12.344 6.645 1 94.75 290 ARG B O 1
ATOM 5184 N N . GLU B 1 291 ? -32.25 -12.047 7.555 1 95.25 291 GLU B N 1
ATOM 5185 C CA . GLU B 1 291 ? -32.562 -10.93 6.672 1 95.25 291 GLU B CA 1
ATOM 5186 C C . GLU B 1 291 ? -32.25 -9.594 7.336 1 95.25 291 GLU B C 1
ATOM 5188 O O . GLU B 1 291 ? -32.625 -9.359 8.484 1 95.25 291 GLU B O 1
ATOM 5193 N N . TYR B 1 292 ? -31.453 -8.805 6.695 1 95.5 292 TYR B N 1
ATOM 5194 C CA . TYR B 1 292 ? -31.172 -7.441 7.129 1 95.5 292 TYR B CA 1
ATOM 5195 C C . TYR B 1 292 ? -31.703 -6.426 6.133 1 95.5 292 TYR B C 1
ATOM 5197 O O . TYR B 1 292 ? -31.516 -6.562 4.922 1 95.5 292 TYR B O 1
ATOM 5205 N N . THR B 1 293 ? -32.406 -5.414 6.602 1 95.38 293 THR B N 1
ATOM 5206 C CA . THR B 1 293 ? -32.938 -4.332 5.762 1 95.38 293 THR B CA 1
ATOM 5207 C C . THR B 1 293 ? -32.125 -3.055 5.992 1 95.38 293 THR B C 1
ATOM 5209 O O . THR B 1 293 ? -31.938 -2.625 7.133 1 95.38 293 THR B O 1
ATOM 5212 N N . PHE B 1 294 ? -31.625 -2.523 4.879 1 95.62 294 PHE B N 1
ATOM 5213 C CA . PHE B 1 294 ? -30.828 -1.298 4.941 1 95.62 294 PHE B CA 1
ATOM 5214 C C . PHE B 1 294 ? -31.484 -0.189 4.129 1 95.62 294 PHE B C 1
ATOM 5216 O O . PHE B 1 294 ? -32.031 -0.443 3.057 1 95.62 294 PHE B O 1
ATOM 5223 N N . GLU B 1 295 ? -31.5 1.021 4.652 1 95.75 295 GLU B N 1
ATOM 5224 C CA . GLU B 1 295 ? -31.859 2.219 3.898 1 95.75 295 GLU B CA 1
ATOM 5225 C C . GLU B 1 295 ? -30.641 2.826 3.213 1 95.75 295 GLU B C 1
ATOM 5227 O O . GLU B 1 295 ? -29.719 3.326 3.879 1 95.75 295 GLU B O 1
ATOM 5232 N N . LEU B 1 296 ? -30.562 2.695 1.882 1 96.69 296 LEU B N 1
ATOM 5233 C CA . LEU B 1 296 ? -29.453 3.17 1.06 1 96.69 296 LEU B CA 1
ATOM 5234 C C . LEU B 1 296 ? -29.969 3.811 -0.226 1 96.69 296 LEU B C 1
ATOM 5236 O O . LEU B 1 296 ? -31.078 3.496 -0.686 1 96.69 296 LEU B O 1
ATOM 5240 N N . THR B 1 297 ? -29.234 4.773 -0.763 1 96 297 THR B N 1
ATOM 5241 C CA . THR B 1 297 ? -29.453 5.141 -2.156 1 96 297 THR B CA 1
ATOM 5242 C C . THR B 1 297 ? -28.875 4.082 -3.094 1 96 297 THR B C 1
ATOM 5244 O O . THR B 1 297 ? -28.031 3.283 -2.691 1 96 297 THR B O 1
ATOM 5247 N N . PRO B 1 298 ? -29.359 4.031 -4.359 1 95.19 298 PRO B N 1
ATOM 5248 C CA . PRO B 1 298 ? -28.766 3.094 -5.309 1 95.19 298 PRO B CA 1
ATOM 5249 C C . PRO B 1 298 ? -27.25 3.262 -5.434 1 95.19 298 PRO B C 1
ATOM 5251 O O . PRO B 1 298 ? -26.516 2.271 -5.461 1 95.19 298 PRO B O 1
ATOM 5254 N N . ALA B 1 299 ? -26.781 4.48 -5.449 1 95.75 299 ALA B N 1
ATOM 5255 C CA . ALA B 1 299 ? -25.344 4.734 -5.543 1 95.75 299 ALA B CA 1
ATOM 5256 C C . ALA B 1 299 ? -24.609 4.207 -4.312 1 95.75 299 ALA B C 1
ATOM 5258 O O . ALA B 1 299 ? -23.484 3.719 -4.418 1 95.75 299 ALA B O 1
ATOM 5259 N N . GLU B 1 300 ? -25.234 4.348 -3.154 1 97.06 300 GLU B N 1
ATOM 5260 C CA . GLU B 1 300 ? -24.625 3.832 -1.932 1 97.06 300 GLU B CA 1
ATOM 5261 C C . GLU B 1 300 ? -24.578 2.309 -1.94 1 97.06 300 GLU B C 1
ATOM 5263 O O . GLU B 1 300 ? -23.594 1.712 -1.5 1 97.06 300 GLU B O 1
ATOM 5268 N N . LYS B 1 301 ? -25.641 1.65 -2.379 1 97.06 301 LYS B N 1
ATOM 5269 C CA . LYS B 1 301 ? -25.656 0.196 -2.51 1 97.06 301 LYS B CA 1
ATOM 5270 C C . LYS B 1 301 ? -24.547 -0.29 -3.438 1 97.06 301 LYS B C 1
ATOM 5272 O O . LYS B 1 301 ? -23.797 -1.207 -3.092 1 97.06 301 LYS B O 1
ATOM 5277 N N . GLU B 1 302 ? -24.438 0.364 -4.559 1 96.75 302 GLU B N 1
ATOM 5278 C CA . GLU B 1 302 ? -23.375 0.037 -5.504 1 96.75 302 GLU B CA 1
ATOM 5279 C C . GLU B 1 302 ? -22 0.319 -4.906 1 96.75 302 GLU B C 1
ATOM 5281 O O . GLU B 1 302 ? -21.047 -0.424 -5.148 1 96.75 302 GLU B O 1
ATOM 5286 N N . GLN B 1 303 ? -21.906 1.413 -4.152 1 97.44 303 GLN B N 1
ATOM 5287 C CA . GLN B 1 303 ? -20.641 1.766 -3.527 1 97.44 303 GLN B CA 1
ATOM 5288 C C . GLN B 1 303 ? -20.172 0.67 -2.572 1 97.44 303 GLN B C 1
ATOM 5290 O O . GLN B 1 303 ? -18.984 0.335 -2.535 1 97.44 303 GLN B O 1
ATOM 5295 N N . ILE B 1 304 ? -21.062 0.135 -1.764 1 97.44 304 ILE B N 1
ATOM 5296 C CA . ILE B 1 304 ? -20.719 -0.942 -0.843 1 97.44 304 ILE B CA 1
ATOM 5297 C C . ILE B 1 304 ? -20.172 -2.131 -1.625 1 97.44 304 ILE B C 1
ATOM 5299 O O . ILE B 1 304 ? -19.156 -2.713 -1.24 1 97.44 304 ILE B O 1
ATOM 5303 N N . GLU B 1 305 ? -20.797 -2.426 -2.727 1 97.81 305 GLU B N 1
ATOM 5304 C CA . GLU B 1 305 ? -20.344 -3.512 -3.584 1 97.81 305 GLU B CA 1
ATOM 5305 C C . GLU B 1 305 ? -18.969 -3.197 -4.18 1 97.81 305 GLU B C 1
ATOM 5307 O O . GLU B 1 305 ? -18.094 -4.07 -4.25 1 97.81 305 GLU B O 1
ATOM 5312 N N . ASP B 1 306 ? -18.766 -1.951 -4.609 1 97.44 306 ASP B N 1
ATOM 5313 C CA . ASP B 1 306 ? -17.484 -1.513 -5.125 1 97.44 306 ASP B CA 1
ATOM 5314 C C . ASP B 1 306 ? -16.391 -1.646 -4.066 1 97.44 306 ASP B C 1
ATOM 5316 O O . ASP B 1 306 ? -15.258 -2.029 -4.375 1 97.44 306 ASP B O 1
ATOM 5320 N N . ILE B 1 307 ? -16.75 -1.261 -2.809 1 98 307 ILE B N 1
ATOM 5321 C CA . ILE B 1 307 ? -15.805 -1.336 -1.702 1 98 307 ILE B CA 1
ATOM 5322 C C . ILE B 1 307 ? -15.398 -2.789 -1.469 1 98 307 ILE B C 1
ATOM 5324 O O . ILE B 1 307 ? -14.211 -3.098 -1.352 1 98 307 ILE B O 1
ATOM 5328 N N . ILE B 1 308 ? -16.359 -3.725 -1.429 1 97.75 308 ILE B N 1
ATOM 5329 C CA . ILE B 1 308 ? -16.078 -5.148 -1.273 1 97.75 308 ILE B CA 1
ATOM 5330 C C . ILE B 1 308 ? -15.188 -5.629 -2.416 1 97.75 308 ILE B C 1
ATOM 5332 O O . ILE B 1 308 ? -14.188 -6.309 -2.186 1 97.75 308 ILE B O 1
ATOM 5336 N N . GLY B 1 309 ? -15.531 -5.223 -3.611 1 97.19 309 GLY B N 1
ATOM 5337 C CA . GLY B 1 309 ? -14.758 -5.613 -4.777 1 97.19 309 GLY B CA 1
ATOM 5338 C C . GLY B 1 309 ? -13.32 -5.129 -4.727 1 97.19 309 GLY B C 1
ATOM 5339 O O . GLY B 1 309 ? -12.398 -5.875 -5.051 1 97.19 309 GLY B O 1
ATOM 5340 N N . ALA B 1 310 ? -13.148 -3.873 -4.367 1 97.06 310 ALA B N 1
ATOM 5341 C CA . ALA B 1 310 ? -11.812 -3.285 -4.316 1 97.06 310 ALA B CA 1
ATOM 5342 C C . ALA B 1 310 ? -10.93 -4.008 -3.299 1 97.06 310 ALA B C 1
ATOM 5344 O O . ALA B 1 310 ? -9.742 -4.242 -3.551 1 97.06 310 ALA B O 1
ATOM 5345 N N . VAL B 1 311 ? -11.492 -4.336 -2.121 1 96.69 311 VAL B N 1
ATOM 5346 C CA . VAL B 1 311 ? -10.742 -5.047 -1.094 1 96.69 311 VAL B CA 1
ATOM 5347 C C . VAL B 1 311 ? -10.445 -6.469 -1.56 1 96.69 311 VAL B C 1
ATOM 5349 O O . VAL B 1 311 ? -9.32 -6.957 -1.417 1 96.69 311 VAL B O 1
ATOM 5352 N N . ALA B 1 312 ? -11.406 -7.148 -2.162 1 96.44 312 ALA B N 1
ATOM 5353 C CA . ALA B 1 312 ? -11.234 -8.508 -2.672 1 96.44 312 ALA B CA 1
ATOM 5354 C C . ALA B 1 312 ? -10.141 -8.555 -3.734 1 96.44 312 ALA B C 1
ATOM 5356 O O . ALA B 1 312 ? -9.375 -9.523 -3.801 1 96.44 312 ALA B O 1
ATOM 5357 N N . ASP B 1 313 ? -10.047 -7.504 -4.5 1 94.5 313 ASP B N 1
ATOM 5358 C CA . ASP B 1 313 ? -9.102 -7.492 -5.617 1 94.5 313 ASP B CA 1
ATOM 5359 C C . ASP B 1 313 ? -7.801 -6.801 -5.227 1 94.5 313 ASP B C 1
ATOM 5361 O O . ASP B 1 313 ? -6.918 -6.609 -6.07 1 94.5 313 ASP B O 1
ATOM 5365 N N . ASP B 1 314 ? -7.734 -6.441 -3.979 1 92.44 314 ASP B N 1
ATOM 5366 C CA . ASP B 1 314 ? -6.539 -5.766 -3.48 1 92.44 314 ASP B CA 1
ATOM 5367 C C . ASP B 1 314 ? -6.215 -4.531 -4.32 1 92.44 314 ASP B C 1
ATOM 5369 O O . ASP B 1 314 ? -5.082 -4.363 -4.77 1 92.44 314 ASP B O 1
ATOM 5373 N N . ARG B 1 315 ? -7.199 -3.646 -4.539 1 92.94 315 ARG B N 1
ATOM 5374 C CA . ARG B 1 315 ? -7.004 -2.523 -5.453 1 92.94 315 ARG B CA 1
ATOM 5375 C C . ARG B 1 315 ? -7.293 -1.196 -4.758 1 92.94 315 ARG B C 1
ATOM 5377 O O . ARG B 1 315 ? -7.402 -0.157 -5.41 1 92.94 315 ARG B O 1
ATOM 5384 N N . THR B 1 316 ? -7.48 -1.221 -3.492 1 92.38 316 THR B N 1
ATOM 5385 C CA . THR B 1 316 ? -7.805 0.021 -2.799 1 92.38 316 THR B CA 1
ATOM 5386 C C . THR B 1 316 ? -6.672 1.032 -2.941 1 92.38 316 THR B C 1
ATOM 5388 O O . THR B 1 316 ? -6.918 2.23 -3.088 1 92.38 316 THR B O 1
ATOM 5391 N N . ASP B 1 317 ? -5.465 0.556 -3 1 87.38 317 ASP B N 1
ATOM 5392 C CA . ASP B 1 317 ? -4.305 1.442 -3.078 1 87.38 317 ASP B CA 1
ATOM 5393 C C . ASP B 1 317 ? -4.148 2.02 -4.484 1 87.38 317 ASP B C 1
ATOM 5395 O O . ASP B 1 317 ? -3.42 2.992 -4.684 1 87.38 317 ASP B O 1
ATOM 5399 N N . ASP B 1 318 ? -4.801 1.407 -5.453 1 89.44 318 ASP B N 1
ATOM 5400 C CA . ASP B 1 318 ? -4.75 1.896 -6.828 1 89.44 318 ASP B CA 1
ATOM 5401 C C . ASP B 1 318 ? -5.656 3.109 -7.012 1 89.44 318 ASP B C 1
ATOM 5403 O O . ASP B 1 318 ? -5.559 3.814 -8.023 1 89.44 318 ASP B O 1
ATOM 5407 N N . ILE B 1 319 ? -6.477 3.295 -6.008 1 92.69 319 ILE B N 1
ATOM 5408 C CA . ILE B 1 319 ? -7.422 4.398 -6.113 1 92.69 319 ILE B CA 1
ATOM 5409 C C . ILE B 1 319 ? -6.777 5.684 -5.594 1 92.69 319 ILE B C 1
ATOM 5411 O O . ILE B 1 319 ? -6.426 5.777 -4.414 1 92.69 319 ILE B O 1
ATOM 5415 N N . ARG B 1 320 ? -6.645 6.613 -6.473 1 90.62 320 ARG B N 1
ATOM 5416 C CA . ARG B 1 320 ? -6.027 7.887 -6.113 1 90.62 320 ARG B CA 1
ATOM 5417 C C . ARG B 1 320 ? -6.855 8.625 -5.07 1 90.62 320 ARG B C 1
ATOM 5419 O O . ARG B 1 320 ? -8.086 8.609 -5.125 1 90.62 320 ARG B O 1
ATOM 5426 N N . GLU B 1 321 ? -6.246 9.305 -4.219 1 86.94 321 GLU B N 1
ATOM 5427 C CA . GLU B 1 321 ? -6.891 10.008 -3.115 1 86.94 321 GLU B CA 1
ATOM 5428 C C . GLU B 1 321 ? -7.91 11.023 -3.631 1 86.94 321 GLU B C 1
ATOM 5430 O O . GLU B 1 321 ? -8.992 11.156 -3.062 1 86.94 321 GLU B O 1
ATOM 5435 N N . ALA B 1 322 ? -7.609 11.641 -4.711 1 87.56 322 ALA B N 1
ATOM 5436 C CA . ALA B 1 322 ? -8.453 12.719 -5.215 1 87.56 322 ALA B CA 1
ATOM 5437 C C . ALA B 1 322 ? -9.562 12.172 -6.117 1 87.56 322 ALA B C 1
ATOM 5439 O O . ALA B 1 322 ? -10.445 12.922 -6.547 1 87.56 322 ALA B O 1
ATOM 5440 N N . ASP B 1 323 ? -9.531 10.906 -6.469 1 91.62 323 ASP B N 1
ATOM 5441 C CA . ASP B 1 323 ? -10.531 10.328 -7.359 1 91.62 323 ASP B CA 1
ATOM 5442 C C . ASP B 1 323 ? -11.766 9.883 -6.578 1 91.62 323 ASP B C 1
ATOM 5444 O O . ASP B 1 323 ? -12.039 8.688 -6.469 1 91.62 323 ASP B O 1
ATOM 5448 N N . VAL B 1 324 ? -12.555 10.812 -6.188 1 92.12 324 VAL B N 1
ATOM 5449 C CA . VAL B 1 324 ? -13.719 10.602 -5.332 1 92.12 324 VAL B CA 1
ATOM 5450 C C . VAL B 1 324 ? -14.844 9.961 -6.141 1 92.12 324 VAL B C 1
ATOM 5452 O O . VAL B 1 324 ? -15.883 9.594 -5.586 1 92.12 324 VAL B O 1
ATOM 5455 N N . TYR B 1 325 ? -14.664 9.695 -7.418 1 92.19 325 TYR B N 1
ATOM 5456 C CA . TYR B 1 325 ? -15.672 9.055 -8.25 1 92.19 325 TYR B CA 1
ATOM 5457 C C . TYR B 1 325 ? -15.578 7.535 -8.141 1 92.19 325 TYR B C 1
ATOM 5459 O O . TYR B 1 325 ? -16.516 6.82 -8.484 1 92.19 325 TYR B O 1
ATOM 5467 N N . GLU B 1 326 ? -14.406 7.039 -7.738 1 94.56 326 GLU B N 1
ATOM 5468 C CA . GLU B 1 326 ? -14.266 5.609 -7.477 1 94.56 326 GLU B CA 1
ATOM 5469 C C . GLU B 1 326 ? -15.031 5.195 -6.227 1 94.56 326 GLU B C 1
ATOM 5471 O O . GLU B 1 326 ? -14.93 5.848 -5.184 1 94.56 326 GLU B O 1
ATOM 5476 N N . GLY B 1 327 ? -15.789 4.211 -6.336 1 95.69 327 GLY B N 1
ATOM 5477 C CA . GLY B 1 327 ? -16.656 3.775 -5.254 1 95.69 327 GLY B CA 1
ATOM 5478 C C . GLY B 1 327 ? -15.906 3.455 -3.977 1 95.69 327 GLY B C 1
ATOM 5479 O O . GLY B 1 327 ? -16.406 3.684 -2.877 1 95.69 327 GLY B O 1
ATOM 5480 N N . ALA B 1 328 ? -14.727 2.951 -4.137 1 97 328 ALA B N 1
ATOM 5481 C CA . ALA B 1 328 ? -13.945 2.539 -2.973 1 97 328 ALA B CA 1
ATOM 5482 C C . ALA B 1 328 ? -12.93 3.611 -2.588 1 97 328 ALA B C 1
ATOM 5484 O O . ALA B 1 328 ? -11.945 3.324 -1.9 1 97 328 ALA B O 1
ATOM 5485 N N . ASN B 1 329 ? -13.109 4.883 -3.08 1 96.81 329 ASN B N 1
ATOM 5486 C CA . ASN B 1 329 ? -12.281 5.992 -2.627 1 96.81 329 ASN B CA 1
ATOM 5487 C C . ASN B 1 329 ? -12.422 6.227 -1.127 1 96.81 329 ASN B C 1
ATOM 5489 O O . ASN B 1 329 ? -13.531 6.16 -0.587 1 96.81 329 ASN B O 1
ATOM 5493 N N . ARG B 1 330 ? -11.352 6.527 -0.542 1 95.31 330 ARG B N 1
ATOM 5494 C CA . ARG B 1 330 ? -11.297 6.688 0.908 1 95.31 330 ARG B CA 1
ATOM 5495 C C . ARG B 1 330 ? -12.258 7.777 1.372 1 95.31 330 ARG B C 1
ATOM 5497 O O . ARG B 1 330 ? -13.062 7.559 2.287 1 95.31 330 ARG B O 1
ATOM 5504 N N . TYR B 1 331 ? -12.242 8.945 0.805 1 95.44 331 TYR B N 1
ATOM 5505 C CA . TYR B 1 331 ? -13.094 10.055 1.226 1 95.44 331 TYR B CA 1
ATOM 5506 C C . TYR B 1 331 ? -14.562 9.734 0.988 1 95.44 331 TYR B C 1
ATOM 5508 O O . TYR B 1 331 ? -15.414 10.047 1.821 1 95.44 331 TYR B O 1
ATOM 5516 N N . ARG B 1 332 ? -14.828 9.156 -0.163 1 96.44 332 ARG B N 1
ATOM 5517 C CA . ARG B 1 332 ? -16.203 8.758 -0.443 1 96.44 332 ARG B CA 1
ATOM 5518 C C . ARG B 1 332 ? -16.688 7.711 0.56 1 96.44 332 ARG B C 1
ATOM 5520 O O . ARG B 1 332 ? -17.828 7.762 1.013 1 96.44 332 ARG B O 1
ATOM 5527 N N . THR B 1 333 ? -15.82 6.754 0.862 1 98.25 333 THR B N 1
ATOM 5528 C CA . THR B 1 333 ? -16.156 5.738 1.85 1 98.25 333 THR B CA 1
ATOM 5529 C C . THR B 1 333 ? -16.375 6.367 3.221 1 98.25 333 THR B C 1
ATOM 5531 O O . THR B 1 333 ? -17.297 5.977 3.949 1 98.25 333 THR B O 1
ATOM 5534 N N . ARG B 1 334 ? -15.523 7.32 3.611 1 97.31 334 ARG B N 1
ATOM 5535 C CA . ARG B 1 334 ? -15.703 8.031 4.875 1 97.31 334 ARG B CA 1
ATOM 5536 C C . ARG B 1 334 ? -17.016 8.797 4.898 1 97.31 334 ARG B C 1
ATOM 5538 O O . ARG B 1 334 ? -17.688 8.859 5.93 1 97.31 334 ARG B O 1
ATOM 5545 N N . PHE B 1 335 ? -17.453 9.383 3.789 1 98.06 335 PHE B N 1
ATOM 5546 C CA . PHE B 1 335 ? -18.75 10.055 3.672 1 98.06 335 PHE B CA 1
ATOM 5547 C C . PHE B 1 335 ? -19.891 9.07 3.9 1 98.06 335 PHE B C 1
ATOM 5549 O O . PHE B 1 335 ? -20.828 9.359 4.652 1 98.06 335 PHE B O 1
ATOM 5556 N N . LEU B 1 336 ? -19.75 7.895 3.217 1 98 336 LEU B N 1
ATOM 5557 C CA . LEU B 1 336 ? -20.75 6.84 3.406 1 98 336 LEU B CA 1
ATOM 5558 C C . LEU B 1 336 ? -20.844 6.453 4.879 1 98 336 LEU B C 1
ATOM 5560 O O . LEU B 1 336 ? -21.953 6.355 5.422 1 98 336 LEU B O 1
ATOM 5564 N N . ARG B 1 337 ? -19.734 6.238 5.5 1 97.56 337 ARG B N 1
ATOM 5565 C CA . ARG B 1 337 ? -19.703 5.84 6.906 1 97.56 337 ARG B CA 1
ATOM 5566 C C . ARG B 1 337 ? -20.328 6.91 7.793 1 97.56 337 ARG B C 1
ATOM 5568 O O . ARG B 1 337 ? -21.156 6.605 8.656 1 97.56 337 ARG B O 1
ATOM 5575 N N . ALA B 1 338 ? -19.922 8.156 7.602 1 96.25 338 ALA B N 1
ATOM 5576 C CA . ALA B 1 338 ? -20.453 9.258 8.391 1 96.25 338 ALA B CA 1
ATOM 5577 C C . ALA B 1 338 ? -21.969 9.328 8.273 1 96.25 338 ALA B C 1
ATOM 5579 O O . ALA B 1 338 ? -22.672 9.586 9.258 1 96.25 338 ALA B O 1
ATOM 5580 N N . LYS B 1 339 ? -22.469 9.07 7.086 1 96.19 339 LYS B N 1
ATOM 5581 C CA . LYS B 1 339 ? -23.891 9.211 6.793 1 96.19 339 LYS B CA 1
ATOM 5582 C C . LYS B 1 339 ? -24.672 7.988 7.266 1 96.19 339 LYS B C 1
ATOM 5584 O O . LYS B 1 339 ? -25.766 8.125 7.812 1 96.19 339 LYS B O 1
ATOM 5589 N N . ARG B 1 340 ? -24.094 6.797 7.027 1 96.88 340 ARG B N 1
ATOM 5590 C CA . ARG B 1 340 ? -24.938 5.602 7.086 1 96.88 340 ARG B CA 1
ATOM 5591 C C . ARG B 1 340 ? -24.531 4.715 8.266 1 96.88 340 ARG B C 1
ATOM 5593 O O . ARG B 1 340 ? -25.219 3.729 8.562 1 96.88 340 ARG B O 1
ATOM 5600 N N . MET B 1 341 ? -23.469 5.016 8.914 1 95 341 MET B N 1
ATOM 5601 C CA . MET B 1 341 ? -23.047 4.113 9.984 1 95 341 MET B CA 1
ATOM 5602 C C . MET B 1 341 ? -23.078 4.824 11.328 1 95 341 MET B C 1
ATOM 5604 O O . MET B 1 341 ? -22.641 5.973 11.445 1 95 341 MET B O 1
ATOM 5608 N N . ASP B 1 342 ? -23.656 4.234 12.281 1 92.5 342 ASP B N 1
ATOM 5609 C CA . ASP B 1 342 ? -23.688 4.703 13.656 1 92.5 342 ASP B CA 1
ATOM 5610 C C . ASP B 1 342 ? -23.359 3.568 14.633 1 92.5 342 ASP B C 1
ATOM 5612 O O . ASP B 1 342 ? -22.797 2.549 14.234 1 92.5 342 ASP B O 1
ATOM 5616 N N . ASP B 1 343 ? -23.688 3.713 15.875 1 89.31 343 ASP B N 1
ATOM 5617 C CA . ASP B 1 343 ? -23.312 2.75 16.906 1 89.31 343 ASP B CA 1
ATOM 5618 C C . ASP B 1 343 ? -24.031 1.416 16.703 1 89.31 343 ASP B C 1
ATOM 5620 O O . ASP B 1 343 ? -23.609 0.392 17.25 1 89.31 343 ASP B O 1
ATOM 5624 N N . HIS B 1 344 ? -25.078 1.454 15.898 1 8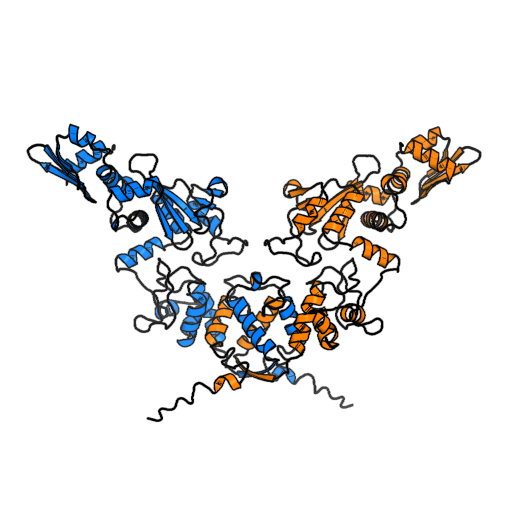9.19 344 HIS B N 1
ATOM 5625 C CA . HIS B 1 344 ? -25.844 0.235 15.664 1 89.19 344 HIS B CA 1
ATOM 5626 C C . HIS B 1 344 ? -25.406 -0.454 14.375 1 89.19 344 HIS B C 1
ATOM 5628 O O . HIS B 1 344 ? -25.781 -1.598 14.117 1 89.19 344 HIS B O 1
ATOM 5634 N N . GLY B 1 345 ? -24.594 0.237 13.664 1 92.88 345 GLY B N 1
ATOM 5635 C CA . GLY B 1 345 ? -24.062 -0.377 12.453 1 92.88 345 GLY B CA 1
ATOM 5636 C C . GLY B 1 345 ? -24.531 0.303 11.188 1 92.88 345 GLY B C 1
ATOM 5637 O O . GLY B 1 345 ? -24.875 1.488 11.195 1 92.88 345 GLY B O 1
ATOM 5638 N N . LEU B 1 346 ? -24.453 -0.401 10.031 1 93.75 346 LEU B N 1
ATOM 5639 C CA . LEU B 1 346 ? -24.797 0.116 8.711 1 93.75 346 LEU B CA 1
ATOM 5640 C C . LEU B 1 346 ? -26.281 0.431 8.625 1 93.75 346 LEU B C 1
ATOM 5642 O O . LEU B 1 346 ? -27.109 -0.408 8.961 1 93.75 346 LEU B O 1
ATOM 5646 N N . SER B 1 347 ? -26.594 1.664 8.219 1 92.31 347 SER B N 1
ATOM 5647 C CA . SER B 1 347 ? -27.953 2.174 8.109 1 92.31 347 SER B CA 1
ATOM 5648 C C . SER B 1 347 ? -28.688 2.094 9.445 1 92.31 347 SER B C 1
ATOM 5650 O O . SER B 1 347 ? -29.906 1.982 9.484 1 92.31 347 SER B O 1
ATOM 5652 N N . GLY B 1 348 ? -27.938 1.996 10.547 1 90.88 348 GLY B N 1
ATOM 5653 C CA . GLY B 1 348 ? -28.516 1.916 11.875 1 90.88 348 GLY B CA 1
ATOM 5654 C C . GLY B 1 348 ? -29.094 0.552 12.195 1 90.88 348 GLY B C 1
ATOM 5655 O O . GLY B 1 348 ? -29.812 0.395 13.18 1 90.88 348 GLY B O 1
ATOM 5656 N N . THR B 1 349 ? -28.844 -0.449 11.344 1 92.5 349 THR B N 1
ATOM 5657 C CA . THR B 1 349 ? -29.359 -1.799 11.523 1 92.5 349 THR B CA 1
ATOM 5658 C C . THR B 1 349 ? -28.438 -2.615 12.43 1 92.5 349 THR B C 1
ATOM 5660 O O . THR B 1 349 ? -27.312 -2.916 12.055 1 92.5 349 THR B O 1
ATOM 5663 N N . PRO B 1 350 ? -28.906 -2.982 13.586 1 92.44 350 PRO B N 1
ATOM 5664 C CA . PRO B 1 350 ? -28.047 -3.76 14.484 1 92.44 350 PRO B CA 1
ATOM 5665 C C . PRO B 1 350 ? -27.781 -5.176 13.969 1 92.44 350 PRO B C 1
ATOM 5667 O O . PRO B 1 350 ? -28.625 -5.746 13.266 1 92.44 350 PRO B O 1
ATOM 5670 N N . THR B 1 351 ? -26.719 -5.754 14.266 1 92.38 351 THR B N 1
ATOM 5671 C CA . THR B 1 351 ? -26.359 -7.113 13.867 1 92.38 351 THR B CA 1
ATOM 5672 C C . THR B 1 351 ? -27.25 -8.133 14.57 1 92.38 351 THR B C 1
ATOM 5674 O O . THR B 1 351 ? -27.719 -9.086 13.953 1 92.38 351 THR B O 1
ATOM 5677 N N . TYR B 1 352 ? -27.391 -7.844 15.867 1 88.31 352 TYR B N 1
ATOM 5678 C CA . TYR B 1 352 ? -28.281 -8.688 16.656 1 88.31 352 TYR B CA 1
ATOM 5679 C C . TYR B 1 352 ? -29.453 -7.879 17.203 1 88.31 352 TYR B C 1
ATOM 5681 O O . TYR B 1 352 ? -29.25 -6.883 17.906 1 88.31 352 TYR B O 1
ATOM 5689 N N . PRO B 1 353 ? -30.766 -7.977 16.672 1 68.69 353 PRO B N 1
ATOM 5690 C CA . PRO B 1 353 ? -31.922 -7.191 17.109 1 68.69 353 PRO B CA 1
ATOM 5691 C C . PRO B 1 353 ? -32.031 -7.059 18.625 1 68.69 353 PRO B C 1
ATOM 5693 O O . PRO B 1 353 ? -32.562 -6.066 19.125 1 68.69 353 PRO B O 1
ATOM 5696 N N . GLU B 1 354 ? -31.719 -8.094 19.344 1 63.41 354 GLU B N 1
ATOM 5697 C CA . GLU B 1 354 ? -31.828 -7.988 20.797 1 63.41 354 GLU B CA 1
ATOM 5698 C C . GLU B 1 354 ? -30.953 -6.855 21.344 1 63.41 354 GLU B C 1
ATOM 5700 O O . GLU B 1 354 ? -31.141 -6.406 22.469 1 63.41 354 GLU B O 1
ATOM 5705 N N . ASP B 1 355 ? -30.125 -6.375 20.594 1 54.75 355 ASP B N 1
ATOM 5706 C CA . ASP B 1 355 ? -29.203 -5.352 21.062 1 54.75 355 ASP B CA 1
ATOM 5707 C C . ASP B 1 355 ? -29.891 -3.99 21.172 1 54.75 355 ASP B C 1
ATOM 5709 O O . ASP B 1 355 ? -29.328 -3.053 21.75 1 54.75 355 ASP B O 1
ATOM 5713 N N . HIS B 1 356 ? -31.094 -3.668 20.688 1 52.22 356 HIS B N 1
ATOM 5714 C CA . HIS B 1 356 ? -31.828 -2.404 20.734 1 52.22 356 HIS B CA 1
ATOM 5715 C C . HIS B 1 356 ? -32.469 -2.199 22.109 1 52.22 356 HIS B C 1
ATOM 5717 O O . HIS B 1 356 ? -32.844 -1.081 22.453 1 52.22 356 HIS B O 1
ATOM 5723 N N . ASP B 1 357 ? -33.094 -3.232 22.734 1 46.38 357 ASP B N 1
ATOM 5724 C CA . ASP B 1 357 ? -34.125 -2.955 23.75 1 46.38 357 ASP B CA 1
ATOM 5725 C C . ASP B 1 357 ? -33.531 -2.203 24.938 1 46.38 357 ASP B C 1
ATOM 5727 O O . ASP B 1 357 ? -34.25 -1.781 25.844 1 46.38 357 ASP B O 1
ATOM 5731 N N . ASP B 1 358 ? -32.375 -2.236 25.172 1 41.88 358 ASP B N 1
ATOM 5732 C CA . ASP B 1 358 ? -32.094 -1.778 26.531 1 41.88 358 ASP B CA 1
ATOM 5733 C C . ASP B 1 358 ? -32.156 -0.257 26.609 1 41.88 358 ASP B C 1
ATOM 5735 O O . ASP B 1 358 ? -32.031 0.311 27.703 1 41.88 358 ASP B O 1
ATOM 5739 N N . ASP B 1 359 ? -32.094 0.473 25.547 1 41.59 359 ASP B N 1
ATOM 5740 C CA . ASP B 1 359 ? -31.922 1.855 25.984 1 41.59 359 ASP B CA 1
ATOM 5741 C C . ASP B 1 359 ? -33.281 2.541 26.203 1 41.59 359 ASP B C 1
ATOM 5743 O O . ASP B 1 359 ? -33.312 3.697 26.625 1 41.59 359 ASP B O 1
ATOM 5747 N N . ASP B 1 360 ? -34.406 2.127 25.609 1 40.31 360 ASP B N 1
ATOM 5748 C CA . ASP B 1 360 ? -35.5 3.057 25.719 1 40.31 360 ASP B CA 1
ATOM 5749 C C . ASP B 1 360 ? -36.219 2.924 27.062 1 40.31 360 ASP B C 1
ATOM 5751 O O . ASP B 1 360 ? -37.219 3.592 27.312 1 40.31 360 ASP B O 1
ATOM 5755 N N . ASP B 1 361 ? -36.125 1.812 27.797 1 36.16 361 ASP B N 1
ATOM 5756 C CA . ASP B 1 361 ? -37.156 1.7 28.828 1 36.16 361 ASP B CA 1
ATOM 5757 C C . ASP B 1 361 ? -36.781 2.525 30.062 1 36.16 361 ASP B C 1
ATOM 5759 O O . ASP B 1 361 ? -37.312 2.293 31.156 1 36.16 361 ASP B O 1
ATOM 5763 N N . ASP B 1 362 ? -35.656 3.236 30.109 1 34.44 362 ASP B N 1
ATOM 5764 C CA . ASP B 1 362 ? -35.594 3.918 31.391 1 34.44 362 ASP B CA 1
ATOM 5765 C C . ASP B 1 362 ? -36.594 5.059 31.469 1 34.44 362 ASP B C 1
ATOM 5767 O O . ASP B 1 362 ? -36.281 6.203 31.141 1 34.44 362 ASP B O 1
ATOM 5771 N N . GLY B 1 363 ? -37.938 4.801 31.031 1 30.17 363 GLY B N 1
ATOM 5772 C CA . GLY B 1 363 ? -39 5.738 31.391 1 30.17 363 GLY B CA 1
ATOM 5773 C C . GLY B 1 363 ? -38.969 6.164 32.844 1 30.17 363 GLY B C 1
ATOM 5774 O O . GLY B 1 363 ? -38.531 5.395 33.719 1 30.17 363 GLY B O 1
ATOM 5775 N N . ASP B 1 364 ? -39.062 7.598 33.062 1 30.55 364 ASP B N 1
ATOM 5776 C CA . ASP B 1 364 ? -39.219 8.453 34.219 1 30.55 364 ASP B CA 1
ATOM 5777 C C . ASP B 1 364 ? -40.312 7.934 35.156 1 30.55 364 ASP B C 1
ATOM 5779 O O . ASP B 1 364 ? -41.5 8.031 34.844 1 30.55 364 ASP B O 1
ATOM 5783 N N . HIS B 1 365 ? -40.312 6.676 35.594 1 27.52 365 HIS B N 1
ATOM 5784 C CA . HIS B 1 365 ? -41.188 6.469 36.719 1 27.52 365 HIS B CA 1
ATOM 5785 C C . HIS B 1 365 ? -40.875 7.434 37.875 1 27.52 365 HIS B C 1
ATOM 5787 O O . HIS B 1 365 ? -41.312 7.242 39 1 27.52 365 HIS B O 1
ATOM 5793 N N . HIS B 1 366 ? -40.562 8.836 37.531 1 22.62 366 HIS B N 1
ATOM 5794 C CA . HIS B 1 366 ? -41 9.648 38.688 1 22.62 366 HIS B CA 1
ATOM 5795 C C . HIS B 1 366 ? -42.531 9.812 38.688 1 22.62 366 HIS B C 1
ATOM 5797 O O . HIS B 1 366 ? -43.156 9.867 37.656 1 22.62 366 HIS B O 1
#

Organism: Halobacterium salinarum (strain ATCC 700922 / JCM 11081 / NRC-1) (NCBI:txid64091)